Protein AF-K3WR50-F1 (afdb_monomer)

Foldseek 3Di:
DDPPPDLPLDAFDDDDPPPVVQVVVLQVQLPLWDFDWDWFDAPNDIDTDGTTGDQDPPGPLVVLLVVLVVVLVVFFQPLLPCLLVLLVCQLVVVPPDLDDDLVSQVSSQVVCVVVVSDHRFLPSDPPPVSVVVCCLFLVVLQKFFQAPPRPCVPLVPDFLVNQLVVVVPPDPDCCSGPNVCNVLRNDMDRDPVQVVCLVDPDHDDDADAQLLSVLRVVLSVCSNRHDCSHPLNVLLCLAASNSSNVVVCCRPAVLHYPHLQQLFAACRSPSVSVVNVNNVVVDDLVCALVVVCVVRVCVSVCSRCCNPLVVLVLVLLLLLLDDPDPVSSSNSSRSQSSFQPVLLSHFASSLLNQDGPFNHTNFFPQDDDDPDPPDDDDSSNRGDNSSSVSSSNSVSSSSHTDDDQCQFQLNPLVDPPSVVDPVNPVSSVVSNVSLVVSLVVLCVVQVPDPSRDSCRRSSNTGSGNSD

InterPro domains:
  IPR000907 Lipoxygenase [PTHR11771] (205-323)
  IPR036226 Lipoxigenase, C-terminal domain superfamily [SSF48484] (96-463)

pLDDT: mean 87.66, std 12.61, range [26.62, 98.56]

Solvent-accessible surface area (backbone atoms only — not comparable to full-atom values): 26221 Å² total; per-residue (Å²): 132,88,81,78,80,58,68,48,88,57,68,68,45,80,85,55,99,80,41,58,67,60,52,50,49,27,58,63,40,34,72,65,62,53,70,37,90,37,72,48,70,33,86,93,42,79,40,83,48,77,65,32,70,71,84,42,91,90,37,65,65,32,52,53,28,53,58,26,42,51,56,45,56,73,31,53,50,79,62,54,76,56,37,39,59,53,42,47,51,55,61,61,67,49,72,90,62,89,67,89,45,72,64,62,40,48,49,49,41,53,52,34,30,75,68,72,50,47,75,64,48,73,45,78,55,81,49,71,65,46,56,53,51,34,42,29,38,55,58,27,88,56,51,24,53,46,54,90,78,55,62,41,95,61,57,70,77,54,51,45,67,59,52,14,60,78,68,70,42,83,61,96,48,64,71,40,27,63,69,33,26,41,77,68,53,69,40,70,45,70,82,62,78,73,62,70,30,67,82,50,99,59,76,81,90,55,80,55,60,66,64,54,71,64,49,46,62,54,51,53,48,43,57,32,72,42,52,72,44,24,58,68,46,46,54,49,49,58,23,48,57,29,40,64,29,47,54,50,42,40,57,70,48,48,41,19,65,82,17,43,45,24,71,43,31,69,53,26,27,64,35,48,51,54,54,39,56,69,9,49,86,56,65,54,93,74,69,27,70,72,48,46,36,58,74,29,40,38,80,68,38,68,79,24,41,60,59,51,51,44,50,54,54,49,49,49,45,42,65,64,49,62,70,95,47,69,66,58,31,52,52,52,30,37,56,46,39,41,29,31,42,53,40,56,57,70,29,32,54,29,37,31,30,48,51,26,73,66,80,34,58,60,39,74,63,70,56,81,79,81,92,59,86,92,65,89,78,63,75,67,54,30,28,69,54,74,90,50,44,27,36,44,51,44,51,28,48,69,31,44,50,62,64,60,60,74,46,7,45,57,38,55,69,78,42,63,46,48,67,70,36,79,84,40,55,61,54,52,50,54,44,32,55,50,29,53,52,46,31,52,51,45,54,64,52,31,74,72,41,96,79,60,76,67,74,78,28,27,73,64,29,38,41,29,52,75,108

Structure (mmCIF, N/CA/C/O backbone):
data_AF-K3WR50-F1
#
_entry.id   AF-K3WR50-F1
#
loop_
_atom_site.group_PDB
_atom_site.id
_atom_site.type_symbol
_atom_site.label_atom_id
_atom_site.label_alt_id
_atom_site.label_comp_id
_atom_site.label_asym_id
_atom_site.label_entity_id
_atom_site.label_seq_id
_atom_site.pdbx_PDB_ins_code
_atom_site.Cartn_x
_atom_site.Cartn_y
_atom_site.Cartn_z
_atom_site.occupancy
_atom_site.B_iso_or_equiv
_atom_site.auth_seq_id
_atom_site.auth_comp_id
_atom_site.auth_asym_id
_atom_site.auth_atom_id
_atom_site.pdbx_PDB_model_num
ATOM 1 N N . MET A 1 1 ? 28.782 -17.111 -16.740 1.00 28.09 1 MET A N 1
ATOM 2 C CA . MET A 1 1 ? 28.504 -16.118 -17.800 1.00 28.09 1 MET A CA 1
ATOM 3 C C . MET A 1 1 ? 28.009 -14.850 -17.130 1.00 28.09 1 MET A C 1
ATOM 5 O O . MET A 1 1 ? 27.004 -14.902 -16.434 1.00 28.09 1 MET A O 1
ATOM 9 N N . ALA A 1 2 ? 28.770 -13.763 -17.232 1.00 26.62 2 ALA A N 1
ATOM 10 C CA . ALA A 1 2 ? 28.464 -12.496 -16.581 1.00 26.62 2 ALA A CA 1
ATOM 11 C C . ALA A 1 2 ? 27.356 -11.762 -17.353 1.00 26.62 2 ALA A C 1
ATOM 13 O O . ALA A 1 2 ? 27.633 -11.078 -18.332 1.00 26.62 2 ALA A O 1
ATOM 14 N N . LEU A 1 3 ? 26.101 -11.905 -16.922 1.00 31.80 3 LEU A N 1
ATOM 15 C CA . LEU A 1 3 ? 25.026 -10.994 -17.320 1.00 31.80 3 LEU A CA 1
ATOM 16 C C . LEU A 1 3 ? 25.039 -9.812 -16.350 1.00 31.80 3 LEU A C 1
ATOM 18 O O . LEU A 1 3 ? 24.298 -9.748 -15.373 1.00 31.80 3 LEU A O 1
ATOM 22 N N . VAL A 1 4 ? 25.963 -8.892 -16.612 1.00 32.00 4 VAL A N 1
ATOM 23 C CA . VAL A 1 4 ? 26.003 -7.580 -15.971 1.00 32.00 4 VAL A CA 1
ATOM 24 C C . VAL A 1 4 ? 24.820 -6.777 -16.505 1.00 32.00 4 VAL A C 1
ATOM 26 O O . VAL A 1 4 ? 24.921 -6.130 -17.541 1.00 32.00 4 VAL A O 1
ATOM 29 N N . ALA A 1 5 ? 23.693 -6.790 -15.798 1.00 33.97 5 ALA A N 1
ATOM 30 C CA . ALA A 1 5 ? 22.692 -5.737 -15.937 1.00 33.97 5 ALA A CA 1
ATOM 31 C C . ALA A 1 5 ? 22.989 -4.634 -14.906 1.00 33.97 5 ALA A C 1
ATOM 33 O O . ALA A 1 5 ? 22.285 -4.454 -13.902 1.00 33.97 5 ALA A O 1
ATOM 34 N N . SER A 1 6 ? 24.065 -3.885 -15.183 1.00 36.16 6 SER A N 1
ATOM 35 C CA . SER A 1 6 ? 24.092 -2.440 -14.911 1.00 36.16 6 SER A CA 1
ATOM 36 C C . SER A 1 6 ? 22.841 -1.803 -15.531 1.00 36.16 6 SER A C 1
ATOM 38 O O . SER A 1 6 ? 22.269 -2.408 -16.443 1.00 3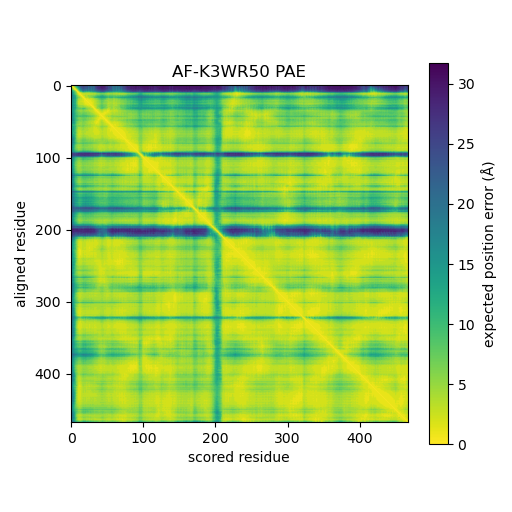6.16 6 SER A O 1
ATOM 40 N N . PRO A 1 7 ? 22.391 -0.606 -15.100 1.00 42.69 7 PRO A N 1
ATOM 41 C CA . PRO A 1 7 ? 21.456 0.156 -15.921 1.00 42.69 7 PRO A CA 1
ATOM 42 C C . PRO A 1 7 ? 22.075 0.214 -17.313 1.00 42.69 7 PRO A C 1
ATOM 44 O O . PRO A 1 7 ? 23.184 0.721 -17.478 1.00 42.69 7 PRO A O 1
ATOM 47 N N . SER A 1 8 ? 21.439 -0.471 -18.259 1.00 48.97 8 SER A N 1
ATOM 48 C CA . SER A 1 8 ? 21.986 -0.656 -19.590 1.00 48.97 8 SER A CA 1
ATOM 49 C C . SER A 1 8 ? 22.313 0.732 -20.128 1.00 48.97 8 SER A C 1
ATOM 51 O O . SER A 1 8 ? 21.419 1.560 -20.287 1.00 48.97 8 SER A O 1
ATOM 53 N N . SER A 1 9 ? 23.593 1.009 -20.384 1.00 54.59 9 SER A N 1
ATOM 54 C CA . SER A 1 9 ? 23.990 2.206 -21.127 1.00 54.59 9 SER A CA 1
ATOM 55 C C . SER A 1 9 ? 23.427 2.177 -22.551 1.00 54.59 9 SER A C 1
ATOM 57 O O . SER A 1 9 ? 23.439 3.200 -23.232 1.00 54.59 9 SER A O 1
ATOM 59 N N . ALA A 1 10 ? 22.916 1.022 -22.997 1.00 67.19 10 ALA A N 1
ATOM 60 C CA . ALA A 1 10 ? 22.267 0.881 -24.281 1.00 67.19 10 ALA A CA 1
ATOM 61 C C . ALA A 1 10 ? 20.959 1.671 -24.328 1.00 67.19 10 ALA A C 1
ATOM 63 O O . ALA A 1 10 ? 20.139 1.641 -23.407 1.00 67.19 10 ALA A O 1
ATOM 64 N N . LYS A 1 11 ? 20.793 2.342 -25.462 1.00 85.38 11 LYS A N 1
ATOM 65 C CA . LYS A 1 11 ? 19.585 3.039 -25.880 1.00 85.38 11 LYS A CA 1
ATOM 66 C C . LYS A 1 11 ? 18.385 2.086 -25.878 1.00 85.38 11 LYS A C 1
ATOM 68 O O . LYS A 1 11 ? 18.511 0.928 -26.287 1.00 85.38 11 LYS A O 1
ATOM 73 N N . LEU A 1 12 ? 17.231 2.581 -25.447 1.00 91.88 12 LEU A N 1
ATOM 74 C CA . LEU A 1 12 ? 15.969 1.863 -25.519 1.00 91.88 12 LEU A CA 1
ATOM 75 C C . LEU A 1 12 ? 15.558 1.676 -26.983 1.00 91.88 12 LEU A C 1
ATOM 77 O O . LEU A 1 12 ? 15.597 2.613 -27.786 1.00 91.88 12 LEU A O 1
ATOM 81 N N . SER A 1 13 ? 15.133 0.468 -27.340 1.00 90.38 13 SER A N 1
ATOM 82 C CA . SER A 1 13 ? 14.712 0.157 -28.707 1.00 90.38 13 SER A CA 1
ATOM 83 C C . SER A 1 13 ? 13.619 -0.904 -28.751 1.00 90.38 13 SER A C 1
ATOM 85 O O . SER A 1 13 ? 13.540 -1.795 -27.910 1.00 90.38 13 SER A O 1
ATOM 87 N N . ILE A 1 14 ? 12.748 -0.795 -29.754 1.00 89.75 14 ILE A N 1
ATOM 88 C CA . ILE A 1 14 ? 11.818 -1.867 -30.113 1.00 89.75 14 ILE A CA 1
ATOM 89 C C . ILE A 1 14 ? 12.571 -2.778 -31.094 1.00 89.75 14 ILE A C 1
ATOM 91 O O . ILE A 1 14 ? 13.077 -2.249 -32.087 1.00 89.75 14 ILE A O 1
ATOM 95 N N . PRO A 1 15 ? 12.679 -4.095 -30.833 1.00 86.12 15 PRO A N 1
ATOM 96 C CA . PRO A 1 15 ? 13.346 -5.023 -31.739 1.00 86.12 15 PRO A CA 1
ATOM 97 C C . PRO A 1 15 ? 12.735 -4.980 -33.141 1.00 86.12 15 PRO A C 1
ATOM 99 O O . PRO A 1 15 ? 11.510 -4.936 -33.290 1.00 86.12 15 PRO A O 1
ATOM 102 N N . LEU A 1 16 ? 13.591 -5.000 -34.162 1.00 85.94 16 LEU A N 1
ATOM 103 C CA . LEU A 1 16 ? 13.171 -5.180 -35.550 1.00 85.94 16 LEU A CA 1
ATOM 104 C C . LEU A 1 16 ? 12.959 -6.673 -35.834 1.00 85.94 16 LEU A C 1
ATOM 106 O O . LEU A 1 16 ? 13.528 -7.529 -35.158 1.00 85.94 16 LEU A O 1
ATOM 110 N N . SER A 1 17 ? 12.141 -6.999 -36.837 1.00 80.81 17 SER A N 1
ATOM 111 C CA . SER A 1 17 ? 11.833 -8.394 -37.197 1.00 80.81 17 SER A CA 1
ATOM 112 C C . SER A 1 17 ? 13.053 -9.204 -37.652 1.00 80.81 17 SER A C 1
ATOM 114 O O . SER A 1 17 ? 13.013 -10.428 -37.625 1.00 80.81 17 SER A O 1
ATOM 116 N N . ASP A 1 18 ? 14.118 -8.529 -38.075 1.00 87.62 18 ASP A N 1
ATOM 117 C CA . ASP A 1 18 ? 15.389 -9.083 -38.544 1.00 87.62 18 ASP A CA 1
ATOM 118 C C . ASP A 1 18 ? 16.536 -8.921 -37.527 1.00 87.62 18 ASP A C 1
ATOM 120 O O . ASP A 1 18 ? 17.689 -9.230 -37.832 1.00 87.62 18 ASP A O 1
ATOM 124 N N . ASP A 1 19 ? 16.244 -8.487 -36.295 1.00 88.31 19 ASP A N 1
ATOM 125 C CA . ASP A 1 19 ? 17.230 -8.404 -35.215 1.00 88.31 19 ASP A CA 1
ATOM 126 C C . ASP A 1 19 ? 17.483 -9.791 -34.592 1.00 88.31 19 ASP A C 1
ATOM 128 O O . ASP A 1 19 ? 17.085 -10.104 -33.464 1.00 88.31 19 ASP A O 1
ATOM 132 N N . TYR A 1 20 ? 18.148 -10.661 -35.359 1.00 88.81 20 TYR A N 1
ATOM 133 C CA . TYR A 1 20 ? 18.470 -12.033 -34.953 1.00 88.81 20 TYR A CA 1
ATOM 134 C C . TYR A 1 20 ? 19.374 -12.096 -33.718 1.00 88.81 20 TYR A C 1
ATOM 136 O O . TYR A 1 20 ? 19.328 -13.078 -32.977 1.00 88.81 20 TYR A O 1
ATOM 144 N N . ALA A 1 21 ? 20.187 -11.063 -33.474 1.00 86.25 21 ALA A N 1
ATOM 145 C CA . ALA A 1 21 ? 21.034 -10.987 -32.289 1.00 86.25 21 ALA A CA 1
ATOM 146 C C . ALA A 1 21 ? 20.185 -10.782 -31.026 1.00 86.25 21 ALA A C 1
ATOM 148 O O . ALA A 1 21 ? 20.345 -11.518 -30.050 1.00 86.25 21 ALA A O 1
ATOM 149 N N . CYS A 1 22 ? 19.239 -9.839 -31.065 1.00 87.44 22 CYS A N 1
ATOM 150 C CA . CYS A 1 22 ? 18.266 -9.634 -29.996 1.00 87.44 22 CYS A CA 1
ATOM 151 C C . CYS A 1 22 ? 17.393 -10.878 -29.787 1.00 87.44 22 CYS A C 1
ATOM 153 O O . CYS A 1 22 ? 17.262 -11.354 -28.658 1.00 87.44 22 CYS A O 1
ATOM 155 N N . ALA A 1 23 ? 16.871 -11.464 -30.871 1.00 87.06 23 ALA A N 1
ATOM 156 C CA . ALA A 1 23 ? 16.083 -12.693 -30.805 1.00 87.06 23 ALA A CA 1
ATOM 157 C C . ALA A 1 23 ? 16.882 -13.859 -30.195 1.00 87.06 23 ALA A C 1
ATOM 159 O O . ALA A 1 23 ? 16.375 -14.574 -29.332 1.00 87.06 23 ALA A O 1
ATOM 160 N N . GLY A 1 24 ? 18.150 -14.020 -30.586 1.00 87.88 24 GLY A N 1
ATOM 161 C CA . GLY A 1 24 ? 19.060 -15.018 -30.027 1.00 87.88 24 GLY A CA 1
ATOM 162 C C . GLY A 1 24 ? 19.330 -14.806 -28.536 1.00 87.88 24 GLY A C 1
ATOM 163 O O . GLY A 1 24 ? 19.310 -15.773 -27.772 1.00 87.88 24 GLY A O 1
ATOM 164 N N . LEU A 1 25 ? 19.517 -13.553 -28.102 1.00 84.81 25 LEU A N 1
ATOM 165 C CA . LEU A 1 25 ? 19.691 -13.213 -26.688 1.00 84.81 25 LEU A CA 1
ATOM 166 C C . LEU A 1 25 ? 18.439 -13.559 -25.875 1.00 84.81 25 LEU A C 1
ATOM 168 O O . LEU A 1 25 ? 18.562 -14.274 -24.882 1.00 84.81 25 LEU A O 1
ATOM 172 N N . VAL A 1 26 ? 17.253 -13.125 -26.318 1.00 88.56 26 VAL A N 1
ATOM 173 C CA . VAL A 1 26 ? 15.975 -13.442 -25.656 1.00 88.56 26 VAL A CA 1
ATOM 174 C C . VAL A 1 26 ? 15.759 -14.953 -25.591 1.00 88.56 26 VAL A C 1
ATOM 176 O O . VAL A 1 26 ? 15.434 -15.488 -24.532 1.00 88.56 26 VAL A O 1
ATOM 179 N N . ASN A 1 27 ? 16.019 -15.670 -26.688 1.00 88.25 27 ASN A N 1
ATOM 180 C CA . ASN A 1 27 ? 15.927 -17.127 -26.711 1.00 88.25 27 ASN A CA 1
ATOM 181 C C . ASN A 1 27 ? 16.877 -17.762 -25.681 1.00 88.25 27 ASN A C 1
ATOM 183 O O . ASN A 1 27 ? 16.461 -18.619 -24.903 1.00 88.25 27 ASN A O 1
ATOM 187 N N . SER A 1 28 ? 18.126 -17.289 -25.607 1.00 83.44 28 SER A N 1
ATOM 188 C CA . SER A 1 28 ? 19.110 -17.796 -24.643 1.00 83.44 28 SER A CA 1
ATOM 189 C C . SER A 1 28 ? 18.709 -17.550 -23.184 1.00 83.44 28 SER A C 1
ATOM 191 O O . SER A 1 28 ? 18.961 -18.408 -22.340 1.00 83.44 28 SER A O 1
ATOM 193 N N . THR A 1 29 ? 18.049 -16.427 -22.871 1.00 78.62 29 THR A N 1
ATOM 194 C CA . THR A 1 29 ? 17.612 -16.096 -21.503 1.00 78.62 29 THR A CA 1
ATOM 195 C C . THR A 1 29 ? 16.293 -16.760 -21.125 1.00 78.62 29 THR A C 1
ATOM 197 O O . THR A 1 29 ? 16.080 -17.039 -19.944 1.00 78.62 29 THR A O 1
ATOM 200 N N . SER A 1 30 ? 15.441 -17.088 -22.103 1.00 83.69 30 SER A N 1
ATOM 201 C CA . SER A 1 30 ? 14.132 -17.725 -21.888 1.00 83.69 30 SER A CA 1
ATOM 202 C C . SER A 1 30 ? 14.210 -19.049 -21.113 1.00 83.69 30 SER A C 1
ATOM 204 O O . SER A 1 30 ? 13.289 -19.401 -20.373 1.00 83.69 30 SER A O 1
ATOM 206 N N . HIS A 1 31 ? 15.338 -19.754 -21.223 1.00 81.69 31 HIS A N 1
ATOM 207 C CA . HIS A 1 31 ? 15.584 -21.034 -20.559 1.00 81.69 31 HIS A CA 1
ATOM 208 C C . HIS A 1 31 ? 16.301 -20.905 -19.205 1.00 81.69 31 HIS A C 1
ATOM 210 O O . HIS A 1 31 ? 16.394 -21.883 -18.468 1.00 81.69 31 HIS A O 1
ATOM 216 N N . VAL A 1 32 ? 16.805 -19.716 -18.854 1.00 79.69 32 VAL A N 1
ATOM 217 C CA . VAL A 1 32 ? 17.598 -19.488 -17.627 1.00 79.69 32 VAL A CA 1
ATOM 218 C C . VAL A 1 32 ? 16.707 -19.300 -16.393 1.00 79.69 32 VAL A C 1
ATOM 220 O O . VAL A 1 32 ? 17.158 -19.485 -15.262 1.00 79.69 32 VAL A O 1
ATOM 223 N N . ILE A 1 33 ? 15.434 -18.952 -16.594 1.00 80.25 33 ILE A N 1
ATOM 224 C CA . ILE A 1 33 ? 14.436 -18.789 -15.532 1.00 80.25 33 ILE A CA 1
ATOM 225 C C . ILE A 1 33 ? 13.273 -19.719 -15.842 1.00 80.25 33 ILE A C 1
ATOM 227 O O . ILE A 1 33 ? 12.460 -19.423 -16.714 1.00 80.25 33 ILE A O 1
ATOM 231 N N . ALA A 1 34 ? 13.206 -20.849 -15.142 1.00 84.25 34 ALA A N 1
ATOM 232 C CA . ALA A 1 34 ? 12.125 -21.818 -15.269 1.00 84.25 34 ALA A CA 1
ATOM 233 C C . ALA A 1 34 ? 11.098 -21.642 -14.146 1.00 84.25 34 ALA A C 1
ATOM 235 O O . ALA A 1 34 ? 11.463 -21.351 -13.005 1.00 84.25 34 ALA A O 1
ATOM 236 N N . ASN A 1 35 ? 9.823 -21.847 -14.480 1.00 88.62 35 ASN A N 1
ATOM 237 C CA . ASN A 1 35 ? 8.785 -22.026 -13.478 1.00 88.62 35 ASN A CA 1
ATOM 238 C C . ASN A 1 35 ? 8.865 -23.450 -12.944 1.00 88.62 35 ASN A C 1
ATOM 240 O O . ASN A 1 35 ? 8.938 -24.411 -13.708 1.00 88.62 35 ASN A O 1
ATOM 244 N N . GLU A 1 36 ? 8.847 -23.566 -11.628 1.00 90.81 36 GLU A N 1
ATOM 245 C CA . GLU A 1 36 ? 8.811 -24.838 -10.929 1.00 90.81 36 GLU A CA 1
ATOM 246 C C . GLU A 1 36 ? 7.698 -24.810 -9.887 1.00 90.81 36 GLU A C 1
ATOM 248 O O . GLU A 1 36 ? 7.356 -23.722 -9.410 1.00 90.81 36 GLU A O 1
ATOM 253 N N . PRO A 1 37 ? 7.165 -25.977 -9.488 1.00 89.44 37 PRO A N 1
ATOM 254 C CA . PRO A 1 37 ? 6.281 -26.067 -8.338 1.00 89.44 37 PRO A CA 1
ATOM 255 C C . PRO A 1 37 ? 6.963 -25.510 -7.089 1.00 89.44 37 PRO A C 1
ATOM 257 O O . PRO A 1 37 ? 8.073 -25.915 -6.727 1.00 89.44 37 PRO A O 1
ATOM 260 N N . ARG A 1 38 ? 6.300 -24.572 -6.411 1.00 85.69 38 ARG A N 1
ATOM 261 C CA . ARG A 1 38 ? 6.821 -23.930 -5.198 1.00 85.69 38 ARG A CA 1
ATOM 262 C C . ARG A 1 38 ? 5.903 -24.197 -4.021 1.00 85.69 38 ARG A C 1
ATOM 264 O O . ARG A 1 38 ? 4.683 -24.188 -4.144 1.00 85.69 38 ARG A O 1
ATOM 271 N N . THR A 1 39 ? 6.503 -24.367 -2.851 1.00 85.31 39 THR A N 1
ATOM 272 C CA . THR A 1 39 ? 5.772 -24.517 -1.594 1.00 85.31 39 THR A CA 1
ATOM 273 C C . THR A 1 39 ? 6.359 -23.632 -0.496 1.00 85.31 39 THR A C 1
ATOM 275 O O . THR A 1 39 ? 7.490 -23.127 -0.586 1.00 85.31 39 THR A O 1
ATOM 278 N N . LEU A 1 40 ? 5.557 -23.406 0.541 1.00 84.38 40 LEU A N 1
ATOM 279 C CA . LEU A 1 40 ? 5.984 -22.833 1.811 1.00 84.38 40 LEU A CA 1
ATOM 280 C C . LEU A 1 40 ? 5.480 -23.725 2.939 1.00 84.38 40 LEU A C 1
ATOM 282 O O . LEU A 1 40 ? 4.293 -24.033 3.000 1.00 84.38 40 LEU A O 1
ATOM 286 N N . GLU A 1 41 ? 6.373 -24.124 3.835 1.00 85.69 41 GLU A N 1
ATOM 287 C CA . GLU A 1 41 ? 5.994 -24.835 5.050 1.00 85.69 41 GLU A CA 1
ATOM 288 C C . GLU A 1 41 ? 5.810 -23.840 6.200 1.00 85.69 41 GLU A C 1
ATOM 290 O O . GLU A 1 41 ? 6.695 -23.033 6.486 1.00 85.69 41 GLU A O 1
ATOM 295 N N . VAL A 1 42 ? 4.661 -23.909 6.875 1.00 85.50 42 VAL A N 1
ATOM 296 C CA . VAL A 1 42 ? 4.377 -23.137 8.090 1.00 85.50 42 VAL A CA 1
ATOM 297 C C . VAL A 1 42 ? 3.782 -24.074 9.130 1.00 85.50 42 VAL A C 1
ATOM 299 O O . VAL A 1 42 ? 2.722 -24.660 8.902 1.00 85.50 42 VAL A O 1
ATOM 302 N N . ASN A 1 43 ? 4.451 -24.199 10.280 1.00 84.25 43 ASN A N 1
ATOM 303 C CA . ASN A 1 43 ? 4.030 -25.050 11.399 1.00 84.25 43 ASN A CA 1
ATOM 304 C C . ASN A 1 43 ? 3.729 -26.506 10.970 1.00 84.25 43 ASN A C 1
ATOM 306 O O . ASN A 1 43 ? 2.710 -27.069 11.359 1.00 84.25 43 ASN A O 1
ATOM 310 N N . GLY A 1 44 ? 4.587 -27.101 10.129 1.00 84.50 44 GLY A N 1
ATOM 311 C CA . GLY A 1 44 ? 4.435 -28.479 9.640 1.00 84.50 44 GLY A CA 1
ATOM 312 C C . GLY A 1 44 ? 3.375 -28.676 8.549 1.00 84.50 44 GLY A C 1
ATOM 313 O O . GLY A 1 44 ? 3.175 -29.798 8.091 1.00 84.50 44 GLY A O 1
ATOM 314 N N . LYS A 1 45 ? 2.687 -27.610 8.110 1.00 84.44 45 LYS A N 1
ATOM 315 C CA . LYS A 1 45 ? 1.737 -27.649 6.989 1.00 84.44 45 LYS A CA 1
ATOM 316 C C . LYS A 1 45 ? 2.349 -27.015 5.745 1.00 84.44 45 LYS A C 1
ATOM 318 O O . LYS A 1 45 ? 2.870 -25.903 5.803 1.00 84.44 45 LYS A O 1
ATOM 323 N N . ILE A 1 46 ? 2.233 -27.713 4.620 1.00 84.50 46 ILE A N 1
ATOM 324 C CA . ILE A 1 46 ? 2.724 -27.270 3.314 1.00 84.50 46 ILE A CA 1
ATOM 325 C C . ILE A 1 46 ? 1.616 -26.497 2.592 1.00 84.50 46 ILE A C 1
ATOM 327 O O . ILE A 1 46 ? 0.491 -26.981 2.470 1.00 84.50 46 ILE A O 1
ATOM 331 N N . TYR A 1 47 ? 1.945 -25.304 2.105 1.00 83.56 47 TYR A N 1
ATOM 332 C CA . TYR A 1 47 ? 1.077 -24.463 1.284 1.00 83.56 47 TYR A CA 1
ATOM 333 C C . TYR A 1 47 ? 1.630 -24.411 -0.141 1.00 83.56 47 TYR A C 1
ATOM 335 O O . TYR A 1 47 ? 2.814 -24.090 -0.302 1.00 83.56 47 TYR A O 1
ATOM 343 N N . PRO A 1 48 ? 0.817 -24.716 -1.168 1.00 80.50 48 PRO A N 1
ATOM 344 C CA . PRO A 1 48 ? 1.220 -24.496 -2.549 1.00 80.50 48 PRO A CA 1
ATOM 345 C C . PRO A 1 48 ? 1.346 -22.992 -2.808 1.00 80.50 48 PRO A C 1
ATOM 347 O O . PRO A 1 48 ? 0.528 -22.205 -2.334 1.00 80.50 48 PRO A O 1
ATOM 350 N N . LEU A 1 49 ? 2.379 -22.598 -3.547 1.00 78.75 49 LEU A N 1
ATOM 351 C CA . LEU A 1 49 ? 2.531 -21.249 -4.085 1.00 78.75 49 LEU A CA 1
ATOM 352 C C . LEU A 1 49 ? 2.386 -21.319 -5.606 1.00 78.75 49 LEU A C 1
ATOM 354 O O . LEU A 1 49 ? 2.578 -22.383 -6.189 1.00 78.75 49 LEU A O 1
ATOM 358 N N . ASN A 1 50 ? 2.123 -20.179 -6.250 1.00 78.56 50 ASN A N 1
ATOM 359 C CA . ASN A 1 50 ? 2.167 -20.094 -7.709 1.00 78.56 50 ASN A CA 1
ATOM 360 C C . ASN A 1 50 ? 3.505 -20.626 -8.224 1.00 78.56 50 ASN A C 1
ATOM 362 O O . ASN A 1 50 ? 4.554 -20.289 -7.656 1.00 78.56 50 ASN A O 1
ATOM 366 N N . ASP A 1 51 ? 3.470 -21.387 -9.312 1.00 84.88 51 ASP A N 1
ATOM 367 C CA . ASP A 1 51 ? 4.681 -21.824 -9.994 1.00 84.88 51 ASP A CA 1
ATOM 368 C C . ASP A 1 51 ? 5.546 -20.618 -10.356 1.00 84.88 51 ASP A C 1
ATOM 370 O O . ASP A 1 51 ? 5.061 -19.525 -10.666 1.00 84.88 51 ASP A O 1
ATOM 374 N N . GLY A 1 52 ? 6.852 -20.796 -10.242 1.00 87.19 52 GLY A N 1
ATOM 375 C CA . GLY A 1 52 ? 7.787 -19.699 -10.421 1.00 87.19 52 GLY A CA 1
ATOM 376 C C . GLY A 1 52 ? 9.227 -20.136 -10.226 1.00 87.19 52 GLY A C 1
ATOM 377 O O . GLY A 1 52 ? 9.484 -21.282 -9.848 1.00 87.19 52 GLY A O 1
ATOM 378 N N . PRO A 1 53 ? 10.184 -19.230 -10.442 1.00 89.56 53 PRO A N 1
ATOM 379 C CA . PRO A 1 53 ? 11.582 -19.535 -10.217 1.00 89.56 53 PRO A CA 1
ATOM 380 C C . PRO A 1 53 ? 11.881 -19.795 -8.738 1.00 89.56 53 PRO A C 1
ATOM 382 O O . PRO A 1 53 ? 11.317 -19.179 -7.825 1.00 89.56 53 PRO A O 1
ATOM 385 N N . VAL A 1 54 ? 12.807 -20.723 -8.507 1.00 88.69 54 VAL A N 1
ATOM 386 C CA . VAL A 1 54 ? 13.294 -21.098 -7.177 1.00 88.69 54 VAL A CA 1
ATOM 387 C C . VAL A 1 54 ? 14.652 -20.456 -6.939 1.00 88.69 54 VAL A C 1
ATOM 389 O O . VAL A 1 54 ? 15.535 -20.477 -7.798 1.00 88.69 54 VAL A O 1
ATOM 392 N N . PHE A 1 55 ? 14.841 -19.894 -5.745 1.00 88.56 55 PHE A N 1
ATOM 393 C CA . PHE A 1 55 ? 16.139 -19.368 -5.341 1.00 88.56 55 PHE A CA 1
ATOM 394 C C . PHE A 1 55 ? 17.167 -20.506 -5.294 1.00 88.56 55 PHE A C 1
ATOM 396 O O . PHE A 1 55 ? 17.116 -21.369 -4.419 1.00 88.56 55 PHE A O 1
ATOM 403 N N . ARG A 1 56 ? 18.122 -20.486 -6.226 1.00 89.81 56 ARG A N 1
ATOM 404 C CA . ARG A 1 56 ? 19.314 -21.340 -6.206 1.00 89.81 56 ARG A CA 1
ATOM 405 C C . ARG A 1 56 ? 20.542 -20.492 -6.455 1.00 89.81 56 ARG A C 1
ATOM 407 O O . ARG A 1 56 ? 20.561 -19.702 -7.402 1.00 89.81 56 ARG A O 1
ATOM 414 N N . ASN A 1 57 ? 21.557 -20.653 -5.611 1.00 89.44 57 ASN A N 1
ATOM 415 C CA . ASN A 1 57 ? 22.771 -19.856 -5.715 1.00 89.44 57 ASN A CA 1
ATOM 416 C C . ASN A 1 57 ? 23.385 -19.982 -7.123 1.00 89.44 57 ASN A C 1
ATOM 418 O O . ASN A 1 57 ? 23.396 -21.064 -7.704 1.00 89.44 57 ASN A O 1
ATOM 422 N N . GLY A 1 58 ? 23.844 -18.865 -7.687 1.00 86.44 58 GLY A N 1
ATOM 423 C CA . GLY A 1 58 ? 24.380 -18.802 -9.051 1.00 86.44 58 GLY A CA 1
ATOM 424 C C . GLY A 1 58 ? 23.350 -18.636 -10.180 1.00 86.44 58 GLY A C 1
ATOM 425 O O . GLY A 1 58 ? 23.751 -18.276 -11.285 1.00 86.44 58 GLY A O 1
ATOM 426 N N . THR A 1 59 ? 22.046 -18.814 -9.935 1.00 88.38 59 THR A N 1
ATOM 427 C CA . THR A 1 59 ? 21.002 -18.552 -10.952 1.00 88.38 59 THR A CA 1
ATOM 428 C C . THR A 1 59 ? 20.748 -17.058 -11.159 1.00 88.38 59 THR A C 1
ATOM 430 O O . THR A 1 59 ? 20.967 -16.250 -10.253 1.00 88.38 59 THR A O 1
ATOM 433 N N . LEU A 1 60 ? 20.215 -16.687 -12.330 1.00 86.62 60 LEU A N 1
ATOM 434 C CA . LEU A 1 60 ? 19.818 -15.305 -12.633 1.00 86.62 60 LEU A CA 1
ATOM 435 C C . LEU A 1 60 ? 18.782 -14.770 -11.629 1.00 86.62 60 LEU A C 1
ATOM 437 O O . LEU A 1 60 ? 18.889 -13.636 -11.167 1.00 86.62 60 LEU A O 1
ATOM 441 N N . TYR A 1 61 ? 17.822 -15.606 -11.227 1.00 89.38 61 TYR A N 1
ATOM 442 C CA . TYR A 1 61 ? 16.819 -15.239 -10.226 1.00 89.38 61 TYR A CA 1
ATOM 443 C C . TYR A 1 61 ? 17.444 -14.937 -8.854 1.00 89.38 61 TYR A C 1
ATOM 445 O O . TYR A 1 61 ? 17.118 -13.924 -8.234 1.00 89.38 61 TYR A O 1
ATOM 453 N N . ALA A 1 62 ? 18.399 -15.757 -8.396 1.00 91.62 62 ALA A N 1
ATOM 454 C CA . ALA A 1 62 ? 19.108 -15.498 -7.143 1.00 91.62 62 ALA A CA 1
ATOM 455 C C . ALA A 1 62 ? 19.947 -14.212 -7.202 1.00 91.62 62 ALA A C 1
ATOM 457 O O . ALA A 1 62 ? 19.938 -13.439 -6.246 1.00 91.62 62 ALA A O 1
ATOM 458 N N . GLN A 1 63 ? 20.624 -13.945 -8.323 1.00 91.69 63 GLN A N 1
ATOM 459 C CA . GLN A 1 63 ? 21.373 -12.697 -8.520 1.00 91.69 63 GLN A CA 1
ATOM 460 C C . GLN A 1 63 ? 20.455 -11.472 -8.420 1.00 91.69 63 GLN A C 1
ATOM 462 O O . GLN A 1 63 ? 20.784 -10.508 -7.725 1.00 91.69 63 GLN A O 1
ATOM 467 N N . GLN A 1 64 ? 19.279 -11.539 -9.049 1.00 92.25 64 GLN A N 1
ATOM 468 C CA . GLN A 1 64 ? 18.299 -10.461 -9.003 1.00 92.25 64 GLN A CA 1
ATOM 469 C C . GLN A 1 64 ? 17.750 -10.256 -7.580 1.00 92.25 64 GLN A C 1
ATOM 471 O O . GLN A 1 64 ? 17.720 -9.122 -7.106 1.00 92.25 64 GLN A O 1
ATOM 476 N N . ILE A 1 65 ? 17.421 -11.326 -6.845 1.00 94.38 65 ILE A N 1
ATOM 477 C CA . ILE A 1 65 ? 17.035 -11.228 -5.424 1.00 94.38 65 ILE A CA 1
ATOM 478 C C . ILE A 1 65 ? 18.132 -10.550 -4.596 1.00 94.38 65 ILE A C 1
ATOM 480 O O . ILE A 1 65 ? 17.832 -9.652 -3.814 1.00 94.38 65 ILE A O 1
ATOM 484 N N . MET A 1 66 ? 19.400 -10.935 -4.763 1.00 95.44 66 MET A N 1
ATOM 485 C CA . MET A 1 66 ? 20.501 -10.364 -3.978 1.00 95.44 66 MET A CA 1
ATOM 486 C C . MET A 1 66 ? 20.685 -8.863 -4.240 1.00 95.44 66 MET A C 1
ATOM 488 O O . MET A 1 66 ? 20.800 -8.094 -3.284 1.00 95.44 66 MET A O 1
ATOM 492 N N . LYS A 1 67 ? 20.620 -8.434 -5.508 1.00 94.44 67 LYS A N 1
ATOM 493 C CA . LYS A 1 67 ? 20.654 -7.014 -5.906 1.00 94.44 67 LYS A CA 1
ATOM 494 C C . LYS A 1 67 ? 19.508 -6.218 -5.274 1.00 94.44 67 LYS A C 1
ATOM 496 O O . LYS A 1 67 ? 19.701 -5.117 -4.765 1.00 94.44 67 LYS A O 1
ATOM 501 N N . GLN A 1 68 ? 18.304 -6.780 -5.285 1.00 95.75 68 GLN A N 1
ATOM 502 C CA . GLN A 1 68 ? 17.125 -6.149 -4.695 1.00 95.75 68 GLN A CA 1
ATOM 503 C C . GLN A 1 68 ? 17.212 -6.071 -3.164 1.00 95.75 68 GLN A C 1
ATOM 505 O O . GLN A 1 68 ? 16.880 -5.040 -2.575 1.00 95.75 68 GLN A O 1
ATOM 510 N N . LEU A 1 69 ? 17.692 -7.135 -2.511 1.00 95.62 69 LEU A N 1
ATOM 511 C CA . LEU A 1 69 ? 17.884 -7.182 -1.061 1.00 95.62 69 LEU A CA 1
ATOM 512 C C . LEU A 1 69 ? 18.875 -6.124 -0.578 1.00 95.62 69 LEU A C 1
ATOM 514 O O . LEU A 1 69 ? 18.669 -5.569 0.499 1.00 95.62 69 LEU A O 1
ATOM 518 N N . GLU A 1 70 ? 19.922 -5.824 -1.348 1.00 95.44 70 GLU A N 1
ATOM 519 C CA . GLU A 1 70 ? 20.864 -4.747 -1.031 1.00 95.44 70 GLU A CA 1
ATOM 520 C C . GLU A 1 70 ? 20.147 -3.393 -0.919 1.00 95.44 70 GLU A C 1
ATOM 522 O O . GLU A 1 70 ? 20.262 -2.707 0.101 1.00 95.44 70 GLU A O 1
ATOM 527 N N . VAL A 1 71 ? 19.318 -3.049 -1.910 1.00 94.00 71 VAL A N 1
ATOM 528 C CA . VAL A 1 71 ? 18.536 -1.804 -1.897 1.00 94.00 71 VAL A CA 1
ATOM 529 C C . VAL A 1 71 ? 17.528 -1.795 -0.748 1.00 94.00 71 VAL A C 1
ATOM 531 O O . VAL A 1 71 ? 17.486 -0.825 0.010 1.00 94.00 71 VAL A O 1
ATOM 534 N N . ILE A 1 72 ? 16.774 -2.881 -0.555 1.00 93.44 72 ILE A N 1
ATOM 535 C CA . ILE A 1 72 ? 15.790 -2.998 0.535 1.00 93.44 72 ILE A CA 1
ATOM 536 C C . ILE A 1 72 ? 16.467 -2.821 1.900 1.00 93.44 72 ILE A C 1
ATOM 538 O O . ILE A 1 72 ? 15.955 -2.094 2.754 1.00 93.44 72 ILE A O 1
ATOM 542 N N . ARG A 1 73 ? 17.626 -3.454 2.119 1.00 92.62 73 ARG A N 1
ATOM 543 C CA . ARG A 1 73 ? 18.400 -3.335 3.365 1.00 92.62 73 ARG A CA 1
ATOM 544 C C . ARG A 1 73 ? 18.959 -1.931 3.560 1.00 92.62 73 ARG A C 1
ATOM 546 O O . ARG A 1 73 ? 18.943 -1.453 4.688 1.00 92.62 73 ARG A O 1
ATOM 553 N N . SER A 1 74 ? 19.369 -1.247 2.490 1.00 91.81 74 SER A N 1
ATOM 554 C CA . SER A 1 74 ? 19.824 0.150 2.571 1.00 91.81 74 SER A CA 1
ATOM 555 C C . SER A 1 74 ? 18.728 1.116 3.043 1.00 91.81 74 SER A C 1
ATOM 557 O O . SER A 1 74 ? 19.032 2.175 3.583 1.00 91.81 74 SER A O 1
ATOM 559 N N . MET A 1 75 ? 17.456 0.738 2.873 1.00 91.88 75 MET A N 1
ATOM 560 C CA . MET A 1 75 ? 16.297 1.498 3.344 1.00 91.88 75 MET A CA 1
ATOM 561 C C . MET A 1 75 ? 15.846 1.087 4.755 1.00 91.88 75 MET A C 1
ATOM 563 O O . MET A 1 75 ? 14.875 1.636 5.261 1.00 91.88 75 MET A O 1
ATOM 567 N N . ALA A 1 76 ? 16.480 0.113 5.416 1.00 91.88 76 ALA A N 1
ATOM 568 C CA . ALA A 1 76 ? 16.087 -0.266 6.774 1.00 91.88 76 ALA A CA 1
ATOM 569 C C . ALA A 1 76 ? 16.323 0.892 7.762 1.00 91.88 76 ALA A C 1
ATOM 571 O O . ALA A 1 76 ? 17.327 1.596 7.677 1.00 91.88 76 ALA A O 1
ATOM 572 N N . ASN A 1 77 ? 15.421 1.080 8.732 1.00 92.94 77 ASN A N 1
ATOM 573 C CA . ASN A 1 77 ? 15.656 2.027 9.822 1.00 92.94 77 ASN A CA 1
ATOM 574 C C . ASN A 1 77 ? 16.616 1.384 10.846 1.00 92.94 77 ASN A C 1
ATOM 576 O O . ASN A 1 77 ? 16.203 0.481 11.575 1.00 92.94 77 ASN A O 1
ATOM 580 N N . PRO A 1 78 ? 17.880 1.829 10.972 1.00 93.25 78 PRO A N 1
ATOM 581 C CA . PRO A 1 78 ? 18.836 1.182 11.875 1.00 93.25 78 PRO A CA 1
ATOM 582 C C . PRO A 1 78 ? 18.414 1.279 13.347 1.00 93.25 78 PRO A C 1
ATOM 584 O O . PRO A 1 78 ? 18.826 0.466 14.171 1.00 93.25 78 PRO A O 1
ATOM 587 N N . LYS A 1 79 ? 17.552 2.241 13.695 1.00 94.50 79 LYS A N 1
ATOM 588 C CA . LYS A 1 79 ? 17.091 2.446 15.070 1.00 94.50 79 LYS A CA 1
ATOM 589 C C . LYS A 1 79 ? 16.086 1.391 15.533 1.00 94.50 79 LYS A C 1
ATOM 591 O O . LYS A 1 79 ? 15.898 1.247 16.741 1.00 94.50 79 LYS A O 1
ATOM 596 N N . VAL A 1 80 ? 15.454 0.655 14.611 1.00 94.19 80 VAL A N 1
ATOM 597 C CA . VAL A 1 80 ? 14.436 -0.352 14.963 1.00 94.19 80 VAL A CA 1
ATOM 598 C C . VAL A 1 80 ? 15.005 -1.758 15.162 1.00 94.19 80 VAL A C 1
ATOM 600 O O . VAL A 1 80 ? 14.265 -2.643 15.576 1.00 94.19 80 VAL A O 1
ATOM 603 N N . VAL A 1 81 ? 16.310 -1.971 14.950 1.00 92.94 81 VAL A N 1
ATOM 604 C CA . VAL A 1 81 ? 16.956 -3.291 15.104 1.00 92.94 81 VAL A CA 1
ATOM 605 C C . VAL A 1 81 ? 16.719 -3.879 16.503 1.00 92.94 81 VAL A C 1
ATOM 607 O O . VAL A 1 81 ? 16.307 -5.029 16.631 1.00 92.94 81 VAL A O 1
ATOM 610 N N . ASP A 1 82 ? 16.867 -3.061 17.548 1.00 95.25 82 ASP A N 1
ATOM 611 C CA . ASP A 1 82 ? 16.660 -3.473 18.944 1.00 95.25 82 ASP A CA 1
ATOM 612 C C . ASP A 1 82 ? 15.270 -3.103 19.491 1.00 95.25 82 ASP A C 1
ATOM 614 O O . ASP A 1 82 ? 15.063 -3.070 20.709 1.00 95.25 82 ASP A O 1
ATOM 618 N N . ILE A 1 83 ? 14.292 -2.794 18.627 1.00 97.50 83 ILE A N 1
ATOM 619 C CA . ILE A 1 83 ? 13.009 -2.229 19.075 1.00 97.50 83 ILE A CA 1
ATOM 620 C C . ILE A 1 83 ? 12.269 -3.158 20.041 1.00 97.50 83 ILE A C 1
ATOM 622 O O . ILE A 1 83 ? 11.734 -2.683 21.039 1.00 97.50 83 ILE A O 1
ATOM 626 N N . LYS A 1 84 ? 12.328 -4.484 19.842 1.00 97.69 84 LYS A N 1
ATOM 627 C CA . LYS A 1 84 ? 11.730 -5.454 20.779 1.00 97.69 84 LYS A CA 1
ATOM 628 C C . LYS A 1 84 ? 12.315 -5.342 22.179 1.00 97.69 84 LYS A C 1
ATOM 630 O O . LYS A 1 84 ? 11.572 -5.354 23.157 1.00 97.69 84 LYS A O 1
ATOM 635 N N . LYS A 1 85 ? 13.642 -5.230 22.280 1.00 97.19 85 LYS A N 1
ATOM 636 C CA . LYS A 1 85 ? 14.337 -5.084 23.563 1.00 97.19 85 LYS A CA 1
ATOM 637 C C . LYS A 1 85 ? 13.907 -3.788 24.252 1.00 97.19 85 LYS A C 1
ATOM 639 O O . LYS A 1 85 ? 13.486 -3.836 25.402 1.00 97.19 85 LYS A O 1
ATOM 644 N N . ARG A 1 86 ? 13.908 -2.672 23.517 1.00 96.81 86 ARG A N 1
ATOM 645 C CA . ARG A 1 86 ? 13.489 -1.356 24.028 1.00 96.81 86 ARG A CA 1
ATOM 646 C C . ARG A 1 86 ? 12.047 -1.365 24.532 1.00 96.81 86 ARG A C 1
ATOM 648 O O . ARG A 1 86 ? 11.780 -0.877 25.622 1.00 96.81 86 ARG A O 1
ATOM 655 N N . VAL A 1 87 ? 11.123 -1.954 23.770 1.00 96.81 87 VAL A N 1
ATOM 656 C CA . VAL A 1 87 ? 9.713 -2.074 24.176 1.00 96.81 87 VAL A CA 1
ATOM 657 C C . VAL A 1 87 ? 9.585 -2.889 25.465 1.00 96.81 87 VAL A C 1
ATOM 659 O O . VAL A 1 87 ? 8.875 -2.466 26.374 1.00 96.81 87 VAL A O 1
ATOM 662 N N . ARG A 1 88 ? 10.309 -4.010 25.593 1.00 95.38 88 ARG A N 1
ATOM 663 C CA . ARG A 1 88 ? 10.321 -4.805 26.835 1.00 95.38 88 ARG A CA 1
ATOM 664 C C . ARG A 1 88 ? 10.847 -4.002 28.021 1.00 95.38 88 ARG A C 1
ATOM 666 O O . ARG A 1 88 ? 10.241 -4.041 29.084 1.00 95.38 88 ARG A O 1
ATOM 673 N N . GLU A 1 89 ? 11.930 -3.250 27.844 1.00 94.12 89 GLU A N 1
ATOM 674 C CA . GLU A 1 89 ? 12.487 -2.382 28.889 1.00 94.12 89 GLU A CA 1
ATOM 675 C C . GLU A 1 89 ? 11.493 -1.292 29.317 1.00 94.12 89 GLU A C 1
ATOM 677 O O . GLU A 1 89 ? 11.303 -1.086 30.515 1.00 94.12 89 GLU A O 1
ATOM 682 N N . ILE A 1 90 ? 10.801 -0.652 28.366 1.00 92.88 90 ILE A N 1
ATOM 683 C CA . ILE A 1 90 ? 9.756 0.344 28.656 1.00 92.88 90 ILE A CA 1
ATOM 684 C C . ILE A 1 90 ? 8.636 -0.283 29.496 1.00 92.88 90 ILE A C 1
ATOM 686 O O . ILE A 1 90 ? 8.271 0.263 30.541 1.00 92.88 90 ILE A O 1
ATOM 690 N N . ILE A 1 91 ? 8.135 -1.452 29.091 1.00 91.06 91 ILE A N 1
ATOM 691 C CA . ILE A 1 91 ? 7.078 -2.168 29.818 1.00 91.06 91 ILE A CA 1
ATOM 692 C C . ILE A 1 91 ? 7.548 -2.540 31.235 1.00 91.06 91 ILE A C 1
ATOM 694 O O . ILE A 1 91 ? 6.856 -2.239 32.205 1.00 91.06 91 ILE A O 1
ATOM 698 N N . LEU A 1 92 ? 8.748 -3.112 31.383 1.00 88.25 92 LEU A N 1
ATOM 699 C CA . LEU A 1 92 ? 9.308 -3.525 32.680 1.00 88.25 92 LEU A CA 1
ATOM 700 C C . LEU A 1 92 ? 9.638 -2.349 33.61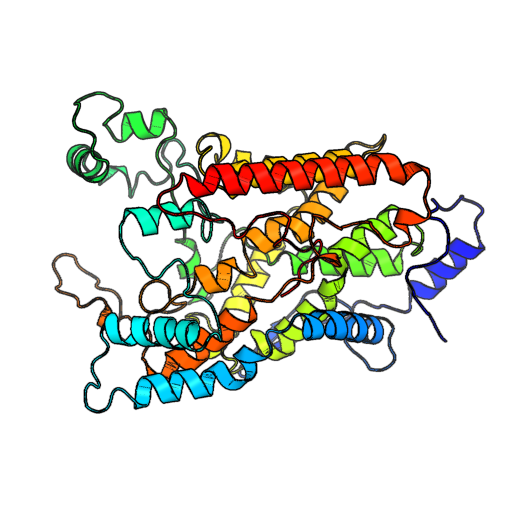1 1.00 88.25 92 LEU A C 1
ATOM 702 O O . LEU A 1 92 ? 9.579 -2.493 34.833 1.00 88.25 92 LEU A O 1
ATOM 706 N N . SER A 1 93 ? 9.988 -1.187 33.054 1.00 82.88 93 SER A N 1
ATOM 707 C CA . SER A 1 93 ? 10.286 0.022 33.832 1.00 82.88 93 SER A CA 1
ATOM 708 C C . SER A 1 93 ? 9.062 0.586 34.559 1.00 82.88 93 SER A C 1
ATOM 710 O O . SER A 1 93 ? 9.215 1.314 35.539 1.00 82.88 93 SER A O 1
ATOM 712 N N . SER A 1 94 ? 7.853 0.176 34.161 1.00 70.88 94 SER A N 1
ATOM 713 C CA . SER A 1 94 ? 6.584 0.530 34.811 1.00 70.88 94 SER A CA 1
ATOM 714 C C . SER A 1 94 ? 6.338 -0.277 36.101 1.00 70.88 94 SER A C 1
ATOM 716 O O . SER A 1 94 ? 5.232 -0.760 36.341 1.00 70.88 94 SER A O 1
ATOM 718 N N . LYS A 1 95 ? 7.385 -0.463 36.925 1.00 55.28 95 LYS A N 1
ATOM 719 C CA . LYS A 1 95 ? 7.391 -1.316 38.126 1.00 55.28 95 LYS A CA 1
ATOM 720 C C . LYS A 1 95 ? 6.152 -1.072 39.002 1.00 55.28 95 LYS A C 1
ATOM 722 O O . LYS A 1 95 ? 5.957 0.030 39.502 1.00 55.28 95 LYS A O 1
ATOM 727 N N . GLY A 1 96 ? 5.371 -2.130 39.233 1.00 58.06 96 GLY A N 1
ATOM 728 C CA . GLY A 1 96 ? 4.273 -2.155 40.208 1.00 58.06 96 GLY A CA 1
ATOM 729 C C . GLY A 1 96 ? 2.858 -2.029 39.634 1.00 58.06 96 GLY A C 1
ATOM 730 O O . GLY A 1 96 ? 1.916 -2.348 40.353 1.00 58.06 96 GLY A O 1
ATOM 731 N N . ASP A 1 97 ? 2.689 -1.649 38.361 1.00 55.78 97 ASP A N 1
ATOM 732 C CA . ASP A 1 97 ? 1.380 -1.675 37.693 1.00 55.78 97 ASP A CA 1
ATOM 733 C C . ASP A 1 97 ? 1.364 -2.737 36.587 1.00 55.78 97 ASP A C 1
ATOM 735 O O . ASP A 1 97 ? 1.743 -2.497 35.443 1.00 55.78 97 ASP A O 1
ATOM 739 N N . THR A 1 98 ? 0.950 -3.952 36.947 1.00 53.91 98 THR A N 1
ATOM 740 C CA . THR A 1 98 ? 0.757 -5.066 36.005 1.00 53.91 98 THR A CA 1
ATOM 741 C C . THR A 1 98 ? -0.561 -4.961 35.236 1.00 53.91 98 THR A C 1
ATOM 743 O O . THR A 1 98 ? -0.881 -5.847 34.441 1.00 53.91 98 THR A O 1
ATOM 746 N N . ARG A 1 99 ? -1.358 -3.905 35.459 1.00 65.69 99 ARG A N 1
ATOM 747 C CA . ARG A 1 99 ? -2.647 -3.750 34.788 1.00 65.69 99 ARG A CA 1
ATOM 748 C C . ARG A 1 99 ? -2.433 -3.276 33.358 1.00 65.69 99 ARG A C 1
ATOM 750 O O . ARG A 1 99 ? -1.755 -2.287 33.075 1.00 65.69 99 ARG A O 1
ATOM 757 N N . VAL A 1 100 ? -3.094 -3.971 32.442 1.00 77.44 100 VAL A N 1
ATOM 758 C CA . VAL A 1 100 ? -3.260 -3.518 31.067 1.00 77.44 100 VAL A CA 1
ATOM 759 C C . VAL A 1 100 ? -4.180 -2.299 31.092 1.00 77.44 100 VAL A C 1
ATOM 761 O O . VAL A 1 100 ? -5.368 -2.418 31.386 1.00 77.44 100 VAL A O 1
ATOM 764 N N . THR A 1 101 ? -3.626 -1.121 30.813 1.00 88.81 101 THR A N 1
ATOM 765 C CA . THR A 1 101 ? -4.372 0.132 30.640 1.00 88.81 101 THR A CA 1
ATOM 766 C C . THR A 1 101 ? -4.056 0.722 29.271 1.00 88.81 101 THR A C 1
ATOM 768 O O . THR A 1 101 ? -3.017 0.414 28.690 1.00 88.81 101 THR A O 1
ATOM 771 N N . VAL A 1 102 ? -4.923 1.600 28.762 1.00 90.88 102 VAL A N 1
ATOM 772 C CA . VAL A 1 102 ? -4.636 2.384 27.546 1.00 90.88 102 VAL A CA 1
ATOM 773 C C . VAL A 1 102 ? -3.298 3.123 27.675 1.00 90.88 102 VAL A C 1
ATOM 775 O O . VAL A 1 102 ? -2.461 3.071 26.775 1.00 90.88 102 VAL A O 1
ATOM 778 N N . GLU A 1 103 ? -3.061 3.724 28.841 1.00 90.25 103 GLU A N 1
ATOM 779 C CA . GLU A 1 103 ? -1.844 4.474 29.144 1.00 90.25 103 GLU A CA 1
ATOM 780 C C . GLU A 1 103 ? -0.583 3.598 29.089 1.00 90.25 103 GLU A C 1
ATOM 782 O O . GLU A 1 103 ? 0.469 4.042 28.629 1.00 90.25 103 GLU A O 1
ATOM 787 N N . SER A 1 104 ? -0.684 2.324 29.483 1.00 89.25 104 SER A N 1
ATOM 788 C CA . SER A 1 104 ? 0.424 1.367 29.383 1.00 89.25 104 SER A CA 1
ATOM 789 C C . SER A 1 104 ? 0.892 1.185 27.930 1.00 89.25 104 SER A C 1
ATOM 791 O O . SER A 1 104 ? 2.094 1.083 27.690 1.00 89.25 104 SER A O 1
ATOM 793 N N . TYR A 1 105 ? -0.021 1.201 26.951 1.00 92.88 105 TYR A N 1
ATOM 794 C CA . TYR A 1 105 ? 0.339 1.141 25.527 1.00 92.88 105 TYR A CA 1
ATOM 795 C C . TYR A 1 105 ? 0.855 2.481 25.000 1.00 92.88 105 TYR A C 1
ATOM 797 O O . TYR A 1 105 ? 1.856 2.512 24.284 1.00 92.88 105 TYR A O 1
ATOM 805 N N . HIS A 1 106 ? 0.212 3.594 25.364 1.00 93.88 106 HIS A N 1
ATOM 806 C CA . HIS A 1 106 ? 0.624 4.929 24.914 1.00 93.88 106 HIS A CA 1
ATOM 807 C C . HIS A 1 106 ? 2.054 5.263 25.349 1.00 93.88 106 HIS A C 1
ATOM 809 O O . HIS A 1 106 ? 2.836 5.780 24.549 1.00 93.88 106 HIS A O 1
ATOM 815 N N . LYS A 1 107 ? 2.443 4.871 26.568 1.00 92.69 107 LYS A N 1
ATOM 816 C CA . LYS A 1 107 ? 3.817 5.010 27.071 1.00 92.69 107 LYS A CA 1
ATOM 817 C C . LYS A 1 107 ? 4.858 4.360 26.165 1.00 92.69 107 LYS A C 1
ATOM 819 O O . LYS A 1 107 ? 5.941 4.919 26.016 1.00 92.69 107 LYS A O 1
ATOM 824 N N . VAL A 1 108 ? 4.547 3.222 25.538 1.00 95.25 108 VAL A N 1
ATOM 825 C CA . VAL A 1 108 ? 5.463 2.564 24.593 1.00 95.25 108 VAL A CA 1
ATOM 826 C C . VAL A 1 108 ? 5.723 3.467 23.393 1.00 95.25 108 VAL A C 1
ATOM 828 O O . VAL A 1 108 ? 6.878 3.759 23.088 1.00 95.25 108 VAL A O 1
ATOM 831 N N . TYR A 1 109 ? 4.668 3.954 22.738 1.00 96.94 109 TYR A N 1
ATOM 832 C CA . TYR A 1 109 ? 4.810 4.803 21.554 1.00 96.94 109 TYR A CA 1
ATOM 833 C C . TYR A 1 109 ? 5.457 6.153 21.883 1.00 96.94 109 TYR A C 1
ATOM 835 O O . TYR A 1 109 ? 6.382 6.570 21.185 1.00 96.94 109 TYR A O 1
ATOM 843 N N . ALA A 1 110 ? 5.052 6.790 22.984 1.00 96.62 110 ALA A N 1
ATOM 844 C CA . ALA A 1 110 ? 5.631 8.051 23.437 1.00 96.62 110 ALA A CA 1
ATOM 845 C C . ALA A 1 110 ? 7.121 7.913 23.798 1.00 96.62 110 ALA A C 1
ATOM 847 O O . ALA A 1 110 ? 7.929 8.774 23.450 1.00 96.62 110 ALA A O 1
ATOM 848 N N . ALA A 1 111 ? 7.520 6.822 24.461 1.00 96.44 111 ALA A N 1
ATOM 849 C CA . ALA A 1 111 ? 8.919 6.579 24.804 1.00 96.44 111 ALA A CA 1
ATOM 850 C C . ALA A 1 111 ? 9.785 6.301 23.565 1.00 96.44 111 ALA A C 1
ATOM 852 O O . ALA A 1 111 ? 10.916 6.785 23.494 1.00 96.44 111 ALA A O 1
ATOM 853 N N . LEU A 1 112 ? 9.263 5.562 22.579 1.00 97.62 112 LEU A N 1
ATOM 854 C CA . LEU A 1 112 ? 9.961 5.311 21.314 1.00 97.62 112 LEU A CA 1
ATOM 855 C C . LEU A 1 112 ? 10.172 6.598 20.506 1.00 97.62 112 LEU A C 1
ATOM 857 O O . LEU A 1 112 ? 11.270 6.815 19.987 1.00 97.62 112 LEU A O 1
ATOM 861 N N . GLU A 1 113 ? 9.163 7.466 20.443 1.00 97.56 113 GLU A N 1
ATOM 862 C CA . GLU A 1 113 ? 9.275 8.767 19.780 1.00 97.56 113 GLU A CA 1
ATOM 863 C C . GLU A 1 113 ? 10.233 9.699 20.524 1.00 97.56 113 GLU A C 1
ATOM 865 O O . GLU A 1 113 ? 11.133 10.270 19.908 1.00 97.56 113 GLU A O 1
ATOM 870 N N . LYS A 1 114 ? 10.126 9.786 21.857 1.00 97.56 114 LYS A N 1
ATOM 871 C CA . LYS A 1 114 ? 11.041 10.575 22.698 1.00 97.56 114 LYS A CA 1
ATOM 872 C C . LYS A 1 114 ? 12.496 10.125 22.546 1.00 97.56 114 LYS A C 1
ATOM 874 O O . LYS A 1 114 ? 13.403 10.953 22.564 1.00 97.56 114 LYS A O 1
ATOM 879 N N . ALA A 1 115 ? 12.727 8.824 22.376 1.00 96.94 115 ALA A N 1
ATOM 880 C CA . ALA A 1 115 ? 14.044 8.257 22.097 1.00 96.94 115 ALA A CA 1
ATOM 881 C C . ALA A 1 115 ? 14.479 8.411 20.624 1.00 96.94 115 ALA A C 1
ATOM 883 O O . ALA A 1 115 ? 15.528 7.893 20.238 1.00 96.94 115 ALA A O 1
ATOM 884 N N . ASN A 1 116 ? 13.687 9.102 19.796 1.00 96.25 116 ASN A N 1
ATOM 885 C CA . ASN A 1 116 ? 13.908 9.306 18.368 1.00 96.25 116 ASN A CA 1
ATOM 886 C C . ASN A 1 116 ? 14.091 7.981 17.601 1.00 96.25 116 ASN A C 1
ATOM 888 O O . ASN A 1 116 ? 14.880 7.918 16.657 1.00 96.25 116 ASN A O 1
ATOM 892 N N . VAL A 1 117 ? 13.414 6.907 18.024 1.00 97.06 117 VAL A N 1
ATOM 893 C CA . VAL A 1 117 ? 13.472 5.583 17.379 1.00 97.06 117 VAL A CA 1
ATOM 894 C C . VAL A 1 117 ? 12.506 5.528 16.201 1.00 97.06 117 VAL A C 1
ATOM 896 O O . VAL A 1 117 ? 12.901 5.183 15.084 1.00 97.06 117 VAL A O 1
ATOM 899 N N . ILE A 1 118 ? 11.246 5.872 16.463 1.00 96.75 118 ILE A N 1
ATOM 900 C CA . ILE A 1 118 ? 10.146 5.874 15.500 1.00 96.75 118 ILE A CA 1
ATOM 901 C C . ILE A 1 118 ? 9.053 6.833 15.989 1.00 96.75 118 ILE A C 1
ATOM 903 O O . ILE A 1 118 ? 8.844 6.955 17.193 1.00 96.75 118 ILE A O 1
ATOM 907 N N . VAL A 1 119 ? 8.390 7.532 15.066 1.00 95.75 119 VAL A N 1
ATOM 908 C CA . VAL A 1 119 ? 7.314 8.492 15.377 1.00 95.75 119 VAL A CA 1
ATOM 909 C C . VAL A 1 119 ? 6.096 7.803 15.982 1.00 95.75 119 VAL A C 1
ATOM 911 O O . VAL A 1 119 ? 5.852 6.623 15.705 1.00 95.75 119 VAL A O 1
ATOM 914 N N . GLN A 1 120 ? 5.281 8.537 16.739 1.00 95.62 120 GLN A N 1
ATOM 915 C CA . GLN A 1 120 ? 4.008 7.994 17.199 1.00 95.62 120 GLN A CA 1
ATOM 916 C C . GLN A 1 120 ? 3.093 7.645 16.010 1.00 95.62 120 GLN A C 1
ATOM 918 O O . GLN A 1 120 ? 3.016 8.381 15.017 1.00 95.62 120 GLN A O 1
ATOM 923 N N . PRO A 1 121 ? 2.409 6.492 16.061 1.00 94.56 121 PRO A N 1
ATOM 924 C CA . PRO A 1 121 ? 1.490 6.118 15.005 1.00 94.56 121 PRO A CA 1
ATOM 925 C C . PRO A 1 121 ? 0.236 7.003 15.045 1.00 94.56 121 PRO A C 1
ATOM 927 O O . PRO A 1 121 ? -0.130 7.540 16.084 1.00 94.56 121 PRO A O 1
ATOM 930 N N . LYS A 1 122 ? -0.445 7.173 13.903 1.00 92.00 122 LYS A N 1
ATOM 931 C CA . LYS A 1 122 ? -1.589 8.101 13.815 1.00 92.00 122 LYS A CA 1
ATOM 932 C C . LYS A 1 122 ? -2.857 7.503 14.443 1.00 92.00 122 LYS A C 1
ATOM 934 O O . LYS A 1 122 ? -3.723 8.251 14.872 1.00 92.00 122 LYS A O 1
ATOM 939 N N . SER A 1 123 ? -2.977 6.173 14.535 1.00 89.50 123 SER A N 1
ATOM 940 C CA . SER A 1 123 ? -4.135 5.485 15.136 1.00 89.50 123 SER A CA 1
ATOM 941 C C . SER A 1 123 ? -4.038 5.288 16.652 1.00 89.50 123 SER A C 1
ATOM 943 O O . SER A 1 123 ? -4.442 4.245 17.164 1.00 89.50 123 SER A O 1
ATOM 945 N N . ILE A 1 124 ? -3.481 6.262 17.373 1.00 88.38 124 ILE A N 1
ATOM 946 C CA . ILE A 1 124 ? -3.472 6.289 18.849 1.00 88.38 124 ILE A CA 1
ATOM 947 C C . ILE A 1 124 ? -4.689 7.012 19.445 1.00 88.38 124 ILE A C 1
ATOM 949 O O . ILE A 1 124 ? -4.913 6.931 20.646 1.00 88.38 124 ILE A O 1
ATOM 953 N N . ASP A 1 125 ? -5.479 7.695 18.615 1.00 86.19 125 ASP A N 1
ATOM 954 C CA . ASP A 1 125 ? -6.788 8.230 18.989 1.00 86.19 125 ASP A CA 1
ATOM 955 C C . ASP A 1 125 ? -7.892 7.281 18.500 1.00 86.19 125 ASP A C 1
ATOM 957 O O . ASP A 1 125 ? -7.905 6.880 17.330 1.00 86.19 125 ASP A O 1
ATOM 961 N N . ASN A 1 126 ? -8.813 6.927 19.393 1.00 81.00 126 ASN A N 1
ATOM 962 C CA . ASN A 1 126 ? -9.961 6.065 19.128 1.00 81.00 126 ASN A CA 1
ATOM 963 C C . ASN A 1 126 ? -11.308 6.798 19.152 1.00 81.00 126 ASN A C 1
ATOM 965 O O . ASN A 1 126 ? -12.339 6.129 19.230 1.00 81.00 126 ASN A O 1
ATOM 969 N N . SER A 1 127 ? -11.313 8.130 19.078 1.00 90.12 127 SER A N 1
ATOM 970 C CA . SER A 1 127 ? -12.521 8.917 18.824 1.00 90.12 127 SER A CA 1
ATOM 971 C C . SER A 1 127 ? -13.259 8.425 17.571 1.00 90.12 127 SER A C 1
ATOM 973 O O . SER A 1 127 ? -12.644 7.907 16.632 1.00 90.12 127 SER A O 1
ATOM 975 N N . ASP A 1 128 ? -14.579 8.618 17.512 1.00 88.81 128 ASP A N 1
ATOM 976 C CA . ASP A 1 128 ? -15.369 8.268 16.322 1.00 88.81 128 ASP A CA 1
ATOM 977 C C . ASP A 1 128 ? -14.875 9.019 15.074 1.00 88.81 128 ASP A C 1
ATOM 979 O O . ASP A 1 128 ? -14.831 8.453 13.977 1.00 88.81 128 ASP A O 1
ATOM 983 N N . ALA A 1 129 ? -14.417 10.265 15.250 1.00 88.75 129 ALA A N 1
ATOM 984 C CA . ALA A 1 129 ? -13.798 11.065 14.198 1.00 88.75 129 ALA A CA 1
ATOM 985 C C . ALA A 1 129 ? -12.511 10.408 13.668 1.00 88.75 129 ALA A C 1
ATOM 987 O O . ALA A 1 129 ? -12.388 10.196 12.460 1.00 88.75 129 ALA A O 1
ATOM 988 N N . SER A 1 130 ? -11.590 9.999 14.549 1.00 89.88 130 SER A N 1
ATOM 989 C CA . SER A 1 130 ? -10.370 9.269 14.169 1.00 89.88 130 SER A CA 1
ATOM 990 C C . SER A 1 130 ? -10.679 7.918 13.535 1.00 89.88 130 SER A C 1
ATOM 992 O O . SER A 1 130 ? -10.131 7.566 12.480 1.00 89.88 130 SER A O 1
ATOM 994 N N . PHE A 1 131 ? -11.630 7.181 14.109 1.00 90.69 131 PHE A N 1
ATOM 995 C CA . PHE A 1 131 ? -12.090 5.916 13.563 1.00 90.69 131 PHE A CA 1
ATOM 996 C C . PHE A 1 131 ? -12.596 6.098 12.125 1.00 90.69 131 PHE A C 1
ATOM 998 O O . PHE A 1 131 ? -12.146 5.374 11.231 1.00 90.69 131 PHE A O 1
ATOM 1005 N N . GLY A 1 132 ? -13.466 7.075 11.868 1.00 90.81 132 GLY A N 1
ATOM 1006 C CA . GLY A 1 132 ? -13.954 7.399 10.527 1.00 90.81 132 GLY A CA 1
ATOM 1007 C C . GLY A 1 132 ? -12.836 7.857 9.584 1.00 90.81 132 GLY A C 1
ATOM 1008 O O . GLY A 1 132 ? -12.667 7.291 8.500 1.00 90.81 132 GLY A O 1
ATOM 1009 N N . ALA A 1 133 ? -12.012 8.816 10.013 1.00 91.44 133 ALA A N 1
ATOM 1010 C CA . ALA A 1 133 ? -10.936 9.403 9.213 1.00 91.44 133 ALA A CA 1
ATOM 1011 C C . ALA A 1 133 ? -9.900 8.370 8.748 1.00 91.44 133 ALA A C 1
ATOM 1013 O O . ALA A 1 133 ? -9.419 8.439 7.611 1.00 91.44 133 ALA A O 1
ATOM 1014 N N . MET A 1 134 ? -9.609 7.358 9.570 1.00 91.50 134 MET A N 1
ATOM 1015 C CA . MET A 1 134 ? -8.746 6.238 9.188 1.00 91.50 134 MET A CA 1
ATOM 1016 C C . MET A 1 134 ? -9.269 5.508 7.947 1.00 91.50 134 MET A C 1
ATOM 1018 O O . MET A 1 134 ? -8.479 5.161 7.069 1.00 91.50 134 MET A O 1
ATOM 1022 N N . ARG A 1 135 ? -10.589 5.333 7.806 1.00 92.75 135 ARG A N 1
ATOM 1023 C CA . ARG A 1 135 ? -11.212 4.684 6.635 1.00 92.75 135 ARG A CA 1
ATOM 1024 C C . ARG A 1 135 ? -11.296 5.607 5.421 1.00 92.75 135 ARG A C 1
ATOM 1026 O O . ARG A 1 135 ? -11.586 5.142 4.328 1.00 92.75 135 ARG A O 1
ATOM 1033 N N . LEU A 1 136 ? -10.984 6.891 5.573 1.00 93.38 136 LEU A N 1
ATOM 1034 C CA . LEU A 1 136 ? -10.805 7.814 4.452 1.00 93.38 136 LEU A CA 1
ATOM 1035 C C . LEU A 1 136 ? -9.358 7.838 3.936 1.00 93.38 136 LEU A C 1
ATOM 1037 O O . LEU A 1 136 ? -9.076 8.508 2.945 1.00 93.38 136 LEU A O 1
ATOM 1041 N N . GLY A 1 137 ? -8.424 7.151 4.601 1.00 91.12 137 GLY A N 1
ATOM 1042 C CA . GLY A 1 137 ? -6.997 7.180 4.280 1.00 91.12 137 GLY A CA 1
ATOM 1043 C C . GLY A 1 137 ? -6.294 5.866 4.600 1.00 91.12 137 GLY A C 1
ATOM 1044 O O . GLY A 1 137 ? -6.395 4.917 3.830 1.00 91.12 137 GLY A O 1
ATOM 1045 N N . ILE A 1 138 ? -5.588 5.828 5.735 1.00 91.00 138 ILE A N 1
ATOM 1046 C CA . ILE A 1 138 ? -4.689 4.744 6.188 1.00 91.00 138 ILE A CA 1
ATOM 1047 C C . ILE A 1 138 ? -5.328 3.341 6.110 1.00 91.00 138 ILE A C 1
ATOM 1049 O O . ILE A 1 138 ? -4.639 2.360 5.859 1.00 91.00 138 ILE A O 1
ATOM 1053 N N . LYS A 1 139 ? -6.648 3.236 6.298 1.00 87.62 139 LYS A N 1
ATOM 1054 C CA . LYS A 1 139 ? -7.436 1.990 6.273 1.00 87.62 139 LYS A CA 1
ATOM 1055 C C . LYS A 1 139 ? -8.599 2.025 5.279 1.00 87.62 139 LYS A C 1
ATOM 1057 O O . LYS A 1 139 ? -9.572 1.294 5.440 1.00 87.62 139 LYS A O 1
ATOM 1062 N N . GLY A 1 140 ? -8.541 2.891 4.269 1.00 84.12 140 GLY A N 1
ATOM 1063 C CA . GLY A 1 140 ? -9.652 3.100 3.331 1.00 84.12 140 GLY A CA 1
ATOM 1064 C C . GLY A 1 140 ? -9.780 2.072 2.205 1.00 84.12 140 GLY A C 1
ATOM 1065 O O . GLY A 1 140 ? -10.663 2.174 1.352 1.00 84.12 140 GLY A O 1
ATOM 1066 N N . TYR A 1 141 ? -8.916 1.057 2.166 1.00 81.62 141 TYR A N 1
ATOM 1067 C CA . TYR A 1 141 ? -8.862 0.114 1.046 1.00 81.62 141 TYR A CA 1
ATOM 1068 C C . TYR A 1 141 ? -10.129 -0.751 0.888 1.00 81.62 141 TYR A C 1
ATOM 1070 O O . TYR A 1 141 ? -10.408 -1.182 -0.224 1.00 81.62 141 TYR A O 1
ATOM 1078 N N . ASN A 1 142 ? -10.915 -0.963 1.953 1.00 84.50 142 ASN A N 1
ATOM 1079 C CA . ASN A 1 142 ? -12.151 -1.767 1.927 1.00 84.50 142 ASN A CA 1
ATOM 1080 C C . ASN A 1 142 ? -13.440 -0.923 2.049 1.00 84.50 142 ASN A C 1
ATOM 1082 O O . ASN A 1 142 ? -14.533 -1.457 2.220 1.00 84.50 142 ASN A O 1
ATOM 1086 N N . LEU A 1 143 ? -13.346 0.410 1.997 1.00 92.69 143 LEU A N 1
ATOM 1087 C CA . LEU A 1 143 ? -14.539 1.254 2.057 1.00 92.69 143 LEU A CA 1
ATOM 1088 C C . LEU A 1 143 ? -15.265 1.233 0.704 1.00 92.69 143 LEU A C 1
ATOM 1090 O O . LEU A 1 143 ? -14.631 1.443 -0.338 1.00 92.69 143 LEU A O 1
ATOM 1094 N N . LYS A 1 144 ? -16.583 1.004 0.720 1.00 93.56 144 LYS A N 1
ATOM 1095 C CA . LYS A 1 144 ? -17.446 1.069 -0.467 1.00 93.56 144 LYS A CA 1
ATOM 1096 C C . LYS A 1 144 ? -18.811 1.681 -0.171 1.00 93.56 144 LYS A C 1
ATOM 1098 O O . LYS A 1 144 ? -19.305 1.603 0.952 1.00 93.56 144 LYS A O 1
ATOM 1103 N N . LEU A 1 145 ? -19.409 2.284 -1.190 1.00 96.00 145 LEU A N 1
ATOM 1104 C CA . LEU A 1 145 ? -20.769 2.802 -1.164 1.00 96.00 145 LEU A CA 1
ATOM 1105 C C . LEU A 1 145 ? -21.769 1.660 -0.942 1.00 96.00 145 LEU A C 1
ATOM 1107 O O . LEU A 1 145 ? -21.654 0.612 -1.576 1.00 96.00 145 LEU A O 1
ATOM 1111 N N . VAL A 1 146 ? -22.759 1.889 -0.084 1.00 94.56 146 VAL A N 1
ATOM 1112 C CA . VAL A 1 146 ? -23.930 1.016 0.044 1.00 94.56 146 VAL A CA 1
ATOM 1113 C C . VAL A 1 146 ? -24.915 1.357 -1.070 1.00 94.56 146 VAL A C 1
ATOM 1115 O O . VAL A 1 146 ? -25.439 2.472 -1.104 1.00 94.56 146 VAL A O 1
ATOM 1118 N N . ARG A 1 147 ? -25.167 0.408 -1.976 1.00 90.25 147 ARG A N 1
ATOM 1119 C CA . ARG A 1 147 ? -26.167 0.559 -3.047 1.00 90.25 147 ARG A CA 1
ATOM 1120 C C . ARG A 1 147 ? -27.566 0.167 -2.560 1.00 90.25 147 ARG A C 1
ATOM 1122 O O . ARG A 1 147 ? -27.731 -0.348 -1.452 1.00 90.25 147 ARG A O 1
ATOM 1129 N N . ASP A 1 148 ? -28.579 0.412 -3.387 1.00 85.31 148 ASP A N 1
ATOM 1130 C CA . ASP A 1 148 ? -29.973 0.106 -3.051 1.00 85.31 148 ASP A CA 1
ATOM 1131 C C . ASP A 1 148 ? -30.140 -1.359 -2.629 1.00 85.31 148 ASP A C 1
ATOM 1133 O O . ASP A 1 148 ? -29.636 -2.269 -3.285 1.00 85.31 148 ASP A O 1
ATOM 1137 N N . SER A 1 149 ? -30.849 -1.581 -1.515 1.00 82.56 149 SER A N 1
ATOM 1138 C CA . SER A 1 149 ? -31.076 -2.876 -0.839 1.00 82.56 149 SER A CA 1
ATOM 1139 C C . SER A 1 149 ? -29.840 -3.600 -0.275 1.00 82.56 149 SER A C 1
ATOM 1141 O O . SER A 1 149 ? -29.986 -4.543 0.511 1.00 82.56 149 SER A O 1
ATOM 1143 N N . GLU A 1 150 ? -28.616 -3.152 -0.579 1.00 89.94 150 GLU A N 1
ATOM 1144 C CA . GLU A 1 150 ? -27.421 -3.729 0.032 1.00 89.94 150 GLU A CA 1
ATOM 1145 C C . GLU A 1 150 ? -27.418 -3.468 1.545 1.00 89.94 150 GLU A C 1
ATOM 1147 O O . GLU A 1 150 ? -27.745 -2.380 2.036 1.00 89.94 150 GLU A O 1
ATOM 1152 N N . TYR A 1 151 ? -27.042 -4.497 2.308 1.00 90.06 151 TYR A N 1
ATOM 1153 C CA . TYR A 1 151 ? -26.956 -4.448 3.771 1.00 90.06 151 TYR A CA 1
ATOM 1154 C C . TYR A 1 151 ? -28.266 -4.065 4.484 1.00 90.06 151 TYR A C 1
ATOM 1156 O O . TYR A 1 151 ? -28.226 -3.727 5.666 1.00 90.06 151 TYR A O 1
ATOM 1164 N N . SER A 1 152 ? -29.428 -4.170 3.827 1.00 89.94 152 SER A N 1
ATOM 1165 C CA . SER A 1 152 ? -30.744 -3.892 4.427 1.00 89.94 152 SER A CA 1
ATOM 1166 C C . SER A 1 152 ? -30.979 -4.639 5.739 1.00 89.94 152 SER A C 1
ATOM 1168 O O . SER A 1 152 ? -31.378 -4.031 6.725 1.00 89.94 152 SER A O 1
ATOM 1170 N N . LYS A 1 153 ? -30.557 -5.907 5.824 1.00 88.44 153 LYS A N 1
ATOM 1171 C CA . LYS A 1 153 ? -30.605 -6.704 7.065 1.00 88.44 153 LYS A CA 1
ATOM 1172 C C . LYS A 1 153 ? -29.814 -6.129 8.251 1.00 88.44 153 LYS A C 1
ATOM 1174 O O . LYS A 1 153 ? -29.883 -6.684 9.337 1.00 88.44 153 LYS A O 1
ATOM 1179 N N . TYR A 1 154 ? -28.982 -5.112 8.044 1.00 88.50 154 TYR A N 1
ATOM 1180 C CA . TYR A 1 154 ? -28.233 -4.428 9.099 1.00 88.50 154 TYR A CA 1
ATOM 1181 C C . TYR A 1 154 ? -28.695 -2.980 9.248 1.00 88.50 154 TYR A C 1
ATOM 1183 O O . TYR A 1 154 ? -28.927 -2.520 10.362 1.00 88.50 154 TYR A O 1
ATOM 1191 N N . ILE A 1 155 ? -28.831 -2.273 8.126 1.00 88.50 155 ILE A N 1
ATOM 1192 C CA . ILE A 1 155 ? -29.144 -0.843 8.092 1.00 88.50 155 ILE A CA 1
ATOM 1193 C C . ILE A 1 155 ? -30.607 -0.586 8.454 1.00 88.50 155 ILE A C 1
ATOM 1195 O O . ILE A 1 155 ? -30.880 0.353 9.191 1.00 88.50 155 ILE A O 1
ATOM 1199 N N . ASP A 1 156 ? -31.538 -1.435 8.015 1.00 86.12 156 ASP A N 1
ATOM 1200 C CA . ASP A 1 156 ? -32.978 -1.213 8.220 1.00 86.12 156 ASP A CA 1
ATOM 1201 C C . ASP A 1 156 ? -33.405 -1.490 9.676 1.00 86.12 156 ASP A C 1
ATOM 1203 O O . ASP A 1 156 ? -34.520 -1.170 10.077 1.00 86.12 156 ASP A O 1
ATOM 1207 N N . HIS A 1 157 ? -32.509 -2.059 10.494 1.00 87.25 157 HIS A N 1
ATOM 1208 C CA . HIS A 1 157 ? -32.694 -2.190 11.942 1.00 87.25 157 HIS A CA 1
ATOM 1209 C C . HIS A 1 157 ? -32.245 -0.954 12.734 1.00 87.25 157 HIS A C 1
ATOM 1211 O O . HIS A 1 157 ? -32.461 -0.904 13.947 1.00 87.25 157 HIS A O 1
ATOM 1217 N N . LEU A 1 158 ? -31.594 0.019 12.091 1.00 88.62 158 LEU A N 1
ATOM 1218 C CA . LEU A 1 158 ? -31.249 1.294 12.711 1.00 88.62 158 LEU A CA 1
ATOM 1219 C C . LEU A 1 158 ? -32.454 2.233 12.620 1.00 88.62 158 LEU A C 1
ATOM 1221 O O . LEU A 1 158 ? -33.111 2.306 11.585 1.00 88.62 158 LEU A O 1
ATOM 1225 N N . SER A 1 159 ? -32.744 2.974 13.689 1.00 90.25 159 SER A N 1
ATOM 1226 C CA . SER A 1 159 ? -33.757 4.030 13.610 1.00 90.25 159 SER A CA 1
ATOM 1227 C C . SER A 1 159 ? -33.169 5.308 13.010 1.00 90.25 159 SER A C 1
ATOM 1229 O O . SER A 1 159 ? -32.025 5.667 13.302 1.00 90.25 159 SER A O 1
ATOM 1231 N N . ASP A 1 160 ? -33.976 6.042 12.238 1.00 89.25 160 ASP A N 1
ATOM 1232 C CA . ASP A 1 160 ? -33.594 7.359 11.710 1.00 89.25 160 ASP A CA 1
ATOM 1233 C C . ASP A 1 160 ? -33.140 8.308 12.828 1.00 89.25 160 ASP A C 1
ATOM 1235 O O . ASP A 1 160 ? -32.197 9.067 12.645 1.00 89.25 160 ASP A O 1
ATOM 1239 N N . ALA A 1 161 ? -33.762 8.228 14.010 1.00 87.69 161 ALA A N 1
ATOM 1240 C CA . ALA A 1 161 ? -33.394 9.045 15.164 1.00 87.69 161 ALA A CA 1
ATOM 1241 C C . ALA A 1 161 ? -31.974 8.745 15.674 1.00 87.69 161 ALA A C 1
ATOM 1243 O O . ALA A 1 161 ? -31.222 9.675 15.944 1.00 87.69 161 ALA A O 1
ATOM 1244 N N . GLN A 1 162 ? -31.588 7.467 15.771 1.00 87.31 162 GLN A N 1
ATOM 1245 C CA . GLN A 1 162 ? -30.241 7.075 16.209 1.00 87.31 162 GLN A CA 1
ATOM 1246 C C . GLN A 1 162 ? -29.168 7.504 15.211 1.00 87.31 162 GLN A C 1
ATOM 1248 O O . GLN A 1 162 ? -28.107 7.976 15.609 1.00 87.31 162 GLN A O 1
ATOM 1253 N N . VAL A 1 163 ? -29.437 7.335 13.915 1.00 87.19 163 VAL A N 1
ATOM 1254 C CA . VAL A 1 163 ? -28.495 7.747 12.868 1.00 87.19 163 VAL A CA 1
ATOM 1255 C C . VAL A 1 163 ? -28.388 9.267 12.822 1.00 87.19 163 VAL A C 1
ATOM 1257 O O . VAL A 1 163 ? -27.284 9.793 12.726 1.00 87.19 163 VAL A O 1
ATOM 1260 N N . ALA A 1 164 ? -29.509 9.978 12.944 1.00 86.25 164 ALA A N 1
ATOM 1261 C CA . ALA A 1 164 ? -29.507 11.431 12.969 1.00 86.25 164 ALA A CA 1
ATOM 1262 C C . ALA A 1 164 ? -28.725 11.985 14.167 1.00 86.25 164 ALA A C 1
ATOM 1264 O O . ALA A 1 164 ? -27.933 12.905 13.986 1.00 86.25 164 ALA A O 1
ATOM 1265 N N . ASP A 1 165 ? -28.892 11.401 15.355 1.00 86.31 165 ASP A N 1
ATOM 1266 C CA . ASP A 1 165 ? -28.126 11.763 16.551 1.00 86.31 165 ASP A CA 1
ATOM 1267 C C . ASP A 1 165 ? -26.620 11.532 16.344 1.00 86.31 165 ASP A C 1
ATOM 1269 O O . ASP A 1 165 ? -25.828 12.467 16.452 1.00 86.31 165 ASP A O 1
ATOM 1273 N N . ALA A 1 166 ? -26.232 10.329 15.903 1.00 85.19 166 ALA A N 1
ATOM 1274 C CA . ALA A 1 166 ? -24.833 9.980 15.644 1.00 85.19 166 ALA A CA 1
ATOM 1275 C C . ALA A 1 166 ? -24.174 10.845 14.553 1.00 85.19 166 ALA A C 1
ATOM 1277 O O . ALA A 1 166 ? -22.968 11.080 14.585 1.00 85.19 166 ALA A O 1
ATOM 1278 N N . CYS A 1 167 ? -24.945 11.316 13.571 1.00 84.69 167 CYS A N 1
ATOM 1279 C CA . CYS A 1 167 ? -24.448 12.162 12.487 1.00 84.69 167 CYS A CA 1
ATOM 1280 C C . CYS A 1 167 ? -24.594 13.672 12.750 1.00 84.69 167 CYS A C 1
ATOM 1282 O O . CYS A 1 167 ? -24.239 14.463 11.872 1.00 84.69 167 CYS A O 1
ATOM 1284 N N . GLY A 1 168 ? -25.137 14.094 13.899 1.00 85.06 168 GLY A N 1
ATOM 1285 C CA . GLY A 1 168 ? -25.407 15.511 14.185 1.00 85.06 168 GLY A CA 1
ATOM 1286 C C . GLY A 1 168 ? -26.447 16.138 13.243 1.00 85.06 168 GLY A C 1
ATOM 1287 O O . GLY A 1 168 ? -26.394 17.322 12.909 1.00 85.06 168 GLY A O 1
ATOM 1288 N N . TRP A 1 169 ? -27.385 15.342 12.735 1.00 85.75 169 TRP A N 1
ATOM 1289 C CA . TRP A 1 169 ? -28.418 15.780 11.804 1.00 85.75 169 TRP A CA 1
ATOM 1290 C C . TRP A 1 169 ? -29.636 16.325 12.554 1.00 85.75 169 TRP A C 1
ATOM 1292 O O . TRP A 1 169 ? -30.604 15.620 12.821 1.00 85.75 169 TRP A O 1
ATOM 1302 N N . HIS A 1 170 ? -29.609 17.619 12.866 1.00 75.88 170 HIS A N 1
ATOM 1303 C CA . HIS A 1 170 ? -30.638 18.246 13.707 1.00 75.88 170 HIS A CA 1
ATOM 1304 C C . HIS A 1 170 ? -31.934 18.642 12.973 1.00 75.88 170 HIS A C 1
ATOM 1306 O O . HIS A 1 170 ? -32.958 18.877 13.612 1.00 75.88 170 HIS A O 1
ATOM 1312 N N . SER A 1 171 ? -31.929 18.717 11.635 1.00 75.06 171 SER A N 1
ATOM 1313 C CA . SER A 1 171 ? -33.145 19.016 10.859 1.00 75.06 171 SER A CA 1
ATOM 1314 C C . SER A 1 171 ? -33.921 17.737 10.542 1.00 75.06 171 SER A C 1
ATOM 1316 O O . SER A 1 171 ? -33.319 16.735 10.172 1.00 75.06 171 SER A O 1
ATOM 1318 N N . LYS A 1 172 ? -35.257 17.753 10.636 1.00 68.06 172 LYS A N 1
ATOM 1319 C CA . LYS A 1 172 ? -36.109 16.647 10.162 1.00 68.06 172 LYS A CA 1
ATOM 1320 C C . LYS A 1 172 ? -36.408 16.851 8.679 1.00 68.06 172 LYS A C 1
ATOM 1322 O O . LYS A 1 172 ? -37.359 17.537 8.320 1.00 68.06 172 LYS A O 1
ATOM 1327 N N . SER A 1 173 ? -35.570 16.292 7.816 1.00 74.56 173 SER A N 1
ATOM 1328 C CA . SER A 1 173 ? -35.761 16.303 6.367 1.00 74.56 173 SER A CA 1
ATOM 1329 C C . SER A 1 173 ? -35.528 14.903 5.815 1.00 74.56 173 SER A C 1
ATOM 1331 O O . SER A 1 173 ? -34.905 14.067 6.461 1.00 74.56 173 SER A O 1
ATOM 1333 N N . GLN A 1 174 ? -35.965 14.636 4.587 1.00 72.69 174 GLN A N 1
ATOM 1334 C CA . GLN A 1 174 ? -35.676 13.348 3.952 1.00 72.69 174 GLN A CA 1
ATOM 1335 C C . GLN A 1 174 ? -34.160 13.076 3.881 1.00 72.69 174 GLN A C 1
ATOM 1337 O O . GLN A 1 174 ? -33.729 11.938 4.015 1.00 72.69 174 GLN A O 1
ATOM 1342 N N . LYS A 1 175 ? -33.327 14.124 3.770 1.00 74.25 175 LYS A N 1
ATOM 1343 C CA . LYS A 1 175 ? -31.857 14.024 3.768 1.00 74.25 175 LYS A CA 1
ATOM 1344 C C . LYS A 1 175 ? -31.259 13.598 5.111 1.00 74.25 175 LYS A C 1
ATOM 1346 O O . LYS A 1 175 ? -30.077 13.269 5.155 1.00 74.25 175 LYS A O 1
ATOM 1351 N N . THR A 1 176 ? -32.021 13.640 6.192 1.00 78.50 176 THR A N 1
ATOM 1352 C CA . THR A 1 176 ? -31.565 13.232 7.524 1.00 78.50 176 THR A CA 1
ATOM 1353 C C . THR A 1 176 ? -32.180 11.905 7.967 1.00 78.50 176 THR A C 1
ATOM 1355 O O . THR A 1 176 ? -32.017 11.497 9.110 1.00 78.50 176 THR A O 1
ATOM 1358 N N . GLN A 1 177 ? -32.840 11.207 7.039 1.00 87.12 177 GLN A N 1
ATOM 1359 C CA . GLN A 1 177 ? -33.283 9.823 7.183 1.00 87.12 177 GLN A CA 1
ATOM 1360 C C . GLN A 1 177 ? -32.305 8.880 6.481 1.00 87.12 177 GLN A C 1
ATOM 1362 O O . GLN A 1 177 ? -31.656 9.254 5.498 1.00 87.12 177 GLN A O 1
ATOM 1367 N N . ILE A 1 178 ? -32.248 7.628 6.931 1.00 88.50 178 ILE A N 1
ATOM 1368 C CA . ILE A 1 178 ? -31.418 6.569 6.341 1.00 88.50 178 ILE A CA 1
ATOM 1369 C C . ILE A 1 178 ? -31.739 6.401 4.851 1.00 88.50 178 ILE A C 1
ATOM 1371 O O . ILE A 1 178 ? -30.836 6.288 4.022 1.00 88.50 178 ILE A O 1
ATOM 1375 N N . SER A 1 179 ? -33.025 6.435 4.495 1.00 88.25 179 SER A N 1
ATOM 1376 C CA . SER A 1 179 ? -33.493 6.302 3.112 1.00 88.25 179 SER A CA 1
ATOM 1377 C C . SER A 1 179 ? -32.977 7.427 2.206 1.00 88.25 179 SER A C 1
ATOM 1379 O O . SER A 1 179 ? -32.482 7.159 1.111 1.00 88.25 179 SER A O 1
ATOM 1381 N N . GLY A 1 180 ? -33.021 8.682 2.662 1.00 89.50 180 GLY A N 1
ATOM 1382 C CA . GLY A 1 180 ? -32.470 9.803 1.901 1.00 89.50 180 GLY A CA 1
ATOM 1383 C C . GLY A 1 180 ? -30.945 9.819 1.890 1.00 89.50 180 GLY A C 1
ATOM 1384 O O . GLY A 1 180 ? -30.356 10.125 0.859 1.00 89.50 180 GLY A O 1
ATOM 1385 N N . ALA A 1 181 ? -30.287 9.416 2.978 1.00 89.56 181 ALA A N 1
ATOM 1386 C CA . ALA A 1 181 ? -28.834 9.262 3.005 1.00 89.56 181 ALA A CA 1
ATOM 1387 C C . ALA A 1 181 ? -28.346 8.195 2.009 1.00 89.56 181 ALA A C 1
ATOM 1389 O O . ALA A 1 181 ? -27.333 8.411 1.344 1.00 89.56 181 ALA A O 1
ATOM 1390 N N . ARG A 1 182 ? -29.078 7.081 1.850 1.00 89.50 182 ARG A N 1
ATOM 1391 C CA . ARG A 1 182 ? -28.820 6.083 0.796 1.00 89.50 182 ARG A CA 1
ATOM 1392 C C . ARG A 1 182 ? -28.989 6.677 -0.598 1.00 89.50 182 ARG A C 1
ATOM 1394 O O . ARG A 1 182 ? -28.059 6.599 -1.396 1.00 89.50 182 ARG A O 1
ATOM 1401 N N . LYS A 1 183 ? -30.131 7.324 -0.856 1.00 90.06 183 LYS A N 1
ATOM 1402 C CA . LYS A 1 183 ? -30.438 7.959 -2.149 1.00 90.06 183 LYS A CA 1
ATOM 1403 C C . LYS A 1 183 ? -29.393 9.008 -2.553 1.00 90.06 183 LYS A C 1
ATOM 1405 O O . LYS A 1 183 ? -29.079 9.145 -3.730 1.00 90.06 183 LYS A O 1
ATOM 1410 N N . ASP A 1 184 ? -28.837 9.715 -1.573 1.00 91.25 184 ASP A N 1
ATOM 1411 C CA . ASP A 1 184 ? -27.801 10.733 -1.770 1.00 91.25 184 ASP A CA 1
ATOM 1412 C C . ASP A 1 184 ? -26.367 10.161 -1.767 1.00 91.25 184 ASP A C 1
ATOM 1414 O O . ASP A 1 184 ? -25.405 10.929 -1.765 1.00 91.25 184 ASP A O 1
ATOM 1418 N N . HIS A 1 185 ? -26.196 8.835 -1.734 1.00 94.19 185 HIS A N 1
ATOM 1419 C CA . HIS A 1 185 ? -24.900 8.148 -1.694 1.00 94.19 185 HIS A CA 1
ATOM 1420 C C . HIS A 1 185 ? -23.999 8.530 -0.504 1.00 94.19 185 HIS A C 1
ATOM 1422 O O . HIS A 1 185 ? -22.783 8.661 -0.641 1.00 94.19 185 HIS A O 1
ATOM 1428 N N . ARG A 1 186 ? -24.590 8.709 0.682 1.00 90.75 186 ARG A N 1
ATOM 1429 C CA . ARG A 1 186 ? -23.888 9.108 1.917 1.00 90.75 186 ARG A CA 1
ATOM 1430 C C . ARG A 1 186 ? -23.645 7.968 2.906 1.00 90.75 186 ARG A C 1
ATOM 1432 O O . ARG A 1 186 ? -23.091 8.212 3.972 1.00 90.75 186 ARG A O 1
ATOM 1439 N N . ILE A 1 187 ? -24.024 6.735 2.568 1.00 92.00 187 ILE A N 1
ATOM 1440 C CA . ILE A 1 187 ? -23.780 5.561 3.416 1.00 92.00 187 ILE A CA 1
ATOM 1441 C C . ILE A 1 187 ? -22.691 4.692 2.795 1.00 92.00 187 ILE A C 1
ATOM 1443 O O . ILE A 1 187 ? -22.836 4.194 1.680 1.00 92.00 187 ILE A O 1
ATOM 1447 N N . PHE A 1 188 ? -21.613 4.485 3.546 1.00 94.19 188 PHE A N 1
ATOM 1448 C CA . PHE A 1 188 ? -20.486 3.644 3.158 1.00 94.19 188 PHE A CA 1
ATOM 1449 C C . PHE A 1 188 ? -20.272 2.545 4.194 1.00 94.19 188 PHE A C 1
ATOM 1451 O O . PHE A 1 188 ? -20.566 2.717 5.376 1.00 94.19 188 PHE A O 1
ATOM 1458 N N . VAL A 1 189 ? -19.732 1.414 3.751 1.00 92.94 189 VAL A N 1
ATOM 1459 C CA . VAL A 1 189 ? -19.461 0.245 4.586 1.00 92.94 189 VAL A CA 1
ATOM 1460 C C . VAL A 1 189 ? -18.043 -0.260 4.341 1.00 92.94 189 VAL A C 1
ATOM 1462 O O . VAL A 1 189 ? -17.539 -0.216 3.220 1.00 92.94 189 VAL A O 1
ATOM 1465 N N . SER A 1 190 ? -17.392 -0.734 5.401 1.00 90.06 190 SER A N 1
ATOM 1466 C CA . SER A 1 190 ? -16.228 -1.619 5.301 1.00 90.06 190 SER A CA 1
ATOM 1467 C C . SER A 1 190 ? -16.690 -3.029 5.645 1.00 90.06 190 SER A C 1
ATOM 1469 O O . SER A 1 190 ? -17.067 -3.291 6.787 1.00 90.06 190 SER A O 1
ATOM 1471 N N . ASP A 1 191 ? -16.723 -3.915 4.654 1.00 85.19 191 ASP A N 1
ATOM 1472 C CA . ASP A 1 191 ? -17.299 -5.251 4.805 1.00 85.19 191 ASP A CA 1
ATOM 1473 C C . ASP A 1 191 ? -16.209 -6.299 5.047 1.00 85.19 191 ASP A C 1
ATOM 1475 O O . ASP A 1 191 ? -15.420 -6.618 4.158 1.00 85.19 191 ASP A O 1
ATOM 1479 N N . PHE A 1 192 ? -16.188 -6.843 6.264 1.00 81.69 192 PHE A N 1
ATOM 1480 C CA . PHE A 1 192 ? -15.300 -7.932 6.676 1.00 81.69 192 PHE A CA 1
ATOM 1481 C C . PHE A 1 192 ? -16.062 -9.248 6.899 1.00 81.69 192 PHE A C 1
ATOM 1483 O O . PHE A 1 192 ? -15.501 -10.187 7.453 1.00 81.69 192 PHE A O 1
ATOM 1490 N N . SER A 1 193 ? -17.335 -9.352 6.493 1.00 76.44 193 SER A N 1
ATOM 1491 C CA . SER A 1 193 ? -18.191 -10.526 6.765 1.00 76.44 193 SER A CA 1
ATOM 1492 C C . SER A 1 193 ? -17.589 -11.842 6.275 1.00 76.44 193 SER A C 1
ATOM 1494 O O . SER A 1 193 ? -17.715 -12.873 6.934 1.00 76.44 193 SER A O 1
ATOM 1496 N N . LYS A 1 194 ? -16.847 -11.775 5.173 1.00 67.19 194 LYS A N 1
ATOM 1497 C CA . LYS A 1 194 ? -16.162 -12.909 4.562 1.00 67.19 194 LYS A CA 1
ATOM 1498 C C . LYS A 1 194 ? -14.874 -13.317 5.290 1.00 67.19 194 LYS A C 1
ATOM 1500 O O . LYS A 1 194 ? -14.304 -14.338 4.960 1.00 67.19 194 LYS A O 1
ATOM 1505 N N . HIS A 1 195 ? -14.412 -12.576 6.307 1.00 65.31 195 HIS A N 1
ATOM 1506 C CA . HIS A 1 195 ? -13.251 -12.972 7.125 1.00 65.31 195 HIS A CA 1
ATOM 1507 C C . HIS A 1 195 ? -13.553 -14.154 8.063 1.00 65.31 195 HIS A C 1
ATOM 1509 O O . HIS A 1 195 ? -12.637 -14.850 8.497 1.00 65.31 195 HIS A O 1
ATOM 1515 N N . ARG A 1 196 ? -14.836 -14.402 8.364 1.00 55.56 196 ARG A N 1
ATOM 1516 C CA . ARG A 1 196 ? -15.300 -15.531 9.190 1.00 55.56 196 ARG A CA 1
ATOM 1517 C C . ARG A 1 196 ? -15.044 -16.898 8.534 1.00 55.56 196 ARG A C 1
ATOM 1519 O O . ARG A 1 196 ? -15.054 -17.910 9.216 1.00 55.56 196 ARG A O 1
ATOM 1526 N N . GLU A 1 197 ? -14.802 -16.908 7.228 1.00 53.91 197 GLU A N 1
ATOM 1527 C CA . GLU A 1 197 ? -14.616 -18.091 6.380 1.00 53.91 197 GLU A CA 1
ATOM 1528 C C . GLU A 1 197 ? -13.177 -18.640 6.383 1.00 53.91 197 GLU A C 1
ATOM 1530 O O . GLU A 1 197 ? -12.895 -19.643 5.745 1.00 53.91 197 GLU A O 1
ATOM 1535 N N . TYR A 1 198 ? -12.241 -18.003 7.097 1.00 54.56 198 TYR A N 1
ATOM 1536 C CA . TYR A 1 198 ? -10.832 -18.439 7.126 1.00 54.56 198 TYR A CA 1
ATOM 1537 C C . TYR A 1 198 ? -10.435 -19.164 8.421 1.00 54.56 198 TYR A C 1
ATOM 1539 O O . TYR A 1 198 ? -9.280 -19.593 8.561 1.00 54.56 198 TYR A O 1
ATOM 1547 N N . THR A 1 199 ? -11.388 -19.323 9.349 1.00 51.00 199 THR A N 1
ATOM 1548 C CA . THR A 1 199 ? -11.254 -20.158 10.552 1.00 51.00 199 THR A CA 1
ATOM 1549 C C . THR A 1 199 ? -11.678 -21.613 10.318 1.00 51.00 199 THR A C 1
ATOM 1551 O O . THR A 1 199 ? -11.132 -22.474 10.995 1.00 51.00 199 THR A O 1
ATOM 1554 N N . ASP A 1 200 ? -12.544 -21.889 9.330 1.00 40.59 200 ASP A N 1
ATOM 1555 C CA . ASP A 1 200 ? -13.041 -23.222 8.932 1.00 40.59 200 ASP A CA 1
ATOM 1556 C C . ASP A 1 200 ? -13.083 -23.343 7.391 1.00 40.59 200 ASP A C 1
ATOM 1558 O O . ASP A 1 200 ? -13.229 -22.337 6.712 1.00 40.59 200 ASP A O 1
ATOM 1562 N N . GLU A 1 201 ? -12.949 -24.551 6.825 1.00 42.34 201 GLU A N 1
ATOM 1563 C CA . GLU A 1 201 ? -12.682 -24.872 5.395 1.00 42.34 201 GLU A CA 1
ATOM 1564 C C . GLU A 1 201 ? -13.664 -24.359 4.312 1.00 42.34 201 GLU A C 1
ATOM 1566 O O . GLU A 1 201 ? -13.536 -24.724 3.143 1.00 42.34 201 GLU A O 1
ATOM 1571 N N . ALA A 1 202 ? -14.620 -23.493 4.624 1.00 41.28 202 ALA A N 1
ATOM 1572 C CA . ALA A 1 202 ? -15.547 -22.956 3.635 1.00 41.28 202 ALA A CA 1
ATOM 1573 C C . ALA A 1 202 ? -15.195 -21.506 3.309 1.00 41.28 202 ALA A C 1
ATOM 1575 O O . ALA A 1 202 ? -15.504 -20.631 4.105 1.00 41.28 202 ALA A O 1
ATOM 1576 N N . ALA A 1 203 ? -14.624 -21.247 2.127 1.00 41.66 203 ALA A N 1
ATOM 1577 C CA . ALA A 1 203 ? -14.468 -19.885 1.624 1.00 41.66 203 ALA A CA 1
ATOM 1578 C C . ALA A 1 203 ? -15.010 -19.725 0.201 1.00 41.66 203 ALA A C 1
ATOM 1580 O O . ALA A 1 203 ? -14.629 -20.459 -0.715 1.00 41.66 203 ALA A O 1
ATOM 1581 N N . GLN A 1 204 ? -15.849 -18.707 -0.001 1.00 39.28 204 GLN A N 1
ATOM 1582 C CA . GLN A 1 204 ? -16.218 -18.195 -1.318 1.00 39.28 204 GLN A CA 1
ATOM 1583 C C . GLN A 1 204 ? 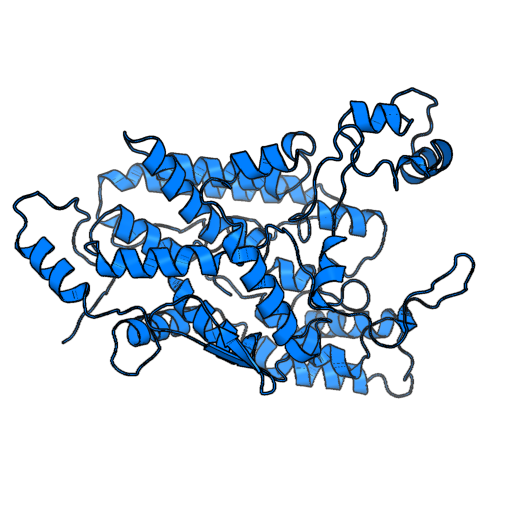-15.941 -16.682 -1.445 1.00 39.28 204 GLN A C 1
ATOM 1585 O O . GLN A 1 204 ? -16.361 -15.850 -0.650 1.00 39.28 204 GLN A O 1
ATOM 1590 N N . HIS A 1 205 ? -15.290 -16.335 -2.562 1.00 39.53 205 HIS A N 1
ATOM 1591 C CA . HIS A 1 205 ? -15.232 -15.027 -3.241 1.00 39.53 205 HIS A CA 1
ATOM 1592 C C . HIS A 1 205 ? -14.828 -13.763 -2.444 1.00 39.53 205 HIS A C 1
ATOM 1594 O O . HIS A 1 205 ? -15.685 -13.058 -1.924 1.00 39.53 205 HIS A O 1
ATOM 1600 N N . GLN A 1 206 ? -13.555 -13.344 -2.515 1.00 43.16 206 GLN A N 1
ATOM 1601 C CA . GLN A 1 206 ? -13.069 -12.002 -2.148 1.00 43.16 206 GLN A CA 1
ATOM 1602 C C . GLN A 1 206 ? -12.055 -11.481 -3.184 1.00 43.16 206 GLN A C 1
ATOM 1604 O O . GLN A 1 206 ? -11.581 -12.230 -4.025 1.00 43.16 206 GLN A O 1
ATOM 1609 N N . LYS A 1 207 ? -11.778 -10.174 -3.182 1.00 42.31 207 LYS A N 1
ATOM 1610 C CA . LYS A 1 207 ? -10.762 -9.547 -4.040 1.00 42.31 207 LYS A CA 1
ATOM 1611 C C . LYS A 1 207 ? -9.755 -8.807 -3.165 1.00 42.31 207 LYS A C 1
ATOM 1613 O O . LYS A 1 207 ? -9.777 -7.578 -3.098 1.00 42.31 207 LYS A O 1
ATOM 1618 N N . TYR A 1 208 ? -8.875 -9.536 -2.491 1.00 39.38 208 TYR A N 1
ATOM 1619 C CA . TYR A 1 208 ? -7.660 -8.961 -1.936 1.00 39.38 208 TYR A CA 1
ATOM 1620 C C . TYR A 1 208 ? -6.455 -9.802 -2.323 1.00 39.38 208 TYR A C 1
ATOM 1622 O O . TYR A 1 208 ? -6.244 -10.894 -1.812 1.00 39.38 208 TYR A O 1
ATOM 1630 N N . VAL A 1 209 ? -5.606 -9.247 -3.182 1.00 50.91 209 VAL A N 1
ATOM 1631 C CA . VAL A 1 209 ? -4.335 -9.881 -3.515 1.00 50.91 209 VAL A CA 1
ATOM 1632 C C . VAL A 1 209 ? -3.194 -8.931 -3.238 1.00 50.91 209 VAL A C 1
ATOM 1634 O O . VAL A 1 209 ? -3.250 -7.772 -3.665 1.00 50.91 209 VAL A O 1
ATOM 1637 N N . PRO A 1 210 ? -2.148 -9.401 -2.533 1.00 61.72 210 PRO A N 1
ATOM 1638 C CA . PRO A 1 210 ? -0.910 -8.662 -2.416 1.00 61.72 210 PRO A CA 1
ATOM 1639 C C . PRO A 1 210 ? -0.412 -8.303 -3.812 1.00 61.72 210 PRO A C 1
ATOM 1641 O O . PRO A 1 210 ? -0.168 -9.173 -4.642 1.00 61.72 210 PRO A O 1
ATOM 1644 N N . ILE A 1 211 ? -0.252 -7.008 -4.058 1.00 69.69 211 ILE A N 1
ATOM 1645 C CA . ILE A 1 211 ? 0.185 -6.421 -5.331 1.00 69.69 211 ILE A CA 1
ATOM 1646 C C . ILE A 1 211 ? 1.390 -7.152 -5.937 1.00 69.69 211 ILE A C 1
ATOM 1648 O O . ILE A 1 211 ? 1.428 -7.388 -7.143 1.00 69.69 211 ILE A O 1
ATOM 1652 N N . HIS A 1 212 ? 2.323 -7.585 -5.087 1.00 79.31 212 HIS A N 1
ATOM 1653 C CA . HIS A 1 212 ? 3.500 -8.358 -5.479 1.00 79.31 212 HIS A CA 1
ATOM 1654 C C . HIS A 1 212 ? 3.147 -9.617 -6.280 1.00 79.31 212 HIS A C 1
ATOM 1656 O O . HIS A 1 212 ? 3.796 -9.902 -7.282 1.00 79.31 212 HIS A O 1
ATOM 1662 N N . MET A 1 213 ? 2.093 -10.346 -5.899 1.00 76.00 213 MET A N 1
ATOM 1663 C CA . MET A 1 213 ? 1.727 -11.613 -6.540 1.00 76.00 213 MET A CA 1
ATOM 1664 C C . MET A 1 213 ? 1.223 -11.451 -7.974 1.00 76.00 213 MET A C 1
ATOM 1666 O O . MET A 1 213 ? 1.348 -12.389 -8.753 1.00 76.00 213 MET A O 1
ATOM 1670 N N . MET A 1 214 ? 0.687 -10.282 -8.340 1.00 83.31 214 MET A N 1
ATOM 1671 C CA . MET A 1 214 ? 0.359 -9.982 -9.739 1.00 83.31 214 MET A CA 1
ATOM 1672 C C . MET A 1 214 ? 1.605 -9.652 -10.559 1.00 83.31 214 MET A C 1
ATOM 1674 O O . MET A 1 214 ? 1.721 -10.069 -11.707 1.00 83.31 214 MET A O 1
ATOM 1678 N N . SER A 1 215 ? 2.532 -8.887 -9.981 1.00 89.38 215 SER A N 1
ATOM 1679 C CA . SER A 1 215 ? 3.693 -8.362 -10.703 1.00 89.38 215 SER A CA 1
ATOM 1680 C C . SER A 1 215 ? 4.793 -9.403 -10.909 1.00 89.38 215 SER A C 1
ATOM 1682 O O . SER A 1 215 ? 5.485 -9.352 -11.919 1.00 89.38 215 SER A O 1
ATOM 1684 N N . ILE A 1 216 ? 4.964 -10.348 -9.978 1.00 89.25 216 ILE A N 1
ATOM 1685 C CA . ILE A 1 216 ? 6.038 -11.355 -10.026 1.00 89.25 216 ILE A CA 1
ATOM 1686 C C . ILE A 1 216 ? 5.936 -12.248 -11.274 1.00 89.25 216 ILE A C 1
ATOM 1688 O O . ILE A 1 216 ? 6.930 -12.319 -11.997 1.00 89.25 216 ILE A O 1
ATOM 1692 N N . PRO A 1 217 ? 4.784 -12.876 -11.600 1.00 89.44 217 PRO A N 1
ATOM 1693 C CA . PRO A 1 217 ? 4.659 -13.663 -12.828 1.00 89.44 217 PRO A CA 1
ATOM 1694 C C . PRO A 1 217 ? 4.899 -12.828 -14.088 1.00 89.44 217 PRO A C 1
ATOM 1696 O O . PRO A 1 217 ? 5.571 -13.282 -15.009 1.00 89.44 217 PRO A O 1
ATOM 1699 N N . VAL A 1 218 ? 4.418 -11.578 -14.110 1.00 92.50 218 VAL A N 1
ATOM 1700 C CA . VAL A 1 218 ? 4.653 -10.660 -15.235 1.00 92.50 218 VAL A CA 1
ATOM 1701 C C . VAL A 1 218 ? 6.147 -10.367 -15.388 1.00 92.50 218 VAL A C 1
ATOM 1703 O O . VAL A 1 218 ? 6.662 -10.430 -16.499 1.00 92.50 218 VAL A O 1
ATOM 1706 N N . GLN A 1 219 ? 6.865 -10.106 -14.291 1.00 91.94 219 GLN A N 1
ATOM 1707 C CA . GLN A 1 219 ? 8.310 -9.867 -14.319 1.00 91.94 219 GLN A CA 1
ATOM 1708 C C . GLN A 1 219 ? 9.082 -11.103 -14.798 1.00 91.94 219 GLN A C 1
ATOM 1710 O O . GLN A 1 219 ? 10.008 -10.970 -15.594 1.00 91.94 219 GLN A O 1
ATOM 1715 N N . VAL A 1 220 ? 8.689 -12.304 -14.362 1.00 91.62 220 VAL A N 1
ATOM 1716 C CA . VAL A 1 220 ? 9.280 -13.567 -14.839 1.00 91.62 220 VAL A CA 1
ATOM 1717 C C . VAL A 1 220 ? 9.090 -13.719 -16.348 1.00 91.62 220 VAL A C 1
ATOM 1719 O O . VAL A 1 220 ? 10.061 -13.980 -17.058 1.00 91.62 220 VAL A O 1
ATOM 1722 N N . GLU A 1 221 ? 7.880 -13.494 -16.862 1.00 92.19 221 GLU A N 1
ATOM 1723 C CA . GLU A 1 221 ? 7.621 -13.591 -18.302 1.00 92.19 221 GLU A CA 1
ATOM 1724 C C . GLU A 1 221 ? 8.323 -12.491 -19.103 1.00 92.19 221 GLU A C 1
ATOM 1726 O O . GLU A 1 221 ? 8.842 -12.762 -20.186 1.00 92.19 221 GLU A O 1
ATOM 1731 N N . MET A 1 222 ? 8.444 -11.275 -18.565 1.00 92.69 222 MET A N 1
ATOM 1732 C CA . MET A 1 222 ? 9.258 -10.218 -19.173 1.00 92.69 222 MET A CA 1
ATOM 1733 C C . MET A 1 222 ? 10.715 -10.665 -19.337 1.00 92.69 222 MET A C 1
ATOM 1735 O O . MET A 1 222 ? 11.282 -10.500 -20.413 1.00 92.69 222 MET A O 1
ATOM 1739 N N . MET A 1 223 ? 11.313 -11.273 -18.306 1.00 89.25 223 MET A N 1
ATOM 1740 C CA . MET A 1 223 ? 12.691 -11.787 -18.368 1.00 89.25 223 MET A CA 1
ATOM 1741 C C . MET A 1 223 ? 12.857 -12.933 -19.376 1.00 89.25 223 MET A C 1
ATOM 1743 O O . MET A 1 223 ? 13.959 -13.146 -19.886 1.00 89.25 223 MET A O 1
ATOM 1747 N N . ARG A 1 224 ? 11.782 -13.676 -19.666 1.00 90.12 224 ARG A N 1
ATOM 1748 C CA . ARG A 1 224 ? 11.791 -14.797 -20.616 1.00 90.12 224 ARG A CA 1
ATOM 1749 C C . ARG A 1 224 ? 11.556 -14.373 -22.063 1.00 90.12 224 ARG A C 1
ATOM 1751 O O . ARG A 1 224 ? 12.044 -15.046 -22.963 1.00 90.12 224 ARG A O 1
ATOM 1758 N N . SER A 1 225 ? 10.796 -13.303 -22.286 1.00 91.38 225 SER A N 1
ATOM 1759 C CA . SER A 1 225 ? 10.218 -12.993 -23.604 1.00 91.38 225 SER A CA 1
ATOM 1760 C C . SER A 1 225 ? 10.617 -11.637 -24.183 1.00 91.38 225 SER A C 1
ATOM 1762 O O . SER A 1 225 ? 10.268 -11.340 -25.324 1.00 91.38 225 SER A O 1
ATOM 1764 N N . MET A 1 226 ? 11.345 -10.804 -23.436 1.00 92.25 226 MET A N 1
ATOM 1765 C CA . MET A 1 226 ? 11.676 -9.446 -23.862 1.00 92.25 226 MET A CA 1
ATOM 1766 C C . MET A 1 226 ? 13.156 -9.132 -23.657 1.00 92.25 226 MET A C 1
ATOM 1768 O O . MET A 1 226 ? 13.774 -9.533 -22.673 1.00 92.25 226 MET A O 1
ATOM 1772 N N . ALA A 1 227 ? 13.718 -8.344 -24.572 1.00 90.75 227 ALA A N 1
ATOM 1773 C CA . ALA A 1 227 ? 15.040 -7.766 -24.386 1.00 90.75 227 ALA A CA 1
ATOM 1774 C C . ALA A 1 227 ? 15.006 -6.675 -23.307 1.00 90.75 227 ALA A C 1
ATOM 1776 O O . ALA A 1 227 ? 14.049 -5.902 -23.217 1.00 90.75 227 ALA A O 1
ATOM 1777 N N . THR A 1 228 ? 16.069 -6.572 -22.508 1.00 90.50 228 THR A N 1
ATOM 1778 C CA . THR A 1 228 ? 16.119 -5.649 -21.361 1.00 90.50 228 THR A CA 1
ATOM 1779 C C . THR A 1 228 ? 16.123 -4.171 -21.761 1.00 90.50 228 THR A C 1
ATOM 1781 O O . THR A 1 228 ? 15.718 -3.315 -20.977 1.00 90.50 228 THR A O 1
ATOM 1784 N N . ASN A 1 229 ? 16.540 -3.862 -22.991 1.00 90.94 229 ASN A N 1
ATOM 1785 C CA . ASN A 1 229 ? 16.481 -2.528 -23.588 1.00 90.94 229 ASN A CA 1
ATOM 1786 C C . ASN A 1 229 ? 15.136 -2.226 -24.277 1.00 90.94 229 ASN A C 1
ATOM 1788 O O . ASN A 1 229 ? 14.959 -1.131 -24.812 1.00 90.94 229 ASN A O 1
ATOM 1792 N N . HIS A 1 230 ? 14.165 -3.144 -24.257 1.00 93.56 230 HIS A N 1
ATOM 1793 C CA . HIS A 1 230 ? 12.816 -2.838 -24.719 1.00 93.56 230 HIS A CA 1
ATOM 1794 C C . HIS A 1 230 ? 12.187 -1.769 -23.800 1.00 93.56 230 HIS A C 1
ATOM 1796 O O . HIS A 1 230 ? 12.168 -1.971 -22.584 1.00 93.56 230 HIS A O 1
ATOM 1802 N N . PRO A 1 231 ? 11.597 -0.668 -24.317 1.00 93.00 231 PRO A N 1
ATOM 1803 C CA . PRO A 1 231 ? 11.076 0.423 -23.484 1.00 93.00 231 PRO A CA 1
ATOM 1804 C C . PRO A 1 231 ? 10.092 -0.028 -22.395 1.00 93.00 231 PRO A C 1
ATOM 1806 O O . PRO A 1 231 ? 10.185 0.402 -21.250 1.00 93.00 231 PRO A O 1
ATOM 1809 N N . ILE A 1 232 ? 9.178 -0.946 -22.736 1.00 94.62 232 ILE A N 1
ATOM 1810 C CA . ILE A 1 232 ? 8.234 -1.530 -21.767 1.00 94.62 232 ILE A CA 1
ATOM 1811 C C . ILE A 1 232 ? 8.939 -2.418 -20.733 1.00 94.62 232 ILE A C 1
ATOM 1813 O O . ILE A 1 232 ? 8.541 -2.392 -19.572 1.00 94.62 232 ILE A O 1
ATOM 1817 N N . TYR A 1 233 ? 9.991 -3.155 -21.119 1.00 95.25 233 TYR A N 1
ATOM 1818 C CA . TYR A 1 233 ? 10.760 -3.944 -20.157 1.00 95.25 233 TYR A CA 1
ATOM 1819 C C . TYR A 1 233 ? 11.423 -3.017 -19.143 1.00 95.25 233 TYR A C 1
ATOM 1821 O O . TYR A 1 233 ? 11.214 -3.169 -17.945 1.00 95.25 233 TYR A O 1
ATOM 1829 N N . ALA A 1 234 ? 12.168 -2.022 -19.631 1.00 95.31 234 ALA A N 1
ATOM 1830 C CA . ALA A 1 234 ? 12.890 -1.076 -18.789 1.00 95.31 234 ALA A CA 1
ATOM 1831 C C . ALA A 1 234 ? 11.953 -0.318 -17.838 1.00 95.31 234 ALA A C 1
ATOM 1833 O O . ALA A 1 234 ? 12.269 -0.160 -16.662 1.00 95.31 234 ALA A O 1
ATOM 1834 N N . LEU A 1 235 ? 10.783 0.109 -18.326 1.00 96.56 235 LEU A N 1
ATOM 1835 C CA . LEU A 1 235 ? 9.784 0.794 -17.510 1.00 96.56 235 LEU A CA 1
ATOM 1836 C C . LEU A 1 235 ? 9.192 -0.111 -16.422 1.00 96.56 235 LEU A C 1
ATOM 1838 O O . LEU A 1 235 ? 9.149 0.278 -15.256 1.00 96.56 235 LEU A O 1
ATOM 1842 N N . LEU A 1 236 ? 8.715 -1.303 -16.783 1.00 96.88 236 LEU A N 1
ATOM 1843 C CA . LEU A 1 236 ? 8.076 -2.193 -15.816 1.00 96.88 236 LEU A CA 1
ATOM 1844 C C . LEU A 1 236 ? 9.089 -2.773 -14.825 1.00 96.88 236 LEU A C 1
ATOM 1846 O O . LEU A 1 236 ? 8.793 -2.794 -13.637 1.00 96.88 236 LEU A O 1
ATOM 1850 N N . ASP A 1 237 ? 10.291 -3.160 -15.262 1.00 95.25 237 ASP A N 1
ATOM 1851 C CA . ASP A 1 237 ? 11.339 -3.669 -14.365 1.00 95.25 237 ASP A CA 1
ATOM 1852 C C . ASP A 1 237 ? 11.767 -2.606 -13.344 1.00 95.25 237 ASP A C 1
ATOM 1854 O O . ASP A 1 237 ? 11.958 -2.913 -12.169 1.00 95.25 237 ASP A O 1
ATOM 1858 N N . TYR A 1 238 ? 11.807 -1.334 -13.754 1.00 96.06 238 TYR A N 1
ATOM 1859 C CA . TYR A 1 238 ? 12.072 -0.206 -12.864 1.00 96.06 238 TYR A CA 1
ATOM 1860 C C . TYR A 1 238 ? 11.012 -0.054 -11.758 1.00 96.06 238 TYR A C 1
ATOM 1862 O O . TYR A 1 238 ? 11.358 0.149 -10.594 1.00 96.06 238 TYR A O 1
ATOM 1870 N N . HIS A 1 239 ? 9.725 -0.221 -12.076 1.00 96.94 239 HIS A N 1
ATOM 1871 C CA . HIS A 1 239 ? 8.646 -0.164 -11.078 1.00 96.94 239 HIS A CA 1
ATOM 1872 C C . HIS A 1 239 ? 8.425 -1.480 -10.323 1.00 96.94 239 HIS A C 1
ATOM 1874 O O . HIS A 1 239 ? 7.860 -1.476 -9.230 1.00 96.94 239 HIS A O 1
ATOM 1880 N N . PHE A 1 240 ? 8.863 -2.612 -10.873 1.00 95.50 240 PHE A N 1
ATOM 1881 C CA . PHE A 1 240 ? 8.781 -3.934 -10.243 1.00 95.50 240 PHE A CA 1
ATOM 1882 C C . PHE A 1 240 ? 10.038 -4.269 -9.443 1.00 95.50 240 PHE A C 1
ATOM 1884 O O . PHE A 1 240 ? 10.139 -5.381 -8.921 1.00 95.50 240 PHE A O 1
ATOM 1891 N N . PHE A 1 241 ? 10.984 -3.327 -9.365 1.00 93.38 241 PHE A N 1
ATOM 1892 C CA . PHE A 1 241 ? 12.395 -3.584 -9.110 1.00 93.38 241 PHE A CA 1
ATOM 1893 C C . PHE A 1 241 ? 12.663 -4.564 -7.978 1.00 93.38 241 PHE A C 1
ATOM 1895 O O . PHE A 1 241 ? 13.552 -5.368 -8.146 1.00 93.38 241 PHE A O 1
ATOM 1902 N N . THR A 1 242 ? 11.918 -4.536 -6.879 1.00 94.00 242 THR A N 1
ATOM 1903 C CA . THR A 1 242 ? 12.112 -5.262 -5.603 1.00 94.00 242 THR A CA 1
ATOM 1904 C C . THR A 1 242 ? 11.197 -6.474 -5.384 1.00 94.00 242 THR A C 1
ATOM 1906 O O . THR A 1 242 ? 11.291 -7.129 -4.342 1.00 94.00 242 THR A O 1
ATOM 1909 N N . ASN A 1 243 ? 10.289 -6.782 -6.312 1.00 93.00 243 ASN A N 1
ATOM 1910 C CA . ASN A 1 243 ? 9.217 -7.751 -6.070 1.00 93.00 243 ASN A CA 1
ATOM 1911 C C . ASN A 1 243 ? 9.719 -9.166 -5.731 1.00 93.00 243 ASN A C 1
ATOM 1913 O O . ASN A 1 243 ? 9.142 -9.818 -4.861 1.00 93.00 243 ASN A O 1
ATOM 1917 N N . PHE A 1 244 ? 10.813 -9.634 -6.342 1.00 92.50 244 PHE A N 1
ATOM 1918 C CA . PHE A 1 244 ? 11.365 -10.961 -6.040 1.00 92.50 244 PHE A CA 1
ATOM 1919 C C . PHE A 1 244 ? 11.963 -11.048 -4.633 1.00 92.50 244 PHE A C 1
ATOM 1921 O O . PHE A 1 244 ? 11.761 -12.037 -3.930 1.00 92.50 244 PHE A O 1
ATOM 1928 N N . ALA A 1 245 ? 12.677 -10.014 -4.189 1.00 93.88 245 ALA A N 1
ATOM 1929 C CA . ALA A 1 245 ? 13.208 -9.960 -2.836 1.00 93.88 245 ALA A CA 1
ATOM 1930 C C . ALA A 1 245 ? 12.094 -9.839 -1.794 1.00 93.88 245 ALA A C 1
ATOM 1932 O O . ALA A 1 245 ? 12.207 -10.446 -0.731 1.00 93.88 245 ALA A O 1
ATOM 1933 N N . LEU A 1 246 ? 11.009 -9.118 -2.092 1.00 92.38 246 LEU A N 1
ATOM 1934 C CA . LEU A 1 246 ? 9.848 -9.060 -1.204 1.00 92.38 246 LEU A CA 1
ATOM 1935 C C . LEU A 1 246 ? 9.117 -10.400 -1.122 1.00 92.38 246 LEU A C 1
ATOM 1937 O O . LEU A 1 246 ? 8.786 -10.821 -0.020 1.00 92.38 246 LEU A O 1
ATOM 1941 N N . GLU A 1 247 ? 8.950 -11.129 -2.228 1.00 89.94 247 GLU A N 1
ATOM 1942 C CA . GLU A 1 247 ? 8.433 -12.507 -2.188 1.00 89.94 247 GLU A CA 1
ATOM 1943 C C . GLU A 1 247 ? 9.328 -13.415 -1.334 1.00 89.94 247 GLU A C 1
ATOM 1945 O O . GLU A 1 247 ? 8.847 -14.175 -0.489 1.00 89.94 247 GLU A O 1
ATOM 1950 N N . HIS A 1 248 ? 10.647 -13.307 -1.515 1.00 90.44 248 HIS A N 1
ATOM 1951 C CA . HIS A 1 248 ? 11.619 -14.067 -0.740 1.00 90.44 248 HIS A CA 1
ATOM 1952 C C . HIS A 1 248 ? 11.543 -13.744 0.763 1.00 90.44 248 HIS A C 1
ATOM 1954 O O . HIS A 1 248 ? 11.492 -14.662 1.582 1.00 90.44 248 HIS A O 1
ATOM 1960 N N . LEU A 1 249 ? 11.499 -12.463 1.142 1.00 91.50 249 LEU A N 1
ATOM 1961 C CA . LEU A 1 249 ? 11.380 -12.021 2.539 1.00 91.50 249 LEU A CA 1
ATOM 1962 C C . LEU A 1 249 ? 10.011 -12.355 3.138 1.00 91.50 249 LEU A C 1
ATOM 1964 O O . LEU A 1 249 ? 9.928 -12.728 4.309 1.00 91.50 249 LEU A O 1
ATOM 1968 N N . ALA A 1 250 ? 8.941 -12.279 2.347 1.00 89.31 250 ALA A N 1
ATOM 1969 C CA . ALA A 1 250 ? 7.613 -12.677 2.787 1.00 89.31 250 ALA A CA 1
ATOM 1970 C C . ALA A 1 250 ? 7.609 -14.151 3.209 1.00 89.31 250 ALA A C 1
ATOM 1972 O O . ALA A 1 250 ? 7.077 -14.485 4.262 1.00 89.31 250 ALA A O 1
ATOM 1973 N N . ARG A 1 251 ? 8.267 -15.024 2.440 1.00 87.06 251 ARG A N 1
ATOM 1974 C CA . ARG A 1 251 ? 8.353 -16.463 2.732 1.00 87.06 251 ARG A CA 1
ATOM 1975 C C . ARG A 1 251 ? 9.305 -16.793 3.879 1.00 87.06 251 ARG A C 1
ATOM 1977 O O . ARG A 1 251 ? 9.004 -17.664 4.685 1.00 87.06 251 ARG A O 1
ATOM 1984 N N . THR A 1 252 ? 10.458 -16.132 3.938 1.00 89.12 252 THR A N 1
ATOM 1985 C CA . THR A 1 252 ? 11.532 -16.500 4.879 1.00 89.12 252 THR A CA 1
ATOM 1986 C C . THR A 1 252 ? 11.476 -15.754 6.209 1.00 89.12 252 THR A C 1
ATOM 1988 O O . THR A 1 252 ? 12.070 -16.220 7.177 1.00 89.12 252 THR A O 1
ATOM 1991 N N . ALA A 1 253 ? 10.761 -14.627 6.280 1.00 91.31 253 ALA A N 1
ATOM 1992 C CA . ALA A 1 253 ? 10.695 -13.791 7.477 1.00 91.31 253 ALA A CA 1
ATOM 1993 C C . ALA A 1 253 ? 9.260 -13.451 7.905 1.00 91.31 253 ALA A C 1
ATOM 1995 O O . ALA A 1 253 ? 8.917 -13.667 9.065 1.00 91.31 253 ALA A O 1
ATOM 1996 N N . LEU A 1 254 ? 8.410 -12.930 7.009 1.00 92.06 254 LEU A N 1
ATOM 1997 C CA . LEU A 1 254 ? 7.076 -12.446 7.401 1.00 92.06 254 LEU A CA 1
ATOM 1998 C C . LEU A 1 254 ? 6.116 -13.598 7.726 1.00 92.06 254 LEU A C 1
ATOM 2000 O O . LEU A 1 254 ? 5.572 -13.659 8.822 1.00 92.06 254 LEU A O 1
ATOM 2004 N N . PHE A 1 255 ? 5.945 -14.537 6.800 1.00 90.62 255 PHE A N 1
ATOM 2005 C CA . PHE A 1 255 ? 5.057 -15.695 6.925 1.00 90.62 255 PHE A CA 1
ATOM 2006 C C . PHE A 1 255 ? 5.786 -16.957 7.407 1.00 90.62 255 PHE A C 1
ATOM 2008 O O . PHE A 1 255 ? 5.303 -18.070 7.214 1.00 90.62 255 PHE A O 1
ATOM 2015 N N . ALA A 1 256 ? 6.948 -16.794 8.041 1.00 90.75 256 ALA A N 1
ATOM 2016 C CA . ALA A 1 256 ? 7.640 -17.892 8.698 1.00 90.75 256 ALA A CA 1
ATOM 2017 C C . ALA A 1 256 ? 6.940 -18.275 10.013 1.00 90.75 256 ALA A C 1
ATOM 2019 O O . ALA A 1 256 ? 6.381 -17.426 10.712 1.00 90.75 256 ALA A O 1
ATOM 2020 N N . ALA A 1 257 ? 7.016 -19.555 10.376 1.00 91.56 257 ALA A N 1
ATOM 2021 C CA . ALA A 1 257 ? 6.547 -20.043 11.669 1.00 91.56 257 ALA A CA 1
ATOM 2022 C C . ALA A 1 257 ? 7.183 -19.249 12.822 1.00 91.56 257 ALA A C 1
ATOM 2024 O O . ALA A 1 257 ? 8.400 -19.048 12.843 1.00 91.56 257 ALA A O 1
ATOM 2025 N N . LYS A 1 258 ? 6.370 -18.832 13.800 1.00 92.56 258 LYS A N 1
ATOM 2026 C CA . LYS A 1 258 ? 6.799 -18.042 14.969 1.00 92.56 258 LYS A CA 1
ATOM 2027 C C . LYS A 1 258 ? 7.393 -16.669 14.627 1.00 92.56 258 LYS A C 1
ATOM 2029 O O . LYS A 1 258 ? 8.012 -16.054 15.498 1.00 92.56 258 LYS A O 1
ATOM 2034 N N . SER A 1 259 ? 7.212 -16.158 13.408 1.00 95.19 259 SER A N 1
ATOM 2035 C CA . SER A 1 259 ? 7.563 -14.770 13.100 1.00 95.19 259 SER A CA 1
ATOM 2036 C C . SER A 1 259 ? 6.777 -13.796 13.987 1.00 95.19 259 SER A C 1
ATOM 2038 O O . SER A 1 259 ? 5.746 -14.143 14.566 1.00 95.19 259 SER A O 1
ATOM 2040 N N . ASP A 1 260 ? 7.236 -12.548 14.080 1.00 95.94 260 ASP A N 1
ATOM 2041 C CA . ASP A 1 260 ? 6.505 -11.513 14.821 1.00 95.94 260 ASP A CA 1
ATOM 2042 C C . ASP A 1 260 ? 5.079 -11.310 14.250 1.00 95.94 260 ASP A C 1
ATOM 2044 O O . ASP A 1 260 ? 4.147 -11.026 14.998 1.00 95.94 260 ASP A O 1
ATOM 2048 N N . TYR A 1 261 ? 4.883 -11.530 12.942 1.00 94.00 261 TYR A N 1
ATOM 2049 C CA . TYR A 1 261 ? 3.564 -11.527 12.298 1.00 94.00 261 TYR A CA 1
ATOM 2050 C C . TYR A 1 261 ? 2.709 -12.729 12.721 1.00 94.00 261 TYR A C 1
ATOM 2052 O O . TYR A 1 261 ? 1.569 -12.551 13.149 1.00 94.00 261 TYR A O 1
ATOM 2060 N N . ASP A 1 262 ? 3.259 -13.948 12.645 1.00 93.00 262 ASP A N 1
ATOM 2061 C CA . ASP A 1 262 ? 2.569 -15.189 13.035 1.00 93.00 262 ASP A CA 1
ATOM 2062 C C . ASP A 1 262 ? 2.097 -15.127 14.491 1.00 93.00 262 ASP A C 1
ATOM 2064 O O . ASP A 1 262 ? 1.014 -15.587 14.835 1.00 93.00 262 ASP A O 1
ATOM 2068 N N . GLN A 1 263 ? 2.890 -14.472 15.337 1.00 94.06 263 GLN A N 1
ATOM 2069 C CA . GLN A 1 263 ? 2.599 -14.306 16.751 1.00 94.06 263 GLN A CA 1
ATOM 2070 C C . GLN A 1 263 ? 1.588 -13.204 17.075 1.00 94.06 263 GLN A C 1
ATOM 2072 O O . GLN A 1 263 ? 1.207 -13.121 18.235 1.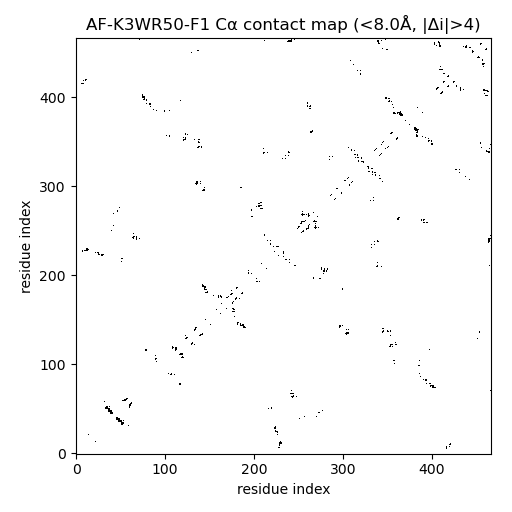00 94.06 263 GLN A O 1
ATOM 2077 N N . THR A 1 264 ? 1.196 -12.330 16.142 1.00 94.06 264 THR 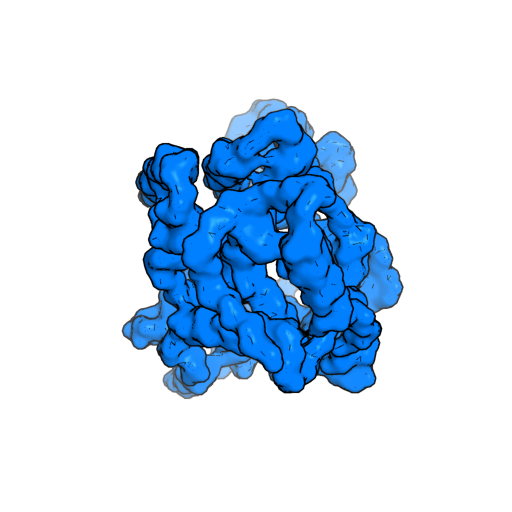A N 1
ATOM 2078 C CA . THR A 1 264 ? 0.399 -11.124 16.470 1.00 94.06 264 THR A CA 1
ATOM 2079 C C . THR A 1 264 ? -0.896 -10.971 15.678 1.00 94.06 264 THR A C 1
ATOM 2081 O O . THR A 1 264 ? -1.702 -10.084 15.977 1.00 94.06 264 THR A O 1
ATOM 2084 N N . MET A 1 265 ? -1.125 -11.847 14.703 1.00 89.88 265 MET A N 1
ATOM 2085 C CA . MET A 1 265 ? -2.298 -11.847 13.831 1.00 89.88 265 MET A CA 1
ATOM 2086 C C . MET A 1 265 ? -3.216 -13.020 14.171 1.00 89.88 265 MET A C 1
ATOM 2088 O O . MET A 1 265 ? -2.738 -14.124 14.409 1.00 89.88 265 MET A O 1
ATOM 2092 N N . ALA A 1 266 ? -4.537 -12.816 14.133 1.00 86.81 266 ALA A N 1
ATOM 2093 C CA . ALA A 1 266 ? -5.513 -13.847 14.508 1.00 86.81 266 ALA A CA 1
ATOM 2094 C C . ALA A 1 266 ? -5.396 -15.111 13.646 1.00 86.81 266 ALA A C 1
ATOM 2096 O O . ALA A 1 266 ? -5.589 -16.222 14.126 1.00 86.81 266 ALA A O 1
ATOM 2097 N N . PHE A 1 267 ? -5.069 -14.931 12.366 1.00 80.94 267 PHE A N 1
ATOM 2098 C CA . PHE A 1 267 ? -4.903 -16.021 11.408 1.00 80.94 267 PHE A CA 1
ATOM 2099 C C . PHE A 1 267 ? -3.482 -16.602 11.396 1.00 80.94 267 PHE A C 1
ATOM 2101 O O . PHE A 1 267 ? -3.250 -17.637 10.764 1.00 80.94 267 PHE A O 1
ATOM 2108 N N . GLY A 1 268 ? -2.531 -15.938 12.062 1.00 87.00 268 GLY A N 1
ATOM 2109 C CA . GLY A 1 268 ? -1.103 -16.209 11.932 1.00 87.00 268 GLY A CA 1
ATOM 2110 C C . GLY A 1 268 ? -0.624 -16.170 10.476 1.00 87.00 268 GLY A C 1
ATOM 2111 O O . GLY A 1 268 ? -1.325 -15.737 9.560 1.00 87.00 268 GLY A O 1
ATOM 2112 N N . ALA A 1 269 ? 0.581 -16.669 10.232 1.00 87.94 269 ALA A N 1
ATOM 2113 C CA . ALA A 1 269 ? 1.124 -16.804 8.885 1.00 87.94 269 ALA A CA 1
ATOM 2114 C C . ALA A 1 269 ? 0.313 -17.806 8.045 1.00 87.94 269 ALA A C 1
ATOM 2116 O O . ALA A 1 269 ? -0.023 -17.552 6.890 1.00 87.94 269 ALA A O 1
ATOM 2117 N N . SER A 1 270 ? -0.054 -18.930 8.660 1.00 84.62 270 SER A N 1
ATOM 2118 C CA . SER A 1 270 ? -0.776 -20.038 8.033 1.00 84.62 270 SER A CA 1
ATOM 2119 C C . SER A 1 270 ? -2.141 -19.634 7.458 1.00 84.62 270 SER A C 1
ATOM 2121 O O . SER A 1 270 ? -2.455 -19.973 6.315 1.00 84.62 270 SER A O 1
ATOM 2123 N N . GLY A 1 271 ? -2.978 -18.944 8.236 1.00 81.06 271 GLY A N 1
ATOM 2124 C CA . GLY A 1 271 ? -4.300 -18.519 7.780 1.00 81.06 271 GLY A CA 1
ATOM 2125 C C . GLY A 1 271 ? -4.228 -17.374 6.777 1.00 81.06 271 GLY A C 1
ATOM 2126 O O . GLY A 1 271 ? -4.984 -17.382 5.807 1.00 81.06 271 GLY A O 1
ATOM 2127 N N . SER A 1 272 ? -3.258 -16.469 6.925 1.00 83.12 272 SER A N 1
ATOM 2128 C CA . SER A 1 272 ? -3.018 -15.410 5.941 1.00 83.12 272 SER A CA 1
ATOM 2129 C C . SER A 1 272 ? -2.603 -15.955 4.575 1.00 83.12 272 SER A C 1
ATOM 2131 O O . SER A 1 272 ? -3.073 -15.446 3.562 1.00 83.12 272 SER A O 1
ATOM 2133 N N . LEU A 1 273 ? -1.796 -17.020 4.511 1.00 81.00 273 LEU A N 1
ATOM 2134 C CA . LEU A 1 273 ? -1.476 -17.672 3.235 1.00 81.00 273 LEU A CA 1
ATOM 2135 C C . LEU A 1 273 ? -2.729 -18.265 2.578 1.00 81.00 273 LEU A C 1
ATOM 2137 O O . LEU A 1 273 ? -2.947 -18.036 1.393 1.00 81.00 273 LEU A O 1
ATOM 2141 N N . ARG A 1 274 ? -3.595 -18.961 3.334 1.00 78.56 274 ARG A N 1
ATOM 2142 C CA . ARG A 1 274 ? -4.866 -19.486 2.790 1.00 78.56 274 ARG A CA 1
ATOM 2143 C C . ARG A 1 274 ? -5.738 -18.375 2.212 1.00 78.56 274 ARG A C 1
ATOM 2145 O O . ARG A 1 274 ? -6.226 -18.513 1.095 1.00 78.56 274 ARG A O 1
ATOM 2152 N N . TYR A 1 275 ? -5.883 -17.287 2.966 1.00 75.69 275 TYR A N 1
ATOM 2153 C CA . TYR A 1 275 ? -6.617 -16.094 2.555 1.00 75.69 275 TYR A CA 1
ATOM 2154 C C . TYR A 1 275 ? -6.088 -15.531 1.230 1.00 75.69 275 TYR A C 1
ATOM 2156 O O . TYR A 1 275 ? -6.840 -15.375 0.273 1.00 75.69 275 TYR A O 1
ATOM 2164 N N . ILE A 1 276 ? -4.776 -15.293 1.162 1.00 76.12 276 ILE A N 1
ATOM 2165 C CA . ILE A 1 276 ? -4.109 -14.719 -0.009 1.00 76.12 276 ILE A CA 1
ATOM 2166 C C . ILE A 1 276 ? -4.286 -15.607 -1.251 1.00 76.12 276 ILE A C 1
ATOM 2168 O O . ILE A 1 276 ? -4.600 -15.093 -2.323 1.00 76.12 276 ILE A O 1
ATOM 2172 N N . TYR A 1 277 ? -4.105 -16.926 -1.123 1.00 72.38 277 TYR A N 1
ATOM 2173 C CA . TYR A 1 277 ? -4.202 -17.840 -2.267 1.00 72.38 277 TYR A CA 1
ATOM 2174 C C . TYR A 1 277 ? -5.626 -17.996 -2.786 1.00 72.38 277 TYR A C 1
ATOM 2176 O O . TYR A 1 277 ? -5.832 -17.969 -3.994 1.00 72.38 277 TYR A O 1
ATOM 2184 N N . GLN A 1 278 ? -6.616 -18.087 -1.898 1.00 73.38 278 GLN A N 1
ATOM 2185 C CA . GLN A 1 278 ? -8.018 -18.154 -2.316 1.00 73.38 278 GLN A CA 1
ATOM 2186 C C . GLN A 1 278 ? -8.477 -16.893 -3.055 1.00 73.38 278 GLN A C 1
ATOM 2188 O O . GLN A 1 278 ? -9.450 -16.944 -3.809 1.00 73.38 278 GLN A O 1
ATOM 2193 N N . ASP A 1 279 ? -7.825 -15.757 -2.831 1.00 72.06 279 ASP A N 1
ATOM 2194 C CA . ASP A 1 279 ? -8.153 -14.509 -3.512 1.00 72.06 279 ASP A CA 1
ATOM 2195 C C . ASP A 1 279 ? -7.392 -14.303 -4.819 1.00 72.06 279 ASP A C 1
ATOM 2197 O O . ASP A 1 279 ? -7.853 -13.531 -5.665 1.00 72.06 279 ASP A O 1
ATOM 2201 N N . PHE A 1 280 ? -6.294 -15.034 -5.032 1.00 74.50 280 PHE A N 1
ATOM 2202 C CA . PHE A 1 280 ? -5.518 -14.980 -6.270 1.00 74.50 280 PHE A CA 1
ATOM 2203 C C . PHE A 1 280 ? -6.355 -15.288 -7.512 1.00 74.50 280 PHE A C 1
ATOM 2205 O O . PHE A 1 280 ? -6.330 -14.509 -8.465 1.00 74.50 280 PHE A O 1
ATOM 2212 N N . ASP A 1 281 ? -7.201 -16.315 -7.453 1.00 70.94 281 ASP A N 1
ATOM 2213 C CA . ASP A 1 281 ? -8.061 -16.735 -8.571 1.00 70.94 281 ASP A CA 1
ATOM 2214 C C . ASP A 1 281 ? -9.120 -15.695 -8.980 1.00 70.94 281 ASP A C 1
ATOM 2216 O O . ASP A 1 281 ? -9.795 -15.841 -9.999 1.00 70.94 281 ASP A O 1
ATOM 2220 N N . LYS A 1 282 ? -9.306 -14.637 -8.184 1.00 73.12 282 LYS A N 1
ATOM 2221 C CA . LYS A 1 282 ? -10.364 -13.630 -8.376 1.00 73.12 282 LYS A CA 1
ATOM 2222 C C . LYS A 1 282 ? -9.813 -12.283 -8.834 1.00 73.12 282 LYS A C 1
ATOM 2224 O O . LYS A 1 282 ? -10.576 -11.327 -9.007 1.00 73.12 282 LYS A O 1
ATOM 2229 N N . VAL A 1 283 ? -8.500 -12.196 -9.016 1.00 75.19 283 VAL A N 1
ATOM 2230 C CA . VAL A 1 283 ? -7.824 -11.005 -9.515 1.00 75.19 283 VAL A CA 1
ATOM 2231 C C . VAL A 1 283 ? -8.024 -10.854 -11.006 1.00 75.19 283 VAL A C 1
ATOM 2233 O O . VAL A 1 283 ? -7.910 -11.806 -11.772 1.00 75.19 283 VAL A O 1
ATOM 2236 N N . SER A 1 284 ? -8.246 -9.615 -11.431 1.00 84.00 284 SER A N 1
ATOM 2237 C CA . SER A 1 284 ? -8.262 -9.260 -12.839 1.00 84.00 284 SER A CA 1
ATOM 2238 C C . SER A 1 284 ? -7.383 -8.046 -13.105 1.00 84.00 284 SER A C 1
ATOM 2240 O O . SER A 1 284 ? -7.482 -7.042 -12.406 1.00 84.00 284 SER A O 1
ATOM 2242 N N . PHE A 1 285 ? -6.618 -8.076 -14.200 1.00 85.69 285 PHE A N 1
ATOM 2243 C CA . PHE A 1 285 ? -5.966 -6.875 -14.744 1.00 85.69 285 PHE A CA 1
ATOM 2244 C C . PHE A 1 285 ? -6.969 -5.808 -15.219 1.00 85.69 285 PHE A C 1
ATOM 2246 O O . PHE A 1 285 ? -6.574 -4.693 -15.553 1.00 85.69 285 PHE A O 1
ATOM 2253 N N . GLN A 1 286 ? -8.267 -6.133 -15.260 1.00 85.06 286 GLN A N 1
ATOM 2254 C CA . GLN A 1 286 ? -9.328 -5.157 -15.499 1.00 85.06 286 GLN A CA 1
ATOM 2255 C C . GLN A 1 286 ? -9.685 -4.346 -14.247 1.00 85.06 286 GLN A C 1
ATOM 2257 O O . GLN A 1 286 ? -10.299 -3.292 -14.391 1.00 85.06 286 GLN A O 1
ATOM 2262 N N . ASP A 1 287 ? -9.277 -4.778 -13.048 1.00 85.62 287 ASP A N 1
ATOM 2263 C CA . ASP A 1 287 ? -9.507 -4.067 -11.783 1.00 85.62 287 ASP A CA 1
ATOM 2264 C C . ASP A 1 287 ? -8.506 -2.899 -11.609 1.00 85.62 287 ASP A C 1
ATOM 2266 O O . ASP A 1 287 ? -7.795 -2.775 -10.602 1.00 85.62 287 ASP A O 1
ATOM 2270 N N . ASP A 1 288 ? -8.426 -2.036 -12.626 1.00 91.94 288 ASP A N 1
ATOM 2271 C CA . ASP A 1 288 ? -7.602 -0.832 -12.619 1.00 91.94 288 ASP A CA 1
ATOM 2272 C C . ASP A 1 288 ? -8.160 0.256 -11.689 1.00 91.94 288 ASP A C 1
ATOM 2274 O O . ASP A 1 288 ? -9.244 0.134 -11.122 1.00 91.94 288 ASP A O 1
ATOM 2278 N N . PHE A 1 289 ? -7.394 1.333 -11.482 1.00 94.31 289 PHE A N 1
ATOM 2279 C CA . PHE A 1 289 ? -7.796 2.396 -10.558 1.00 94.31 289 PHE A CA 1
ATOM 2280 C C . PHE A 1 289 ? -9.173 2.999 -10.906 1.00 94.31 289 PHE A C 1
ATOM 2282 O O . PHE A 1 289 ? -10.018 3.051 -10.015 1.00 94.31 289 PHE A O 1
ATOM 2289 N N . PRO A 1 290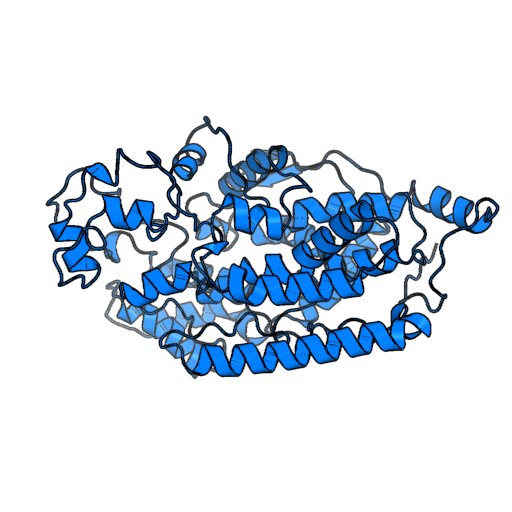 ? -9.462 3.422 -12.156 1.00 96.00 290 PRO A N 1
ATOM 2290 C CA . PRO A 1 290 ? -10.797 3.899 -12.517 1.00 96.00 290 PRO A CA 1
ATOM 2291 C C . PRO A 1 290 ? -11.908 2.882 -12.233 1.00 96.00 290 PRO A C 1
ATOM 2293 O O . PRO A 1 290 ? -12.944 3.260 -11.684 1.00 96.00 290 PRO A O 1
ATOM 2296 N N . THR A 1 291 ? -11.682 1.609 -12.565 1.00 94.31 291 THR A N 1
ATOM 2297 C CA . THR A 1 291 ? -12.657 0.535 -12.342 1.00 94.31 291 THR A CA 1
ATOM 2298 C C . THR A 1 291 ? -12.903 0.314 -10.851 1.00 94.31 291 THR A C 1
ATOM 2300 O O . THR A 1 291 ? -14.055 0.210 -10.440 1.00 94.31 291 THR A O 1
ATOM 2303 N N . ASP A 1 292 ? -11.859 0.331 -10.019 1.00 92.00 292 ASP A N 1
ATOM 2304 C CA . ASP A 1 292 ? -11.966 0.219 -8.560 1.00 92.00 292 ASP A CA 1
ATOM 2305 C C . ASP A 1 292 ? -12.736 1.400 -7.937 1.00 92.00 292 ASP A C 1
ATOM 2307 O O . ASP A 1 292 ? -13.623 1.200 -7.102 1.00 92.00 292 ASP A O 1
ATOM 2311 N N . ILE A 1 293 ? -12.457 2.633 -8.380 1.00 95.12 293 ILE A N 1
ATOM 2312 C CA . ILE A 1 293 ? -13.176 3.832 -7.918 1.00 95.12 293 ILE A CA 1
ATOM 2313 C C . ILE A 1 293 ? -14.672 3.747 -8.240 1.00 95.12 293 ILE A C 1
ATOM 2315 O O . ILE A 1 293 ? -15.493 4.102 -7.387 1.00 95.12 293 ILE A O 1
ATOM 2319 N N . GLU A 1 294 ? -15.038 3.273 -9.433 1.00 95.12 294 GLU A N 1
ATOM 2320 C CA . GLU A 1 294 ? -16.443 3.098 -9.815 1.00 95.12 294 GLU A CA 1
ATOM 2321 C C . GLU A 1 294 ? -17.093 1.928 -9.070 1.00 95.12 294 GLU A C 1
ATOM 2323 O O . GLU A 1 294 ? -18.167 2.085 -8.484 1.00 95.12 294 GLU A O 1
ATOM 2328 N N . ALA A 1 295 ? -16.433 0.768 -9.029 1.00 92.06 295 ALA A N 1
ATOM 2329 C CA . ALA A 1 295 ? -16.954 -0.440 -8.396 1.00 92.06 295 ALA A CA 1
ATOM 2330 C C . ALA A 1 295 ? -17.287 -0.197 -6.918 1.00 92.06 295 ALA A C 1
ATOM 2332 O O . ALA A 1 295 ? -18.387 -0.531 -6.468 1.00 92.06 295 ALA A O 1
ATOM 2333 N N . ARG A 1 296 ? -16.386 0.470 -6.185 1.00 92.38 296 ARG A N 1
ATOM 2334 C CA . ARG A 1 296 ? -16.590 0.827 -4.774 1.00 92.38 296 ARG A CA 1
ATOM 2335 C C . ARG A 1 296 ? -17.426 2.090 -4.568 1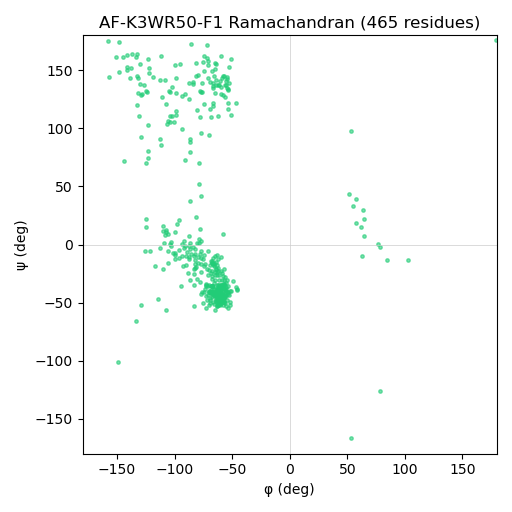.00 92.38 296 ARG A C 1
ATOM 2337 O O . ARG A 1 296 ? -17.709 2.436 -3.426 1.00 92.38 296 ARG A O 1
ATOM 2344 N N . GLY A 1 297 ? -17.830 2.793 -5.627 1.00 95.62 297 GLY A N 1
ATOM 2345 C CA . GLY A 1 297 ? -18.605 4.033 -5.525 1.00 95.62 297 GLY A CA 1
ATOM 2346 C C . GLY A 1 297 ? -17.845 5.181 -4.851 1.00 95.62 297 GLY A C 1
ATOM 2347 O O . GLY A 1 297 ? -18.457 6.128 -4.359 1.00 95.62 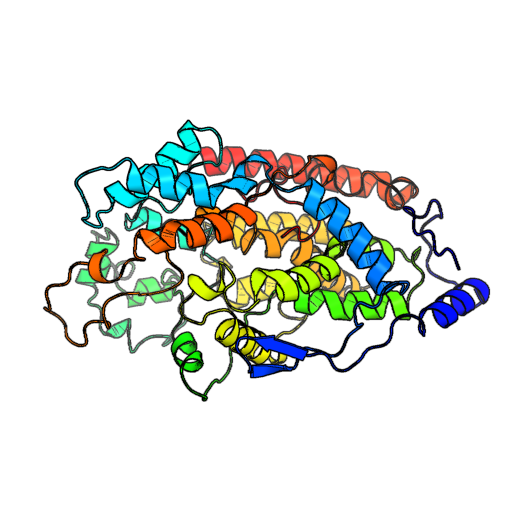297 GLY A O 1
ATOM 2348 N N . LEU A 1 298 ? -16.509 5.135 -4.835 1.00 95.44 298 LEU A N 1
ATOM 2349 C CA . LEU A 1 298 ? -15.681 6.158 -4.188 1.00 95.44 298 LEU A CA 1
ATOM 2350 C C . LEU A 1 298 ? -15.739 7.517 -4.892 1.00 95.44 298 LEU A C 1
ATOM 2352 O O . LEU A 1 298 ? -15.351 8.525 -4.303 1.00 95.44 298 LEU A O 1
ATOM 2356 N N . ARG A 1 299 ? -16.265 7.582 -6.121 1.00 95.31 299 ARG A N 1
ATOM 2357 C CA . ARG A 1 299 ? -16.552 8.860 -6.791 1.00 95.31 299 ARG A CA 1
ATOM 2358 C C . ARG A 1 299 ? -17.524 9.750 -6.011 1.00 95.31 299 ARG A C 1
ATOM 2360 O O . ARG A 1 299 ? -17.476 10.964 -6.172 1.00 95.31 299 ARG A O 1
ATOM 2367 N N . TYR A 1 300 ? -18.364 9.157 -5.160 1.00 96.12 300 TYR A N 1
ATOM 2368 C CA . TYR A 1 300 ? -19.292 9.872 -4.281 1.00 96.12 300 TYR A CA 1
ATOM 2369 C C . TYR A 1 300 ? -18.669 10.262 -2.931 1.00 96.12 300 TYR A C 1
ATOM 2371 O O . TYR A 1 300 ? -19.319 10.922 -2.128 1.00 96.12 300 TYR A O 1
ATOM 2379 N N . LEU A 1 301 ? -17.400 9.907 -2.690 1.00 95.62 301 LEU A N 1
ATOM 2380 C CA . LEU A 1 301 ? -16.664 10.224 -1.466 1.00 95.62 301 LEU A CA 1
ATOM 2381 C C . LEU A 1 301 ? -15.356 10.970 -1.788 1.00 95.62 301 LEU A C 1
ATOM 2383 O O . LEU A 1 301 ? -14.266 10.422 -1.619 1.00 95.62 301 LEU A O 1
ATOM 2387 N N . PRO A 1 302 ? -15.423 12.234 -2.249 1.00 89.75 302 PRO A N 1
ATOM 2388 C CA . PRO A 1 302 ? -14.251 12.982 -2.720 1.00 89.75 302 PRO A CA 1
ATOM 2389 C C . PRO A 1 302 ? -13.218 13.284 -1.622 1.00 89.75 302 PRO A C 1
ATOM 2391 O O . PRO A 1 302 ? -12.071 13.603 -1.933 1.00 89.75 302 PRO A O 1
ATOM 2394 N N . ILE A 1 303 ? -13.602 13.158 -0.348 1.00 92.88 303 ILE A N 1
ATOM 2395 C CA . ILE A 1 303 ? -12.702 13.267 0.809 1.00 92.88 303 ILE A CA 1
ATOM 2396 C C . ILE A 1 303 ? -11.851 12.002 1.029 1.00 92.88 303 ILE A C 1
ATOM 2398 O O . ILE A 1 303 ? -10.886 12.028 1.788 1.00 92.88 303 ILE A O 1
ATOM 2402 N N . HIS A 1 304 ? -12.165 10.890 0.353 1.00 96.00 304 HIS A N 1
ATOM 2403 C CA . HIS A 1 304 ? -11.373 9.666 0.422 1.00 96.00 304 HIS A CA 1
ATOM 2404 C C . HIS A 1 304 ? -10.021 9.862 -0.279 1.00 96.00 304 HIS A C 1
ATOM 2406 O O . HIS A 1 304 ? -9.948 10.051 -1.493 1.00 96.00 304 HIS A O 1
ATOM 2412 N N . ARG A 1 305 ? -8.919 9.770 0.464 1.00 95.31 305 ARG A N 1
ATOM 2413 C CA . ARG A 1 305 ? -7.574 10.186 0.029 1.00 95.31 305 ARG A CA 1
ATOM 2414 C C . ARG A 1 305 ? -7.017 9.353 -1.119 1.00 95.31 305 ARG A C 1
ATOM 2416 O O . ARG A 1 305 ? -6.367 9.902 -2.004 1.00 95.31 305 ARG A O 1
ATOM 2423 N N . TYR A 1 306 ? -7.340 8.061 -1.176 1.00 94.75 306 TYR A N 1
ATOM 2424 C CA . TYR A 1 306 ? -7.011 7.236 -2.345 1.00 94.75 306 TYR A CA 1
ATOM 2425 C C . TYR A 1 306 ? -7.767 7.687 -3.600 1.00 94.75 306 TYR A C 1
ATOM 2427 O O . TYR A 1 306 ? -7.186 7.737 -4.677 1.00 94.75 306 TYR A O 1
ATOM 2435 N N . ALA A 1 307 ? -9.035 8.092 -3.473 1.00 95.19 307 ALA A N 1
ATOM 2436 C CA . ALA A 1 307 ? -9.800 8.585 -4.617 1.00 95.19 307 ALA A CA 1
ATOM 2437 C C . ALA A 1 307 ? -9.307 9.978 -5.042 1.00 95.19 307 ALA A C 1
ATOM 2439 O O . ALA A 1 307 ? -9.076 10.230 -6.225 1.00 95.19 307 ALA A O 1
ATOM 2440 N N . LYS A 1 308 ? -9.084 10.861 -4.062 1.00 95.94 308 LYS A N 1
ATOM 2441 C CA . LYS A 1 308 ? -8.644 12.251 -4.234 1.00 95.94 308 LYS A CA 1
ATOM 2442 C C . LYS A 1 308 ? -7.243 12.351 -4.838 1.00 95.94 308 LYS A C 1
ATOM 2444 O O . LYS A 1 308 ? -7.064 12.988 -5.877 1.00 95.94 308 LYS A O 1
ATOM 2449 N N . TYR A 1 309 ? -6.249 11.730 -4.204 1.00 97.12 309 TYR A N 1
ATOM 2450 C CA . TYR A 1 309 ? -4.842 11.858 -4.593 1.00 97.12 309 TYR A CA 1
ATOM 2451 C C . TYR A 1 309 ? -4.389 10.744 -5.535 1.00 97.12 309 TYR A C 1
ATOM 2453 O O . TYR A 1 309 ? -3.657 11.022 -6.484 1.00 97.12 309 TYR A O 1
ATOM 2461 N N . GLY A 1 310 ? -4.892 9.515 -5.367 1.00 96.25 310 GLY A N 1
ATOM 2462 C CA . GLY A 1 310 ? -4.612 8.414 -6.295 1.00 96.25 310 GLY A CA 1
ATOM 2463 C C . GLY A 1 310 ? -5.022 8.747 -7.731 1.00 96.25 310 GLY A C 1
ATOM 2464 O O . GLY A 1 310 ? -4.286 8.432 -8.659 1.00 96.25 310 GLY A O 1
ATOM 2465 N N . LYS A 1 311 ? -6.104 9.514 -7.941 1.00 97.06 311 LYS A N 1
ATOM 2466 C CA . LYS A 1 311 ? -6.490 9.996 -9.281 1.00 97.06 311 LYS A CA 1
ATOM 2467 C C . LYS A 1 311 ? -5.429 10.894 -9.923 1.00 97.06 311 LYS A C 1
ATOM 2469 O O . LYS A 1 311 ? -5.242 10.830 -11.137 1.00 97.06 311 LYS A O 1
ATOM 2474 N N . LYS A 1 312 ? -4.742 11.729 -9.134 1.00 97.69 312 LYS A N 1
ATOM 2475 C CA . LYS A 1 312 ? -3.682 12.625 -9.628 1.00 97.69 312 LYS A CA 1
ATOM 2476 C C . LYS A 1 312 ? -2.439 11.827 -10.022 1.00 97.69 312 LYS A C 1
ATOM 2478 O O . LYS A 1 312 ? -1.925 12.032 -11.116 1.00 97.69 312 LYS A O 1
ATOM 2483 N N . TYR A 1 313 ? -2.044 10.854 -9.200 1.00 97.94 313 TYR A N 1
ATOM 2484 C CA . TYR A 1 313 ? -0.992 9.897 -9.551 1.00 97.94 313 TYR A CA 1
ATOM 2485 C C . TYR A 1 313 ? -1.331 9.083 -10.801 1.00 97.94 313 TYR A C 1
ATOM 2487 O O . TYR A 1 313 ? -0.525 9.007 -11.721 1.00 97.94 313 TYR A O 1
ATOM 2495 N N . TYR A 1 314 ? -2.536 8.511 -10.862 1.00 97.50 314 TYR A N 1
ATOM 2496 C CA . TYR A 1 314 ? -2.983 7.713 -12.001 1.00 97.50 314 TYR A CA 1
ATOM 2497 C C . TYR A 1 314 ? -2.937 8.516 -13.301 1.00 97.50 314 TYR A C 1
ATOM 2499 O O . TYR A 1 314 ? -2.459 8.021 -14.317 1.00 97.50 314 TYR A O 1
ATOM 2507 N N . LYS A 1 315 ? -3.396 9.774 -13.259 1.00 97.19 315 LYS A N 1
ATOM 2508 C CA . LYS A 1 315 ? -3.317 10.690 -14.397 1.00 97.19 315 LYS A CA 1
ATOM 2509 C C . LYS A 1 315 ? -1.864 10.909 -14.836 1.00 97.19 315 LYS A C 1
ATOM 2511 O O . LYS A 1 315 ? -1.581 10.709 -16.010 1.00 97.19 315 LYS A O 1
ATOM 2516 N N . ALA A 1 316 ? -0.966 11.240 -13.907 1.00 97.25 316 ALA A N 1
ATOM 2517 C CA . ALA A 1 316 ? 0.444 11.486 -14.215 1.00 97.25 316 ALA A CA 1
ATOM 2518 C C . ALA A 1 316 ? 1.134 10.258 -14.834 1.00 97.25 316 ALA A C 1
ATOM 2520 O O . ALA A 1 316 ? 1.831 10.374 -15.838 1.00 97.25 316 ALA A O 1
ATOM 2521 N N . VAL A 1 317 ? 0.889 9.064 -14.280 1.00 97.31 317 VAL A N 1
ATOM 2522 C CA . VAL A 1 317 ? 1.400 7.802 -14.840 1.00 97.31 317 VAL A CA 1
ATOM 2523 C C . VAL A 1 317 ? 0.832 7.565 -16.240 1.00 97.31 317 VAL A C 1
ATOM 2525 O O . VAL A 1 317 ? 1.585 7.262 -17.159 1.00 97.31 317 VAL A O 1
ATOM 2528 N N . LYS A 1 318 ? -0.480 7.740 -16.432 1.00 96.06 318 LYS A N 1
ATOM 2529 C CA . LYS A 1 318 ? -1.133 7.532 -17.732 1.00 96.06 318 LYS A CA 1
ATOM 2530 C C . LYS A 1 318 ? -0.600 8.476 -18.812 1.00 96.06 318 LYS A C 1
ATOM 2532 O O . LYS A 1 318 ? -0.437 8.058 -19.954 1.00 96.06 318 LYS A O 1
ATOM 2537 N N . GLU A 1 319 ? -0.357 9.736 -18.458 1.00 94.50 319 GLU A N 1
ATOM 2538 C CA . GLU A 1 319 ? 0.208 10.745 -19.362 1.00 94.50 319 GLU A CA 1
ATOM 2539 C C . GLU A 1 319 ? 1.664 10.418 -19.727 1.00 94.50 319 GLU A C 1
ATOM 2541 O O . GLU A 1 319 ? 2.045 10.577 -20.885 1.00 94.50 319 GLU A O 1
ATOM 2546 N N . PHE A 1 320 ? 2.443 9.867 -18.789 1.00 94.88 320 PHE A N 1
ATOM 2547 C CA . PHE A 1 320 ? 3.813 9.414 -19.044 1.00 94.88 320 PHE A CA 1
ATOM 2548 C C . PHE A 1 320 ? 3.882 8.158 -19.936 1.00 94.88 320 PHE A C 1
ATOM 2550 O O . PHE A 1 320 ? 4.708 8.082 -20.841 1.00 94.88 320 PHE A O 1
ATOM 2557 N N . VAL A 1 321 ? 2.988 7.184 -19.732 1.00 91.12 321 VAL A N 1
ATOM 2558 C CA . VAL A 1 321 ? 2.950 5.870 -20.419 1.00 91.12 321 VAL A CA 1
ATOM 2559 C C . VAL A 1 321 ? 2.360 5.937 -21.850 1.00 91.12 321 VAL A C 1
ATOM 2561 O O . VAL A 1 321 ? 2.032 4.922 -22.464 1.00 91.12 321 VAL A O 1
ATOM 2564 N N . THR A 1 322 ? 2.211 7.133 -22.420 1.00 79.94 322 THR A N 1
ATOM 2565 C CA . THR A 1 322 ? 1.488 7.375 -23.681 1.00 79.94 322 THR A CA 1
ATOM 2566 C C . THR A 1 322 ? 1.970 6.538 -24.885 1.00 79.94 322 THR A C 1
ATOM 2568 O O . THR A 1 322 ? 3.154 6.245 -25.051 1.00 79.94 322 THR A O 1
ATOM 2571 N N . SER A 1 323 ? 1.031 6.138 -25.751 1.00 79.56 323 SER A N 1
ATOM 2572 C CA . SER A 1 323 ? 1.245 5.290 -26.938 1.00 79.56 323 SER A CA 1
ATOM 2573 C C . SER A 1 323 ? 0.112 5.480 -27.967 1.00 79.56 323 SER A C 1
ATOM 2575 O O . SER A 1 323 ? -0.873 6.162 -27.696 1.00 79.56 323 SER A O 1
ATOM 2577 N N . SER A 1 324 ? 0.202 4.850 -29.143 1.00 77.44 324 SER A N 1
ATOM 2578 C CA . SER A 1 324 ? -0.919 4.745 -30.097 1.00 77.44 324 SER A CA 1
ATOM 2579 C C . SER A 1 324 ? -1.896 3.606 -29.767 1.00 77.44 324 SER A C 1
ATOM 2581 O O . SER A 1 324 ? -2.989 3.552 -30.325 1.00 77.44 324 SER A O 1
ATOM 2583 N N . ARG A 1 325 ? -1.524 2.685 -28.864 1.00 89.25 325 ARG A N 1
ATOM 2584 C CA . ARG A 1 325 ? -2.325 1.504 -28.495 1.00 89.25 325 ARG A CA 1
ATOM 2585 C C . ARG A 1 325 ? -2.993 1.711 -27.136 1.00 89.25 325 ARG A C 1
ATOM 2587 O O . ARG A 1 325 ? -2.333 1.597 -26.104 1.00 89.25 325 ARG A O 1
ATOM 2594 N N . SER A 1 326 ? -4.301 1.967 -27.128 1.00 90.25 326 SER A N 1
ATOM 2595 C CA . SER A 1 326 ? -5.082 2.230 -25.905 1.00 90.25 326 SER A CA 1
ATOM 2596 C C . SER A 1 326 ? -4.956 1.127 -24.853 1.00 90.25 326 SER A C 1
ATOM 2598 O O . SER A 1 326 ? -4.797 1.424 -23.669 1.00 90.25 326 SER A O 1
ATOM 2600 N N . ASP A 1 327 ? -4.972 -0.135 -25.279 1.00 92.31 327 ASP A N 1
ATOM 2601 C CA . ASP A 1 327 ? -4.934 -1.282 -24.365 1.00 92.31 327 ASP A CA 1
ATOM 2602 C C . ASP A 1 327 ? -3.566 -1.430 -23.698 1.00 92.31 327 ASP A C 1
ATOM 2604 O O . ASP A 1 327 ? -3.483 -1.746 -22.511 1.00 92.31 327 ASP A O 1
ATOM 2608 N N . LEU A 1 328 ? -2.490 -1.114 -24.430 1.00 93.25 328 LEU A N 1
ATOM 2609 C CA . LEU A 1 328 ? -1.137 -1.096 -23.877 1.00 93.25 328 LEU A CA 1
ATOM 2610 C C . LEU A 1 328 ? -0.992 0.017 -22.835 1.00 93.25 328 LEU A C 1
ATOM 2612 O O . LEU A 1 328 ? -0.454 -0.232 -21.759 1.00 93.25 328 LEU A O 1
ATOM 2616 N N . ILE A 1 329 ? -1.525 1.214 -23.118 1.00 94.38 329 ILE A N 1
ATOM 2617 C CA . ILE A 1 329 ? -1.545 2.312 -22.141 1.00 94.38 329 ILE A CA 1
ATOM 2618 C C . ILE A 1 329 ? -2.287 1.867 -20.886 1.00 94.38 329 ILE A C 1
ATOM 2620 O O . ILE A 1 329 ? -1.766 2.048 -19.788 1.00 94.38 329 ILE A O 1
ATOM 2624 N N . LYS A 1 330 ? -3.481 1.275 -21.031 1.00 94.75 330 LYS A N 1
ATOM 2625 C CA . LYS A 1 330 ? -4.289 0.818 -19.894 1.00 94.75 330 LYS A CA 1
ATOM 2626 C C . LYS A 1 330 ? -3.515 -0.189 -19.039 1.00 94.75 330 LYS A C 1
ATOM 2628 O O . LYS A 1 330 ? -3.380 0.026 -17.836 1.00 94.75 330 LYS A O 1
ATOM 2633 N N . LEU A 1 331 ? -2.965 -1.236 -19.658 1.00 94.81 331 LEU A N 1
ATOM 2634 C CA . LEU A 1 331 ? -2.232 -2.294 -18.960 1.00 94.81 331 LEU A CA 1
ATOM 2635 C C . LEU A 1 331 ? -0.984 -1.759 -18.248 1.00 94.81 331 LEU A C 1
ATOM 2637 O O . LEU A 1 331 ? -0.811 -1.985 -17.052 1.00 94.81 331 LEU A O 1
ATOM 2641 N N . VAL A 1 332 ? -0.125 -1.022 -18.954 1.00 96.06 332 VAL A N 1
ATOM 2642 C CA . VAL A 1 332 ? 1.141 -0.532 -18.388 1.00 96.06 332 VAL A CA 1
ATOM 2643 C C . VAL A 1 332 ? 0.878 0.530 -17.318 1.00 96.06 332 VAL A C 1
ATOM 2645 O O . VAL A 1 332 ? 1.492 0.478 -16.256 1.00 96.06 332 VAL A O 1
ATOM 2648 N N . THR A 1 333 ? -0.096 1.426 -17.524 1.00 96.94 333 THR A N 1
ATOM 2649 C CA . THR A 1 333 ? -0.520 2.391 -16.491 1.00 96.94 333 THR A CA 1
ATOM 2650 C C . THR A 1 333 ? -0.988 1.663 -15.238 1.00 96.94 333 THR A C 1
ATOM 2652 O O . THR A 1 333 ? -0.597 2.035 -14.132 1.00 96.94 333 THR A O 1
ATOM 2655 N N . HIS A 1 334 ? -1.811 0.621 -15.394 1.00 95.81 334 HIS A N 1
ATOM 2656 C CA . HIS A 1 334 ? -2.295 -0.169 -14.271 1.00 95.81 334 HIS A CA 1
ATOM 2657 C C . HIS A 1 334 ? -1.139 -0.813 -13.501 1.00 95.81 334 HIS A C 1
ATOM 2659 O O . HIS A 1 334 ? -1.062 -0.634 -12.288 1.00 95.81 334 HIS A O 1
ATOM 2665 N N . LEU A 1 335 ? -0.213 -1.485 -14.190 1.00 95.94 335 LEU A N 1
ATOM 2666 C CA . LEU A 1 335 ? 0.935 -2.153 -13.572 1.00 95.94 335 LEU A CA 1
ATOM 2667 C C . LEU A 1 335 ? 1.876 -1.170 -12.855 1.00 95.94 335 LEU A C 1
ATOM 2669 O O . LEU A 1 335 ? 2.277 -1.430 -11.718 1.00 95.94 335 LEU A O 1
ATOM 2673 N N . VAL A 1 336 ? 2.184 -0.020 -13.465 1.00 97.06 336 VAL A N 1
ATOM 2674 C CA . VAL A 1 336 ? 3.000 1.027 -12.826 1.00 97.06 336 VAL A CA 1
ATOM 2675 C C . VAL A 1 336 ? 2.285 1.588 -11.599 1.00 97.06 336 VAL A C 1
ATOM 2677 O O . VAL A 1 336 ? 2.867 1.640 -10.515 1.00 97.06 336 VAL A O 1
ATOM 2680 N N . PHE A 1 337 ? 1.006 1.949 -11.725 1.00 96.50 337 PHE A N 1
ATOM 2681 C CA . PHE A 1 337 ? 0.217 2.499 -10.620 1.00 96.50 337 PHE A CA 1
ATOM 2682 C C . PHE A 1 337 ? 0.070 1.506 -9.464 1.00 96.50 337 PHE A C 1
ATOM 2684 O O . PHE A 1 337 ? 0.127 1.886 -8.294 1.00 96.50 337 PHE A O 1
ATOM 2691 N N . LEU A 1 338 ? -0.107 0.224 -9.776 1.00 93.69 338 LEU A N 1
ATOM 2692 C CA . LEU A 1 338 ? -0.228 -0.838 -8.791 1.00 93.69 338 LEU A CA 1
ATOM 2693 C C . LEU A 1 338 ? 1.007 -0.874 -7.875 1.00 93.69 338 LEU A C 1
ATOM 2695 O O . LEU A 1 338 ? 0.868 -0.845 -6.653 1.00 93.69 338 LEU A O 1
ATOM 2699 N N . ASN A 1 339 ? 2.198 -0.861 -8.474 1.00 94.56 339 ASN A N 1
ATOM 2700 C CA . ASN A 1 339 ? 3.470 -1.050 -7.777 1.00 94.56 339 ASN A CA 1
ATOM 2701 C C . ASN A 1 339 ? 4.021 0.234 -7.133 1.00 94.56 339 ASN A C 1
ATOM 2703 O O . ASN A 1 339 ? 4.593 0.165 -6.051 1.00 94.56 339 ASN A O 1
ATOM 2707 N N . SER A 1 340 ? 3.821 1.395 -7.759 1.00 94.00 340 SER A N 1
ATOM 2708 C CA . SER A 1 340 ? 4.372 2.683 -7.290 1.00 94.00 340 SER A CA 1
ATOM 2709 C C . SER A 1 340 ? 3.380 3.553 -6.513 1.00 94.00 340 SER A C 1
ATOM 2711 O O . SER A 1 340 ? 3.755 4.584 -5.963 1.00 94.00 340 SER A O 1
ATOM 2713 N N . VAL A 1 341 ? 2.092 3.184 -6.480 1.00 94.81 341 VAL A N 1
ATOM 2714 C CA . VAL A 1 341 ? 1.053 3.996 -5.828 1.00 94.81 341 VAL A CA 1
ATOM 2715 C C . VAL A 1 341 ? 0.155 3.141 -4.951 1.00 94.81 341 VAL A C 1
ATOM 2717 O O . VAL A 1 341 ? 0.182 3.300 -3.731 1.00 94.81 341 VAL A O 1
ATOM 2720 N N . LYS A 1 342 ? -0.629 2.218 -5.531 1.00 93.31 342 LYS A N 1
ATOM 2721 C CA . LYS A 1 342 ? -1.623 1.427 -4.779 1.00 93.31 342 LYS A CA 1
ATOM 2722 C C . LYS A 1 342 ? -0.973 0.695 -3.604 1.00 93.31 342 LYS A C 1
ATOM 2724 O O . LYS A 1 342 ? -1.535 0.704 -2.514 1.00 93.31 342 LYS A O 1
ATOM 2729 N N . HIS A 1 343 ? 0.226 0.153 -3.811 1.00 91.94 343 HIS A N 1
ATOM 2730 C CA . HIS A 1 343 ? 1.016 -0.496 -2.771 1.00 91.94 343 HIS A CA 1
ATOM 2731 C C . HIS A 1 343 ? 1.185 0.383 -1.527 1.00 91.94 343 HIS A C 1
ATOM 2733 O O . HIS A 1 343 ? 0.831 -0.040 -0.434 1.00 91.94 343 HIS A O 1
ATOM 2739 N N . HIS A 1 344 ? 1.627 1.631 -1.674 1.00 92.31 344 HIS A N 1
ATOM 2740 C CA . HIS A 1 344 ? 1.907 2.508 -0.531 1.00 92.31 344 HIS A CA 1
ATOM 2741 C C . HIS A 1 344 ? 0.648 3.108 0.117 1.00 92.31 344 HIS A C 1
ATOM 2743 O O . HIS A 1 344 ? 0.690 3.558 1.259 1.00 92.31 344 HIS A O 1
ATOM 2749 N N . PHE A 1 345 ? -0.499 3.078 -0.572 1.00 91.56 345 PHE A N 1
ATOM 2750 C CA . PHE A 1 345 ? -1.799 3.357 0.053 1.00 91.56 345 PHE A CA 1
ATOM 2751 C C . PHE A 1 345 ? -2.287 2.211 0.951 1.00 91.56 345 PHE A C 1
ATOM 2753 O O . PHE A 1 345 ? -3.203 2.414 1.746 1.00 91.56 345 PHE A O 1
ATOM 2760 N N . MET A 1 346 ? -1.710 1.015 0.810 1.00 87.06 346 MET A N 1
ATOM 2761 C CA . MET A 1 346 ? -2.131 -0.204 1.510 1.00 87.06 346 MET A CA 1
ATOM 2762 C C . MET A 1 346 ? -1.049 -0.766 2.439 1.00 87.06 346 MET A C 1
ATOM 2764 O O . MET A 1 346 ? -1.354 -1.572 3.313 1.00 87.06 346 MET A O 1
ATOM 2768 N N . ASN A 1 347 ? 0.205 -0.366 2.240 1.00 88.88 347 ASN A N 1
ATOM 2769 C CA . ASN A 1 347 ? 1.376 -0.921 2.897 1.00 88.88 347 ASN A CA 1
ATOM 2770 C C . ASN A 1 347 ? 2.470 0.154 3.091 1.00 88.88 347 ASN A C 1
ATOM 2772 O O . ASN A 1 347 ? 2.343 1.294 2.645 1.00 88.88 347 ASN A O 1
ATOM 2776 N N . GLY A 1 348 ? 3.556 -0.179 3.778 1.00 89.69 348 GLY A N 1
ATOM 2777 C CA . GLY A 1 348 ? 4.606 0.759 4.153 1.00 89.69 348 GLY A CA 1
ATOM 2778 C C . GLY A 1 348 ? 4.196 1.606 5.355 1.00 89.69 348 GLY A C 1
ATOM 2779 O O . GLY A 1 348 ? 3.786 1.082 6.392 1.00 89.69 348 GLY A O 1
ATOM 2780 N N . ALA A 1 349 ? 4.274 2.932 5.227 1.00 92.31 349 ALA A N 1
ATOM 2781 C CA . ALA A 1 349 ? 3.997 3.846 6.335 1.00 92.31 349 ALA A CA 1
ATOM 2782 C C . ALA A 1 349 ? 2.588 3.662 6.933 1.00 92.31 349 ALA A C 1
ATOM 2784 O O . ALA A 1 349 ? 2.417 3.735 8.152 1.00 92.31 349 ALA A O 1
ATOM 2785 N N . VAL A 1 350 ? 1.581 3.365 6.102 1.00 92.06 350 VAL A N 1
ATOM 2786 C CA . VAL A 1 350 ? 0.206 3.141 6.580 1.00 92.06 350 VAL A CA 1
ATOM 2787 C C . VAL A 1 350 ? 0.090 1.929 7.514 1.00 92.06 350 VAL A C 1
ATOM 2789 O O . VAL A 1 350 ? -0.769 1.938 8.391 1.00 92.06 350 VAL A O 1
ATOM 2792 N N . THR A 1 351 ? 0.980 0.934 7.412 1.00 92.56 351 THR A N 1
ATOM 2793 C CA . THR A 1 351 ? 1.005 -0.223 8.323 1.00 92.56 351 THR A CA 1
ATOM 2794 C C . THR A 1 351 ? 1.377 0.207 9.741 1.00 92.56 351 THR A C 1
ATOM 2796 O O . THR A 1 351 ? 0.647 -0.099 10.682 1.00 92.56 351 THR A O 1
ATOM 2799 N N . TRP A 1 352 ? 2.460 0.977 9.906 1.00 94.69 352 TRP A N 1
ATOM 2800 C CA . TRP A 1 352 ? 2.844 1.525 11.214 1.00 94.69 352 TRP A CA 1
ATOM 2801 C C . TRP A 1 352 ? 1.751 2.429 11.784 1.00 94.69 352 TRP A C 1
ATOM 2803 O O . TRP A 1 352 ? 1.337 2.274 12.930 1.00 94.69 352 TRP A O 1
ATOM 2813 N N . HIS A 1 353 ? 1.242 3.348 10.963 1.00 94.31 353 HIS A N 1
ATOM 2814 C CA . HIS A 1 353 ? 0.260 4.331 11.410 1.00 94.31 353 HIS A CA 1
ATOM 2815 C C . HIS A 1 353 ? -1.153 3.768 11.606 1.00 94.31 353 HIS A C 1
ATOM 2817 O O . HIS A 1 353 ? -1.978 4.480 12.176 1.00 94.31 353 HIS A O 1
ATOM 2823 N N . GLY A 1 354 ? -1.433 2.551 11.129 1.00 92.12 354 GLY A N 1
ATOM 2824 C CA . GLY A 1 354 ? -2.740 1.902 11.205 1.00 92.12 354 GLY A CA 1
ATOM 2825 C C . GLY A 1 354 ? -2.817 0.714 12.166 1.00 92.12 354 GLY A C 1
ATOM 2826 O O . GLY A 1 354 ? -3.920 0.374 12.588 1.00 92.12 354 GLY A O 1
ATOM 2827 N N . SER A 1 355 ? -1.705 0.082 12.535 1.00 90.88 355 SER A N 1
ATOM 2828 C CA . SER A 1 355 ? -1.702 -1.140 13.353 1.00 90.88 355 SER A CA 1
ATOM 2829 C C . SER A 1 355 ? -1.125 -0.875 14.744 1.00 90.88 355 SER A C 1
ATOM 2831 O O . SER A 1 355 ? 0.068 -1.056 14.995 1.00 90.88 355 SER A O 1
ATOM 2833 N N . THR A 1 356 ? -1.981 -0.422 15.660 1.00 91.50 356 THR A N 1
ATOM 2834 C CA . THR A 1 356 ? -1.589 0.092 16.980 1.00 91.50 356 THR A CA 1
ATOM 2835 C C . THR A 1 356 ? -2.318 -0.599 18.117 1.00 91.50 356 THR A C 1
ATOM 2837 O O . THR A 1 356 ? -3.529 -0.796 18.071 1.00 91.50 356 THR A O 1
ATOM 2840 N N . ALA A 1 357 ? -1.600 -0.932 19.184 1.00 93.25 357 ALA A N 1
ATOM 2841 C CA . ALA A 1 357 ? -2.230 -1.357 20.424 1.00 93.25 357 ALA A CA 1
ATOM 2842 C C . ALA A 1 357 ? -2.729 -0.133 21.223 1.00 93.25 357 ALA A C 1
ATOM 2844 O O . ALA A 1 357 ? -2.073 0.906 21.194 1.00 93.25 357 ALA A O 1
ATOM 2845 N N . PRO A 1 358 ? -3.856 -0.230 21.948 1.00 92.00 358 PRO A N 1
ATOM 2846 C CA . PRO A 1 358 ? -4.787 -1.361 21.989 1.00 92.00 358 PRO A CA 1
ATOM 2847 C C . PRO A 1 358 ? -5.876 -1.320 20.900 1.00 92.00 358 PRO A C 1
ATOM 2849 O O . PRO A 1 358 ? -6.684 -2.237 20.822 1.00 92.00 358 PRO A O 1
ATOM 2852 N N . TYR A 1 359 ? -5.946 -0.263 20.087 1.00 89.38 359 TYR A N 1
ATOM 2853 C CA . TYR A 1 359 ? -7.139 0.045 19.283 1.00 89.38 359 TYR A CA 1
ATOM 2854 C C . TYR A 1 359 ? -7.281 -0.744 17.982 1.00 89.38 359 TYR A C 1
ATOM 2856 O O . TYR A 1 359 ? -8.387 -0.947 17.488 1.00 89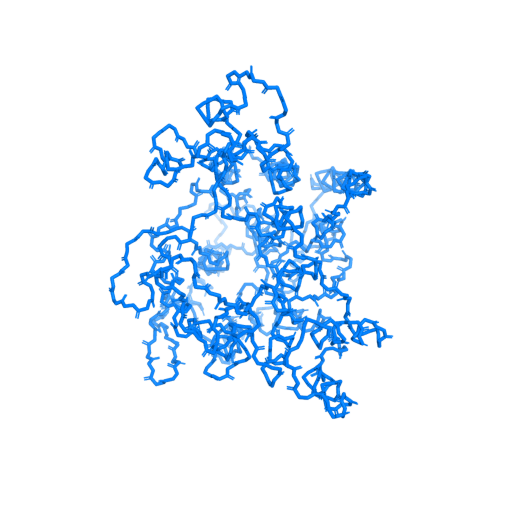.38 359 TYR A O 1
ATOM 2864 N N . SER A 1 360 ? -6.164 -1.133 17.380 1.00 88.56 360 SER A N 1
ATOM 2865 C CA . SER A 1 360 ? -6.113 -1.770 16.072 1.00 88.56 360 SER A CA 1
ATOM 2866 C C . SER A 1 360 ? -5.024 -2.829 16.015 1.00 88.56 360 SER A C 1
ATOM 2868 O O . SER A 1 360 ? -3.998 -2.676 15.347 1.00 88.56 360 SER A O 1
ATOM 2870 N N . THR A 1 361 ? -5.282 -3.930 16.702 1.00 89.19 361 THR A N 1
ATOM 2871 C CA . THR A 1 361 ? -4.429 -5.113 16.709 1.00 89.19 361 THR A CA 1
ATOM 2872 C C . THR A 1 361 ? -4.912 -6.137 15.688 1.00 89.19 361 THR A C 1
ATOM 2874 O O . THR A 1 361 ? -6.088 -6.180 15.333 1.00 89.19 361 THR A O 1
ATOM 2877 N N . GLY A 1 362 ? -4.001 -6.992 15.225 1.00 87.31 362 GLY A N 1
ATOM 2878 C CA . GLY A 1 362 ? -4.313 -8.060 14.271 1.00 87.31 362 GLY A CA 1
ATOM 2879 C C . GLY A 1 362 ? -5.132 -9.218 14.847 1.00 87.31 362 GLY A C 1
ATOM 2880 O O . GLY A 1 362 ? -5.501 -10.125 14.105 1.00 87.31 362 GLY A O 1
ATOM 2881 N N . ALA A 1 363 ? -5.394 -9.214 16.156 1.00 88.81 363 ALA A N 1
ATOM 2882 C CA . ALA A 1 363 ? -6.115 -10.264 16.859 1.00 88.81 363 ALA A CA 1
ATOM 2883 C C . ALA A 1 363 ? -6.875 -9.744 18.084 1.00 88.81 363 ALA A C 1
ATOM 2885 O O . ALA A 1 363 ? -6.552 -8.683 18.629 1.00 88.81 363 ALA A O 1
ATOM 2886 N N . ILE A 1 364 ? -7.845 -10.555 18.512 1.00 90.06 364 ILE A N 1
ATOM 2887 C CA . ILE A 1 364 ? -8.533 -10.496 19.803 1.00 90.06 364 ILE A CA 1
ATOM 2888 C C . ILE A 1 364 ? -7.973 -11.632 20.660 1.00 90.06 364 ILE A C 1
ATOM 2890 O O . ILE A 1 364 ? -7.891 -12.759 20.178 1.00 90.06 364 ILE A O 1
ATOM 2894 N N . TRP A 1 365 ? -7.578 -11.341 21.899 1.00 88.81 365 TRP A N 1
ATOM 2895 C CA . TRP A 1 365 ? -6.654 -12.222 22.621 1.00 88.81 365 TRP A CA 1
ATOM 2896 C C . TRP A 1 365 ? -7.267 -13.036 23.756 1.00 88.81 365 TRP A C 1
ATOM 2898 O O . TRP A 1 365 ? -7.144 -14.256 23.753 1.00 88.81 365 TRP A O 1
ATOM 2908 N N . ASN A 1 366 ? -7.903 -12.393 24.740 1.00 84.38 366 ASN A N 1
ATOM 2909 C CA . ASN A 1 366 ? -8.130 -13.073 26.025 1.00 84.38 366 ASN A CA 1
ATOM 2910 C C . ASN A 1 366 ? -9.577 -13.518 26.259 1.00 84.38 366 ASN A C 1
ATOM 2912 O O . ASN A 1 366 ? -9.818 -14.334 27.148 1.00 84.38 366 ASN A O 1
ATOM 2916 N N . LYS A 1 367 ? -10.553 -12.998 25.500 1.00 88.69 367 LYS A N 1
ATOM 2917 C CA . LYS A 1 367 ? -11.975 -13.323 25.690 1.00 88.69 367 LYS A CA 1
ATOM 2918 C C . LYS A 1 367 ? -12.725 -13.524 24.368 1.00 88.69 367 LYS A C 1
ATOM 2920 O O . LYS A 1 367 ? -12.472 -12.791 23.411 1.00 88.69 367 LYS A O 1
ATOM 2925 N N . PRO A 1 368 ? -13.685 -14.469 24.315 1.00 87.62 368 PRO A N 1
ATOM 2926 C CA . PRO A 1 368 ? -14.610 -14.582 23.194 1.00 87.62 368 PRO A CA 1
ATOM 2927 C C . PRO A 1 368 ? -15.553 -13.378 23.153 1.00 87.62 368 PRO A C 1
ATOM 2929 O O . PRO A 1 368 ? -15.913 -12.823 24.193 1.00 87.62 368 PRO A O 1
ATOM 2932 N N . LEU A 1 369 ? -15.980 -12.993 21.949 1.00 90.06 369 LEU A N 1
ATOM 2933 C CA . LEU A 1 369 ? -16.912 -11.881 21.761 1.00 90.06 369 LEU A CA 1
ATOM 2934 C C . LEU A 1 369 ? -18.238 -12.121 22.516 1.00 90.06 369 LEU A C 1
ATOM 2936 O O . LEU A 1 369 ? -18.737 -13.251 22.532 1.00 90.06 369 LEU A O 1
ATOM 2940 N N . PRO A 1 370 ? -18.859 -11.075 23.096 1.00 91.06 370 PRO A N 1
ATOM 2941 C CA . PRO A 1 370 ? -20.169 -11.196 23.726 1.00 91.06 370 PRO A CA 1
ATOM 2942 C C . PRO A 1 370 ? -21.230 -11.672 22.733 1.00 91.06 370 PRO A C 1
ATOM 2944 O O . PRO A 1 370 ? -21.337 -11.154 21.624 1.00 91.06 370 PRO A O 1
ATOM 2947 N N . THR A 1 371 ? -22.067 -12.618 23.156 1.00 93.50 371 THR A N 1
ATOM 2948 C CA . THR A 1 371 ? -23.129 -13.197 22.313 1.00 93.50 371 THR A CA 1
ATOM 2949 C C . THR A 1 371 ? -24.496 -12.538 22.513 1.00 93.50 371 THR A C 1
ATOM 2951 O O . THR A 1 371 ? -25.452 -12.873 21.815 1.00 93.50 371 THR A O 1
ATOM 2954 N N . LYS A 1 372 ? -24.615 -11.602 23.465 1.00 93.25 372 LYS A N 1
ATOM 2955 C CA . LYS A 1 372 ? -25.857 -10.893 23.810 1.00 93.25 372 LYS A CA 1
ATOM 2956 C C . LYS A 1 372 ? -25.568 -9.421 24.120 1.00 93.25 372 LYS A C 1
ATOM 2958 O O . LYS A 1 372 ? -24.494 -9.084 24.614 1.00 93.25 372 LYS A O 1
ATOM 2963 N N . LYS A 1 373 ? -26.544 -8.545 23.855 1.00 89.38 373 LYS A N 1
ATOM 2964 C CA . LYS A 1 373 ? -26.497 -7.123 24.243 1.00 89.38 373 LYS A CA 1
ATOM 2965 C C . LYS A 1 373 ? -26.675 -6.959 25.760 1.00 89.38 373 LYS A C 1
ATOM 2967 O O . LYS A 1 373 ? -27.183 -7.856 26.424 1.00 89.38 373 LYS A O 1
ATOM 2972 N N . GLY A 1 374 ? -26.265 -5.807 26.296 1.00 91.62 374 GLY A N 1
ATOM 2973 C CA . GLY A 1 374 ? -26.397 -5.475 27.724 1.00 91.62 374 GLY A CA 1
ATOM 2974 C C . GLY A 1 374 ? -25.356 -6.135 28.637 1.00 91.62 374 GLY A C 1
ATOM 2975 O O . GLY A 1 374 ? -25.337 -5.868 29.834 1.00 91.62 374 GLY A O 1
ATOM 2976 N N . VAL A 1 375 ? -24.464 -6.965 28.086 1.00 92.81 375 VAL A N 1
ATOM 2977 C CA . VAL A 1 375 ? -23.340 -7.541 28.828 1.00 92.81 375 VAL A CA 1
ATOM 2978 C C . VAL A 1 375 ? -22.284 -6.462 29.046 1.00 92.81 375 VAL A C 1
ATOM 2980 O O . VAL A 1 375 ? -21.749 -5.903 28.088 1.00 92.81 375 VAL A O 1
ATOM 2983 N N . LYS A 1 376 ? -21.965 -6.178 30.312 1.00 92.88 376 LYS A N 1
ATOM 2984 C CA . LYS A 1 376 ? -20.861 -5.283 30.661 1.00 92.88 376 LYS A CA 1
ATOM 2985 C C . LYS A 1 376 ? -19.544 -5.937 30.253 1.00 92.88 376 LYS A C 1
ATOM 2987 O O . LYS A 1 376 ? -19.213 -7.022 30.724 1.00 92.88 376 LYS A O 1
ATOM 2992 N N . VAL A 1 377 ? -18.791 -5.258 29.399 1.00 91.19 377 VAL A N 1
ATOM 2993 C CA . VAL A 1 377 ? -17.466 -5.690 28.955 1.00 91.19 377 VAL A CA 1
ATOM 2994 C C . VAL A 1 377 ? -16.429 -4.634 29.279 1.00 91.19 377 VAL A C 1
ATOM 2996 O O . VAL A 1 377 ? -16.721 -3.441 29.244 1.00 91.19 377 VAL A O 1
ATOM 2999 N N . ASN A 1 378 ? -15.210 -5.077 29.562 1.00 90.69 378 ASN A N 1
ATOM 3000 C CA . ASN A 1 378 ? -14.039 -4.220 29.523 1.00 90.69 378 ASN A CA 1
ATOM 3001 C C . ASN A 1 378 ? -13.327 -4.458 28.180 1.00 90.69 378 ASN A C 1
ATOM 3003 O O . ASN A 1 378 ? -12.841 -5.569 27.961 1.00 90.69 378 ASN A O 1
ATOM 3007 N N . PRO A 1 379 ? -13.254 -3.467 27.272 1.00 89.12 379 PRO A N 1
ATOM 3008 C CA . PRO A 1 379 ? -12.571 -3.622 25.986 1.00 89.12 379 PRO A CA 1
ATOM 3009 C C . PRO A 1 379 ? -11.113 -4.086 26.109 1.00 89.12 379 PRO A C 1
ATOM 3011 O O . PRO A 1 379 ? -10.630 -4.819 25.251 1.00 89.12 379 PRO A O 1
ATOM 3014 N N . LEU A 1 380 ? -10.426 -3.727 27.198 1.00 90.50 380 LEU A N 1
ATOM 3015 C CA . LEU A 1 380 ? -9.039 -4.136 27.430 1.00 90.50 380 LEU A CA 1
ATOM 3016 C C . LEU A 1 380 ? -8.889 -5.634 27.713 1.00 90.50 380 LEU A C 1
ATOM 3018 O O . LEU A 1 380 ? -7.810 -6.177 27.502 1.00 90.50 380 LEU A O 1
ATOM 3022 N N . ASP A 1 381 ? -9.967 -6.332 28.078 1.00 90.62 381 ASP A N 1
ATOM 3023 C CA . ASP A 1 381 ? -9.940 -7.791 28.194 1.00 90.62 381 ASP A CA 1
ATOM 3024 C C . ASP A 1 381 ? -9.723 -8.472 26.829 1.00 90.62 381 ASP A C 1
ATOM 3026 O O . ASP A 1 381 ? -9.326 -9.630 26.767 1.00 90.62 381 ASP A O 1
ATOM 3030 N N . TYR A 1 382 ? -9.965 -7.769 25.722 1.00 91.62 382 TYR A N 1
ATOM 3031 C CA . TYR A 1 382 ? -9.803 -8.274 24.356 1.00 91.62 382 TYR A CA 1
ATOM 3032 C C . TYR A 1 382 ? -8.484 -7.825 23.714 1.00 91.62 382 TYR A C 1
ATOM 3034 O O . TYR A 1 382 ? -8.103 -8.354 22.666 1.00 91.62 382 TYR A O 1
ATOM 3042 N N . ALA A 1 383 ? -7.797 -6.860 24.334 1.00 91.88 383 ALA A N 1
ATOM 3043 C CA . ALA A 1 383 ? -6.591 -6.239 23.809 1.00 91.88 383 ALA A CA 1
ATOM 3044 C C . ALA A 1 383 ? -5.383 -7.187 23.843 1.00 91.88 383 ALA A C 1
ATOM 3046 O O . ALA A 1 383 ? -5.327 -8.139 24.624 1.00 91.88 383 ALA A O 1
ATOM 3047 N N . ILE A 1 384 ? -4.398 -6.888 22.992 1.00 92.31 384 ILE A N 1
ATOM 3048 C CA . ILE A 1 384 ? -3.126 -7.612 22.948 1.00 92.31 384 ILE A CA 1
ATOM 3049 C C . ILE A 1 384 ? -2.411 -7.559 24.303 1.00 92.31 384 ILE A C 1
ATOM 3051 O O . ILE A 1 384 ? -2.205 -6.464 24.824 1.00 92.31 384 ILE A O 1
ATOM 3055 N N . PRO A 1 385 ? -1.986 -8.692 24.877 1.00 91.88 385 PRO A N 1
ATOM 3056 C CA . PRO A 1 385 ? -1.217 -8.685 26.113 1.00 91.88 385 PRO A CA 1
ATOM 3057 C C . PRO A 1 385 ? 0.073 -7.864 25.976 1.00 91.88 385 PRO A C 1
ATOM 3059 O O . PRO A 1 385 ? 0.692 -7.840 24.907 1.00 91.88 385 PRO A O 1
ATOM 3062 N N . LEU A 1 386 ? 0.491 -7.178 27.046 1.00 90.94 386 LEU A N 1
ATOM 3063 C CA . LEU A 1 386 ? 1.679 -6.312 27.012 1.00 90.94 386 LEU A CA 1
ATOM 3064 C C . LEU A 1 386 ? 2.936 -7.091 26.601 1.00 90.94 386 LEU A C 1
ATOM 3066 O O . LEU A 1 386 ? 3.767 -6.574 25.859 1.00 90.94 386 LEU A O 1
ATOM 3070 N N . GLU A 1 387 ? 3.046 -8.357 26.991 1.00 90.75 387 GLU A N 1
ATOM 3071 C CA . GLU A 1 387 ? 4.146 -9.248 26.624 1.00 90.75 387 GLU A CA 1
ATOM 3072 C C . GLU A 1 387 ? 4.249 -9.540 25.118 1.00 90.75 387 GLU A C 1
ATOM 3074 O O . GLU A 1 387 ? 5.315 -9.963 24.676 1.00 90.75 387 GLU A O 1
ATOM 3079 N N . LYS A 1 388 ? 3.187 -9.287 24.335 1.00 93.62 388 LYS A N 1
ATOM 3080 C CA . LYS A 1 388 ? 3.147 -9.436 22.865 1.00 93.62 388 LYS A CA 1
ATOM 3081 C C . LYS A 1 388 ? 3.273 -8.116 22.102 1.00 93.62 388 LYS A C 1
ATOM 3083 O O . LYS A 1 388 ? 3.419 -8.107 20.878 1.00 93.62 388 LYS A O 1
ATOM 3088 N N . VAL A 1 389 ? 3.249 -6.983 22.806 1.00 95.25 389 VAL A N 1
ATOM 3089 C CA . VAL A 1 389 ? 3.488 -5.659 22.213 1.00 95.25 389 VAL A CA 1
ATOM 3090 C C . VAL A 1 389 ? 4.877 -5.540 21.565 1.00 95.25 389 VAL A C 1
ATOM 3092 O O . VAL A 1 389 ? 4.944 -4.920 20.502 1.00 95.25 389 VAL A O 1
ATOM 3095 N N . PRO A 1 390 ? 5.975 -6.124 22.099 1.00 97.38 390 PRO A N 1
ATOM 3096 C CA . PRO A 1 390 ? 7.270 -6.106 21.420 1.00 97.38 390 PRO A CA 1
ATOM 3097 C C . PRO A 1 390 ? 7.202 -6.658 19.992 1.00 97.38 390 PRO A C 1
ATOM 3099 O O . PRO A 1 390 ? 7.692 -6.010 19.069 1.00 97.38 390 PRO A O 1
ATOM 3102 N N . GLU A 1 391 ? 6.572 -7.816 19.792 1.00 97.38 391 GLU A N 1
ATOM 3103 C CA . GLU A 1 391 ? 6.416 -8.447 18.479 1.00 97.38 391 GLU A CA 1
ATOM 3104 C C . GLU A 1 391 ? 5.541 -7.587 17.558 1.00 97.38 391 GLU A C 1
ATOM 3106 O O . GLU A 1 391 ? 5.935 -7.334 16.420 1.00 97.38 391 GLU A O 1
ATOM 3111 N N . LEU A 1 392 ? 4.420 -7.046 18.057 1.00 96.44 392 LEU A N 1
ATOM 3112 C CA . LEU A 1 392 ? 3.527 -6.181 17.270 1.00 96.44 392 LEU A CA 1
ATOM 3113 C C . LEU A 1 392 ? 4.245 -4.909 16.797 1.00 96.44 392 LEU A C 1
ATOM 3115 O O . LEU A 1 392 ? 4.157 -4.523 15.631 1.00 96.44 392 LEU A O 1
ATOM 3119 N N . VAL A 1 393 ? 4.961 -4.245 17.706 1.00 97.50 393 VAL A N 1
ATOM 3120 C CA . VAL A 1 393 ? 5.719 -3.030 17.389 1.00 97.50 393 VAL A CA 1
ATOM 3121 C C . VAL A 1 393 ? 6.838 -3.350 16.402 1.00 97.50 393 VAL A C 1
ATOM 3123 O O . VAL A 1 393 ? 7.022 -2.607 15.444 1.00 97.50 393 VAL A O 1
ATOM 3126 N N . SER A 1 394 ? 7.551 -4.460 16.596 1.00 96.81 394 SER A N 1
ATOM 3127 C CA . SER A 1 394 ? 8.638 -4.905 15.719 1.00 96.81 394 SER A CA 1
ATOM 3128 C C . SER A 1 394 ? 8.175 -5.166 14.291 1.00 96.81 394 SER A C 1
ATOM 3130 O O . SER A 1 394 ? 8.739 -4.597 13.353 1.00 96.81 394 SER A O 1
ATOM 3132 N N . VAL A 1 395 ? 7.116 -5.966 14.108 1.00 94.62 395 VAL A N 1
ATOM 3133 C CA . VAL A 1 395 ? 6.608 -6.267 12.764 1.00 94.62 395 VAL A CA 1
ATOM 3134 C C . VAL A 1 395 ? 6.148 -4.993 12.060 1.00 94.62 395 VAL A C 1
ATOM 3136 O O . VAL A 1 395 ? 6.569 -4.759 10.933 1.00 94.62 395 VAL A O 1
ATOM 3139 N N . ASN A 1 396 ? 5.385 -4.122 12.729 1.00 95.50 396 ASN A N 1
ATOM 3140 C CA . ASN A 1 396 ? 4.842 -2.911 12.106 1.00 95.50 396 ASN A CA 1
ATOM 3141 C C . ASN A 1 396 ? 5.910 -1.836 11.858 1.00 95.50 396 ASN A C 1
ATOM 3143 O O . ASN A 1 396 ? 5.849 -1.139 10.846 1.00 95.50 396 ASN A O 1
ATOM 3147 N N . ALA A 1 397 ? 6.908 -1.704 12.737 1.00 96.19 397 ALA A N 1
ATOM 3148 C CA . ALA A 1 397 ? 7.989 -0.733 12.571 1.00 96.19 397 ALA A CA 1
ATOM 3149 C C . ALA A 1 397 ? 8.864 -1.042 11.346 1.00 96.19 397 ALA A C 1
ATOM 3151 O O . ALA A 1 397 ? 9.352 -0.117 10.702 1.00 96.19 397 ALA A O 1
ATOM 3152 N N . ASN A 1 398 ? 9.010 -2.319 10.969 1.00 92.69 398 ASN A N 1
ATOM 3153 C CA . ASN A 1 398 ? 9.756 -2.715 9.769 1.00 92.69 398 ASN A CA 1
ATOM 3154 C C . ASN A 1 398 ? 9.128 -2.211 8.457 1.00 92.69 398 ASN A C 1
ATOM 3156 O O . ASN A 1 398 ? 9.839 -2.112 7.450 1.00 92.69 398 ASN A O 1
ATOM 3160 N N . PHE A 1 399 ? 7.831 -1.879 8.475 1.00 92.88 399 PHE A N 1
ATOM 3161 C CA . PHE A 1 399 ? 7.103 -1.292 7.347 1.00 92.88 399 PHE A CA 1
ATOM 3162 C C . PHE A 1 399 ? 7.302 0.224 7.215 1.00 92.88 399 PHE A C 1
ATOM 3164 O O . PHE A 1 399 ? 7.128 0.767 6.124 1.00 92.88 399 PHE A O 1
ATOM 3171 N N . LEU A 1 400 ? 7.732 0.919 8.274 1.00 94.12 400 LEU A N 1
ATOM 3172 C CA . LEU A 1 400 ? 8.084 2.336 8.192 1.00 94.12 400 LEU A CA 1
ATOM 3173 C C . LEU A 1 400 ? 9.585 2.498 7.936 1.00 94.12 400 LEU A C 1
ATOM 3175 O O . LEU A 1 400 ? 10.409 2.432 8.850 1.00 94.12 400 LEU A O 1
ATOM 3179 N N . ARG A 1 401 ? 9.936 2.741 6.673 1.00 91.56 401 ARG A N 1
ATOM 3180 C CA . ARG A 1 401 ? 11.327 2.874 6.234 1.00 91.56 401 ARG A CA 1
ATOM 3181 C C . ARG A 1 401 ? 11.645 4.293 5.777 1.00 91.56 401 ARG A C 1
ATOM 3183 O O . ARG A 1 401 ? 10.806 4.901 5.111 1.00 91.56 401 ARG A O 1
ATOM 3190 N N . PRO A 1 402 ? 12.842 4.825 6.081 1.00 92.19 402 PRO A N 1
ATOM 3191 C CA . PRO A 1 402 ? 13.323 6.018 5.404 1.00 92.19 402 PRO A CA 1
ATOM 3192 C C . PRO A 1 402 ? 13.408 5.747 3.900 1.00 92.19 402 PRO A C 1
ATOM 3194 O O . PRO A 1 402 ? 14.000 4.759 3.465 1.00 92.19 402 PRO A O 1
ATOM 3197 N N . VAL A 1 403 ? 12.821 6.640 3.108 1.00 91.50 403 VAL A N 1
ATOM 3198 C CA . VAL A 1 403 ? 12.889 6.580 1.649 1.00 91.50 403 VAL A CA 1
ATOM 3199 C C . VAL A 1 403 ? 13.917 7.600 1.165 1.00 91.50 403 VAL A C 1
ATOM 3201 O O . VAL A 1 403 ? 13.673 8.802 1.265 1.00 91.50 403 VAL A O 1
ATOM 3204 N N . PRO A 1 404 ? 15.070 7.161 0.629 1.00 93.00 404 PRO A N 1
ATOM 3205 C CA . PRO A 1 404 ? 15.989 8.052 -0.063 1.00 93.00 404 PRO A CA 1
ATOM 3206 C C . PRO A 1 404 ? 15.286 8.812 -1.190 1.00 93.00 404 PRO A C 1
ATOM 3208 O O . PRO A 1 404 ? 14.591 8.202 -2.002 1.00 93.00 404 PRO A O 1
ATOM 3211 N N . ARG A 1 405 ? 15.529 10.125 -1.284 1.00 93.25 405 ARG A N 1
ATOM 3212 C CA . ARG A 1 405 ? 14.874 11.020 -2.253 1.00 93.25 405 ARG A CA 1
ATOM 3213 C C . ARG A 1 405 ? 14.941 10.506 -3.698 1.00 93.25 405 ARG A C 1
ATOM 3215 O O . ARG A 1 405 ? 13.915 10.494 -4.371 1.00 93.25 405 ARG A O 1
ATOM 3222 N N . LYS A 1 406 ? 16.082 9.934 -4.100 1.00 93.19 406 LYS A N 1
ATOM 3223 C CA . LYS A 1 406 ? 16.298 9.302 -5.417 1.00 93.19 406 LYS A CA 1
ATOM 3224 C C . LYS A 1 406 ? 15.329 8.166 -5.772 1.00 93.19 406 LYS A C 1
ATOM 3226 O O . LYS A 1 406 ? 15.213 7.798 -6.935 1.00 93.19 406 LYS A O 1
ATOM 3231 N N . TYR A 1 407 ? 14.677 7.556 -4.780 1.00 94.88 407 TYR A N 1
ATOM 3232 C CA . TYR A 1 407 ? 13.676 6.514 -5.001 1.00 94.88 407 TYR A CA 1
ATOM 3233 C C . TYR A 1 407 ? 12.249 7.055 -5.003 1.00 94.88 407 TYR A C 1
ATOM 3235 O O . TYR A 1 407 ? 11.344 6.339 -5.412 1.00 94.88 407 TYR A O 1
ATOM 3243 N N . THR A 1 408 ? 12.029 8.296 -4.583 1.00 96.06 408 THR A N 1
ATOM 3244 C CA . THR A 1 408 ? 10.693 8.890 -4.474 1.00 96.06 408 THR A CA 1
ATOM 3245 C C . THR A 1 408 ? 10.112 9.241 -5.843 1.00 96.06 408 THR A C 1
ATOM 3247 O O . THR A 1 408 ? 10.841 9.390 -6.826 1.00 96.06 408 THR A O 1
ATOM 3250 N N . ALA A 1 409 ? 8.797 9.440 -5.903 1.00 96.06 409 ALA A N 1
ATOM 3251 C CA . ALA A 1 409 ? 8.115 9.907 -7.104 1.00 96.06 409 ALA A CA 1
ATOM 3252 C C . ALA A 1 409 ? 8.623 11.283 -7.583 1.00 96.06 409 ALA A C 1
ATOM 3254 O O . ALA A 1 409 ? 8.512 11.582 -8.768 1.00 96.06 409 ALA A O 1
ATOM 3255 N N . LEU A 1 410 ? 9.226 12.097 -6.704 1.00 96.44 410 LEU A N 1
ATOM 3256 C CA . LEU A 1 410 ? 9.821 13.387 -7.081 1.00 96.44 410 LEU A CA 1
ATOM 3257 C C . LEU A 1 410 ? 11.061 13.258 -7.974 1.00 96.44 410 LEU A C 1
ATOM 3259 O O . LEU A 1 410 ? 11.352 14.183 -8.720 1.00 96.44 410 LEU A O 1
ATOM 3263 N N . GLU A 1 411 ? 11.798 12.147 -7.898 1.00 94.69 411 GLU A N 1
ATOM 3264 C CA . GLU A 1 411 ? 13.067 11.975 -8.629 1.00 94.69 411 GLU A CA 1
ATOM 3265 C C . GLU A 1 411 ? 13.099 10.722 -9.506 1.00 94.69 411 GLU A C 1
ATOM 3267 O O . GLU A 1 411 ? 14.155 10.284 -9.966 1.00 94.69 411 GLU A O 1
ATOM 3272 N N . THR A 1 412 ? 11.937 10.130 -9.759 1.00 93.62 412 THR A N 1
ATOM 3273 C CA . THR A 1 412 ? 11.831 8.942 -10.600 1.00 93.62 412 THR A CA 1
ATOM 3274 C C . THR A 1 412 ? 12.240 9.245 -12.053 1.00 93.62 412 THR A C 1
ATOM 3276 O O . THR A 1 412 ? 12.122 10.376 -12.506 1.00 93.62 412 THR A O 1
ATOM 3279 N N . TYR A 1 413 ? 12.768 8.267 -12.790 1.00 95.12 413 TYR A N 1
ATOM 3280 C CA . TYR A 1 413 ? 13.299 8.426 -14.160 1.00 95.12 413 TYR A CA 1
ATOM 3281 C C . TYR A 1 413 ? 14.538 9.336 -14.331 1.00 95.12 413 TYR A C 1
ATOM 3283 O O . TYR A 1 413 ? 14.977 9.541 -15.459 1.00 95.12 413 TYR A O 1
ATOM 3291 N N . ASN A 1 414 ? 15.175 9.815 -13.254 1.00 93.50 414 ASN A N 1
ATOM 3292 C CA . ASN A 1 414 ? 16.423 10.605 -13.315 1.00 93.50 414 ASN A CA 1
ATOM 3293 C C . ASN A 1 414 ? 17.706 9.766 -13.478 1.00 93.50 414 ASN A C 1
ATOM 3295 O O . ASN A 1 414 ? 18.796 10.190 -13.098 1.00 93.50 414 ASN A O 1
ATOM 3299 N N . ALA A 1 415 ? 17.594 8.557 -14.022 1.00 91.69 415 ALA A N 1
ATOM 3300 C CA . ALA A 1 415 ? 18.732 7.681 -14.267 1.00 91.69 415 ALA A CA 1
ATOM 3301 C C . ALA A 1 415 ? 18.583 6.932 -15.594 1.00 91.69 415 ALA A C 1
ATOM 3303 O O . ALA A 1 415 ? 17.485 6.805 -16.146 1.00 91.69 415 ALA A O 1
ATOM 3304 N N . ALA A 1 416 ? 19.701 6.392 -16.083 1.00 91.56 416 ALA A N 1
ATOM 3305 C CA . ALA A 1 416 ? 19.698 5.475 -17.211 1.00 91.56 416 ALA A CA 1
ATOM 3306 C C . ALA A 1 416 ? 18.792 4.254 -16.918 1.00 91.56 416 ALA A C 1
ATOM 3308 O O . ALA A 1 416 ? 18.740 3.789 -15.775 1.00 91.56 416 ALA A O 1
ATOM 3309 N N . PRO A 1 417 ? 18.098 3.713 -17.934 1.00 93.69 417 PRO A N 1
ATOM 3310 C CA . PRO A 1 417 ? 18.201 4.096 -19.345 1.00 93.69 417 PRO A CA 1
ATOM 3311 C C . PRO A 1 417 ? 17.348 5.316 -19.741 1.00 93.69 417 PRO A C 1
ATOM 3313 O O . PRO A 1 417 ? 17.534 5.842 -20.831 1.00 93.69 417 PRO A O 1
ATOM 3316 N N . PHE A 1 418 ? 16.451 5.813 -18.883 1.00 94.50 418 PHE A N 1
ATOM 3317 C CA . PHE A 1 418 ? 15.496 6.870 -19.256 1.00 94.50 418 PHE A CA 1
ATOM 3318 C C . PHE A 1 418 ? 16.170 8.192 -19.639 1.00 94.50 418 PHE A C 1
ATOM 3320 O O . PHE A 1 418 ? 15.802 8.804 -20.640 1.00 94.50 418 PHE A O 1
ATOM 3327 N N . THR A 1 419 ? 17.204 8.603 -18.900 1.00 93.62 419 THR A N 1
ATOM 3328 C CA . THR A 1 419 ? 17.969 9.829 -19.194 1.00 93.62 419 THR A CA 1
ATOM 3329 C C . THR A 1 419 ? 18.776 9.749 -20.488 1.00 93.62 419 THR A C 1
ATOM 3331 O O . THR A 1 419 ? 19.214 10.778 -20.995 1.00 93.62 419 THR A O 1
ATOM 3334 N N . ASN A 1 420 ? 18.980 8.544 -21.031 1.00 93.88 420 ASN A N 1
ATOM 3335 C CA . ASN A 1 420 ? 19.700 8.350 -22.288 1.00 93.88 420 ASN A CA 1
ATOM 3336 C C . ASN A 1 420 ? 18.796 8.577 -23.509 1.00 93.88 420 ASN A C 1
ATOM 3338 O O . ASN A 1 420 ? 19.302 8.612 -24.629 1.00 93.88 420 ASN A O 1
ATOM 3342 N N . GLU A 1 421 ? 17.482 8.742 -23.315 1.00 94.62 421 GLU A N 1
ATOM 3343 C CA . GLU A 1 421 ? 16.513 8.971 -24.384 1.00 94.62 421 GLU A CA 1
ATOM 3344 C C . GLU A 1 421 ? 16.138 10.455 -24.495 1.00 94.62 421 GLU A C 1
ATOM 3346 O O . GLU A 1 421 ? 15.302 10.935 -23.726 1.00 94.62 421 GLU A O 1
ATOM 3351 N N . PRO A 1 422 ? 16.628 11.196 -25.509 1.00 94.31 422 PRO A N 1
ATOM 3352 C CA . PRO A 1 422 ? 16.301 12.617 -25.663 1.00 94.31 422 PRO A CA 1
ATOM 3353 C C . PRO A 1 422 ? 14.797 12.896 -25.789 1.00 94.31 422 PRO A C 1
ATOM 3355 O O . PRO A 1 422 ? 14.318 13.969 -25.429 1.00 94.31 422 PRO A O 1
ATOM 3358 N N . LYS A 1 423 ? 14.027 11.920 -26.291 1.00 93.00 423 LYS A N 1
ATOM 3359 C CA . LYS A 1 423 ? 12.564 12.017 -26.403 1.00 93.00 423 LYS A CA 1
ATOM 3360 C C . LYS A 1 423 ? 11.857 11.980 -25.044 1.00 93.00 423 LYS A C 1
ATOM 3362 O O . LYS A 1 423 ? 10.728 12.452 -24.959 1.00 93.00 423 LYS A O 1
ATOM 3367 N N . LEU A 1 424 ? 12.497 11.435 -24.006 1.00 94.88 424 LEU A N 1
ATOM 3368 C CA . LEU A 1 424 ? 11.942 11.365 -22.655 1.00 94.88 424 LEU A CA 1
ATOM 3369 C C . LEU A 1 424 ? 12.245 12.613 -21.820 1.00 94.88 424 LEU A C 1
ATOM 3371 O O . LEU A 1 424 ? 11.568 12.817 -20.820 1.00 94.88 424 LEU A O 1
ATOM 3375 N N . THR A 1 425 ? 13.156 13.497 -22.245 1.00 96.06 425 THR A N 1
ATOM 3376 C CA . THR A 1 425 ? 13.501 14.724 -21.501 1.00 96.06 425 THR A CA 1
ATOM 3377 C C . THR A 1 425 ? 12.271 15.553 -21.125 1.00 96.06 425 THR A C 1
ATOM 3379 O O . THR A 1 425 ? 12.097 15.915 -19.964 1.00 96.06 425 THR A O 1
ATOM 3382 N N . LYS A 1 426 ? 11.383 15.830 -22.092 1.00 96.44 426 LYS A N 1
ATOM 3383 C CA . LYS A 1 426 ? 10.161 16.608 -21.843 1.00 96.44 426 LYS A CA 1
ATOM 3384 C C . LYS A 1 426 ? 9.135 15.833 -20.989 1.00 96.44 426 LYS A C 1
ATOM 3386 O O . LYS A 1 426 ? 8.734 16.384 -19.968 1.00 96.44 426 LYS A O 1
ATOM 3391 N N . PRO A 1 427 ? 8.748 14.585 -21.325 1.00 96.19 427 PRO A N 1
ATOM 3392 C CA . PRO A 1 427 ? 7.842 13.792 -20.486 1.00 96.19 427 PRO A CA 1
ATOM 3393 C C . PRO A 1 427 ? 8.311 13.603 -19.036 1.00 96.19 427 PRO A C 1
ATOM 3395 O O . PRO A 1 427 ? 7.494 13.657 -18.121 1.00 96.19 427 PRO A O 1
ATOM 3398 N N . ILE A 1 428 ? 9.616 13.410 -18.809 1.00 97.25 428 ILE A N 1
ATOM 3399 C CA . ILE A 1 428 ? 10.192 13.297 -17.460 1.00 97.25 428 ILE A CA 1
ATOM 3400 C C . ILE A 1 428 ? 10.017 14.619 -16.701 1.00 97.25 428 ILE A C 1
ATOM 3402 O O . ILE A 1 428 ? 9.500 14.612 -15.586 1.00 97.25 428 ILE A O 1
ATOM 3406 N N . ALA A 1 429 ? 10.356 15.755 -17.322 1.00 97.25 429 ALA A N 1
ATOM 3407 C CA . ALA A 1 429 ? 10.174 17.069 -16.706 1.00 97.25 429 ALA A CA 1
ATOM 3408 C C . ALA A 1 429 ? 8.694 17.373 -16.394 1.00 97.25 429 ALA A C 1
ATOM 3410 O O . ALA A 1 429 ? 8.374 17.887 -15.324 1.00 97.25 429 ALA A O 1
ATOM 3411 N N . GLU A 1 430 ? 7.770 17.026 -17.294 1.00 97.31 430 GLU A N 1
ATOM 3412 C CA . GLU A 1 430 ? 6.323 17.173 -17.072 1.00 97.31 430 GLU A CA 1
ATOM 3413 C C . GLU A 1 430 ? 5.824 16.293 -15.917 1.00 97.31 430 GLU A C 1
ATOM 3415 O O . GLU A 1 430 ? 5.021 16.745 -15.090 1.00 97.31 430 GLU A O 1
ATOM 3420 N N . PHE A 1 431 ? 6.333 15.061 -15.814 1.00 97.56 431 PHE A N 1
ATOM 3421 C CA . PHE A 1 431 ? 6.038 14.173 -14.696 1.00 97.56 431 PHE A CA 1
ATOM 3422 C C . PHE A 1 431 ? 6.535 14.765 -13.369 1.00 97.56 431 PHE A C 1
ATOM 3424 O O . PHE A 1 431 ? 5.757 14.841 -12.415 1.00 97.56 431 PHE A O 1
ATOM 3431 N N . HIS A 1 432 ? 7.780 15.253 -13.301 1.00 97.62 432 HIS A N 1
ATOM 3432 C CA . HIS A 1 432 ? 8.328 15.881 -12.088 1.00 97.62 432 HIS A CA 1
ATOM 3433 C C . HIS A 1 432 ? 7.564 17.132 -11.683 1.00 97.62 432 HIS A C 1
ATOM 3435 O O . HIS A 1 432 ? 7.149 17.225 -10.532 1.00 97.62 432 HIS A O 1
ATOM 3441 N N . ASN A 1 433 ? 7.268 18.031 -12.625 1.00 98.06 433 ASN A N 1
ATOM 3442 C CA . ASN A 1 433 ? 6.445 19.214 -12.359 1.00 98.06 433 ASN A CA 1
ATOM 3443 C C . ASN A 1 433 ? 5.078 18.824 -11.772 1.00 98.06 433 ASN A C 1
ATOM 3445 O O . ASN A 1 433 ? 4.576 19.463 -10.844 1.00 98.06 433 ASN A O 1
ATOM 3449 N N . THR A 1 434 ? 4.482 17.740 -12.278 1.00 98.12 434 THR A N 1
ATOM 3450 C CA . THR A 1 434 ? 3.215 17.209 -11.758 1.00 98.12 434 THR A CA 1
ATOM 3451 C C . THR A 1 434 ? 3.369 16.656 -10.340 1.00 98.12 434 THR A C 1
ATOM 3453 O O . THR A 1 434 ? 2.501 16.900 -9.499 1.00 98.12 434 THR A O 1
ATOM 3456 N N . MET A 1 435 ? 4.459 15.942 -10.045 1.00 98.50 435 MET A N 1
ATOM 3457 C CA . MET A 1 435 ? 4.742 15.430 -8.700 1.00 98.50 435 MET A CA 1
ATOM 3458 C C . MET A 1 435 ? 5.036 16.560 -7.708 1.00 98.50 435 MET A C 1
ATOM 3460 O O . MET A 1 435 ? 4.501 16.549 -6.605 1.00 98.50 435 MET A O 1
ATOM 3464 N N . GLU A 1 436 ? 5.786 17.589 -8.090 1.00 98.38 436 GLU A N 1
ATOM 3465 C CA . GLU A 1 436 ? 6.025 18.763 -7.242 1.00 98.38 436 GLU A CA 1
ATOM 3466 C C . GLU A 1 436 ? 4.736 19.542 -6.948 1.00 98.38 436 GLU A C 1
ATOM 3468 O O . GLU A 1 436 ? 4.492 19.965 -5.815 1.00 98.38 436 GLU A O 1
ATOM 3473 N N . ALA A 1 437 ? 3.869 19.710 -7.950 1.00 98.56 437 ALA A N 1
ATOM 3474 C CA . ALA A 1 437 ? 2.562 20.332 -7.756 1.00 98.56 437 ALA A CA 1
ATOM 3475 C C . ALA A 1 437 ? 1.657 19.486 -6.842 1.00 98.56 437 ALA A C 1
ATOM 3477 O O . ALA A 1 437 ? 0.917 20.028 -6.012 1.00 98.56 437 ALA A O 1
ATOM 3478 N N . LEU A 1 438 ? 1.715 18.156 -6.970 1.00 98.50 438 LEU A N 1
ATOM 3479 C CA . LEU A 1 438 ? 0.972 17.228 -6.121 1.00 98.50 438 LEU A CA 1
ATOM 3480 C C . LEU A 1 438 ? 1.469 17.256 -4.670 1.00 98.50 438 LEU A C 1
ATOM 3482 O O . LEU A 1 438 ? 0.638 17.284 -3.764 1.00 98.50 438 LEU A O 1
ATOM 3486 N N . GLU A 1 439 ? 2.783 17.316 -4.448 1.00 98.38 439 GLU A N 1
ATOM 3487 C CA . GLU A 1 439 ? 3.397 17.489 -3.125 1.00 98.38 439 GLU A CA 1
ATOM 3488 C C . GLU A 1 439 ? 2.814 18.715 -2.417 1.00 98.38 439 GLU A C 1
ATOM 3490 O O . GLU A 1 439 ? 2.241 18.586 -1.334 1.00 98.38 439 GLU A O 1
ATOM 3495 N N . LYS A 1 440 ? 2.865 19.883 -3.073 1.00 98.38 440 LYS A N 1
ATOM 3496 C CA . LYS A 1 440 ? 2.306 21.138 -2.543 1.00 98.38 440 LYS A CA 1
ATOM 3497 C C . LYS A 1 440 ? 0.809 21.011 -2.268 1.00 98.38 440 LYS A C 1
ATOM 3499 O O . LYS A 1 440 ? 0.357 21.343 -1.177 1.00 98.38 440 LYS A O 1
ATOM 3504 N N . THR A 1 441 ? 0.059 20.436 -3.212 1.00 97.88 441 THR A N 1
ATOM 3505 C CA . THR A 1 441 ? -1.389 20.216 -3.064 1.00 97.88 441 THR A CA 1
ATOM 3506 C C . THR A 1 441 ? -1.716 19.385 -1.820 1.00 97.88 441 THR A C 1
ATOM 3508 O O . THR A 1 441 ? -2.661 19.711 -1.106 1.00 97.88 441 THR A O 1
ATOM 3511 N N . ILE A 1 442 ? -0.980 18.298 -1.568 1.00 98.00 442 ILE A N 1
ATOM 3512 C CA . ILE A 1 442 ? -1.220 17.429 -0.406 1.00 98.00 442 ILE A CA 1
ATOM 3513 C C . ILE A 1 442 ? -0.840 18.156 0.882 1.00 98.00 442 ILE A C 1
ATOM 3515 O O . ILE A 1 442 ? -1.627 18.146 1.822 1.00 98.00 442 ILE A O 1
ATOM 3519 N N . VAL A 1 443 ? 0.320 18.817 0.924 1.00 97.88 443 VAL A N 1
ATOM 3520 C CA . VAL A 1 443 ? 0.769 19.572 2.106 1.00 97.88 443 VAL A CA 1
ATOM 3521 C C . VAL A 1 443 ? -0.235 20.667 2.479 1.00 97.88 443 VAL A C 1
ATOM 3523 O O . VAL A 1 443 ? -0.617 20.784 3.640 1.00 97.88 443 VAL A O 1
ATOM 3526 N N . GLU A 1 444 ? -0.701 21.445 1.505 1.00 97.38 444 GLU A N 1
ATOM 3527 C CA . GLU A 1 444 ? -1.664 22.530 1.724 1.00 97.38 444 GLU A CA 1
ATOM 3528 C C . GLU A 1 444 ? -3.066 22.035 2.084 1.00 97.38 444 GLU A C 1
ATOM 3530 O O . GLU A 1 444 ? -3.780 22.706 2.830 1.00 97.38 444 GLU A O 1
ATOM 3535 N N . ALA A 1 445 ? -3.496 20.904 1.519 1.00 96.38 445 ALA A N 1
ATOM 3536 C CA . ALA A 1 445 ? -4.806 20.341 1.812 1.00 96.38 445 ALA A CA 1
ATOM 3537 C C . ALA A 1 445 ? -4.821 19.674 3.188 1.00 96.38 445 ALA A C 1
ATOM 3539 O O . ALA A 1 445 ? -5.696 19.976 3.990 1.00 96.38 445 ALA A O 1
ATOM 3540 N N . GLU A 1 446 ? -3.850 18.805 3.477 1.00 96.38 446 GLU A N 1
ATOM 3541 C CA . GLU A 1 446 ? -3.820 18.064 4.738 1.00 96.38 446 GLU A CA 1
ATOM 3542 C C . GLU A 1 446 ? -3.477 18.967 5.929 1.00 96.38 446 GLU A C 1
ATOM 3544 O O . GLU A 1 446 ? -3.949 18.690 7.020 1.00 96.38 446 GLU A O 1
ATOM 3549 N N . SER A 1 447 ? -2.756 20.085 5.758 1.00 96.38 447 SER A N 1
ATOM 3550 C CA . SER A 1 447 ? -2.515 21.035 6.864 1.00 96.38 447 SER A CA 1
ATOM 3551 C C . SER A 1 447 ? -3.783 21.706 7.408 1.00 96.38 447 SER A C 1
ATOM 3553 O O . SER A 1 447 ? -3.745 22.294 8.487 1.00 96.38 447 SER A O 1
ATOM 3555 N N . LYS A 1 448 ? -4.896 21.623 6.670 1.00 95.44 448 LYS A N 1
ATOM 3556 C CA . LYS A 1 448 ? -6.212 22.154 7.054 1.00 95.44 448 LYS A CA 1
ATOM 3557 C C . LYS A 1 448 ? -7.141 21.079 7.620 1.00 95.44 448 LYS A C 1
ATOM 3559 O O . LYS A 1 448 ? -8.236 21.410 8.065 1.00 95.44 448 LYS A O 1
ATOM 3564 N N . GLU A 1 449 ? -6.741 19.812 7.560 1.00 92.69 449 GLU A N 1
ATOM 3565 C CA . GLU A 1 449 ? -7.513 18.699 8.102 1.00 92.69 449 GLU A CA 1
ATOM 3566 C C . GLU A 1 449 ? -7.220 18.558 9.599 1.00 92.69 449 GLU A C 1
ATOM 3568 O O . GLU A 1 449 ? -6.068 18.630 10.023 1.00 92.69 449 GLU A O 1
ATOM 3573 N N . GLU A 1 450 ? -8.249 18.280 10.399 1.00 89.88 450 GLU A N 1
ATOM 3574 C CA . GLU A 1 450 ? -8.089 17.972 11.829 1.00 89.88 450 GLU A CA 1
ATOM 3575 C C . GLU A 1 450 ? -7.233 16.712 12.041 1.00 89.88 450 GLU A C 1
ATOM 3577 O O . GLU A 1 450 ? -6.427 16.624 12.965 1.00 89.88 450 GLU A O 1
ATOM 3582 N N . LEU A 1 451 ? -7.373 15.743 11.130 1.00 90.88 451 LEU A N 1
ATOM 3583 C CA . LEU A 1 451 ? -6.659 14.470 11.142 1.00 90.88 451 LEU A CA 1
ATOM 3584 C C . LEU A 1 451 ? -5.882 14.288 9.830 1.00 90.88 451 LEU A C 1
ATOM 3586 O O . LEU A 1 451 ? -6.357 13.584 8.927 1.00 90.88 451 LEU A O 1
ATOM 3590 N N . PRO A 1 452 ? -4.698 14.916 9.695 1.00 92.44 452 PRO A N 1
ATOM 3591 C CA . PRO A 1 452 ? -3.927 14.927 8.458 1.00 92.44 452 PRO A CA 1
ATOM 3592 C C . PRO A 1 452 ? -3.336 13.557 8.118 1.00 92.44 452 PRO A C 1
ATOM 3594 O O . PRO A 1 452 ? -2.760 12.861 8.967 1.00 92.44 452 PRO A O 1
ATOM 3597 N N . ASN A 1 453 ? -3.370 13.200 6.838 1.00 92.12 453 ASN A N 1
ATOM 3598 C CA . ASN A 1 453 ? -2.667 12.047 6.289 1.00 92.12 453 ASN A CA 1
ATOM 3599 C C . ASN A 1 453 ? -1.837 12.450 5.068 1.00 92.12 453 ASN A C 1
ATOM 3601 O O . ASN A 1 453 ? -2.280 12.402 3.921 1.00 92.12 453 ASN A O 1
ATOM 3605 N N . ASP A 1 454 ? -0.587 12.781 5.352 1.00 91.00 454 ASP A N 1
ATOM 3606 C CA . ASP A 1 454 ? 0.433 13.192 4.401 1.00 91.00 454 ASP A CA 1
ATOM 3607 C C . ASP A 1 454 ? 1.398 12.052 4.027 1.00 91.00 454 ASP A C 1
ATOM 3609 O O . ASP A 1 454 ? 2.401 12.283 3.359 1.00 91.00 454 ASP A O 1
ATOM 3613 N N . LEU A 1 455 ? 1.086 10.807 4.407 1.00 93.44 455 LEU A N 1
ATOM 3614 C CA . LEU A 1 455 ? 1.927 9.626 4.152 1.00 93.44 455 LEU A CA 1
ATOM 3615 C C . LEU A 1 455 ? 2.042 9.269 2.662 1.00 93.44 455 LEU A C 1
ATOM 3617 O O . LEU A 1 455 ? 2.851 8.432 2.283 1.00 93.44 455 LEU A O 1
ATOM 3621 N N . ILE A 1 456 ? 1.206 9.895 1.836 1.00 93.00 456 ILE A N 1
ATOM 3622 C CA . ILE A 1 456 ? 1.055 9.640 0.401 1.00 93.00 456 ILE A CA 1
ATOM 3623 C C . ILE A 1 456 ? 1.643 10.764 -0.458 1.00 93.00 456 ILE A C 1
ATOM 3625 O O . ILE A 1 456 ? 1.369 10.835 -1.652 1.00 93.00 456 ILE A O 1
ATOM 3629 N N . LYS A 1 457 ? 2.420 11.666 0.152 1.00 96.38 457 LYS A N 1
ATOM 3630 C CA . LYS A 1 457 ? 3.172 12.715 -0.543 1.00 96.38 457 LYS A CA 1
ATOM 3631 C C . LYS A 1 457 ? 4.176 12.110 -1.534 1.00 96.38 457 LYS A C 1
ATOM 3633 O O . LYS A 1 457 ? 4.835 11.132 -1.181 1.00 96.38 457 LYS A O 1
ATOM 3638 N N . PRO A 1 458 ? 4.366 12.693 -2.731 1.00 97.56 458 PRO A N 1
ATOM 3639 C CA . PRO A 1 458 ? 5.397 12.281 -3.682 1.00 97.56 458 PRO A CA 1
ATOM 3640 C C . PRO A 1 458 ? 6.785 12.079 -3.070 1.00 97.56 458 PRO A C 1
ATOM 3642 O O . PRO A 1 458 ? 7.458 11.123 -3.447 1.00 97.56 458 PRO A O 1
ATOM 3645 N N . SER A 1 459 ? 7.179 12.898 -2.091 1.00 96.31 459 SER A N 1
ATOM 3646 C CA . SER A 1 459 ? 8.443 12.779 -1.343 1.00 96.31 459 SER A CA 1
ATOM 3647 C C . SER A 1 459 ? 8.560 11.543 -0.440 1.00 96.31 459 SER A C 1
ATOM 3649 O O . SER A 1 459 ? 9.661 11.202 -0.013 1.00 96.31 459 SER A O 1
ATOM 3651 N N . LEU A 1 460 ? 7.454 10.861 -0.141 1.00 94.06 460 LEU A N 1
ATOM 3652 C CA . LEU A 1 460 ? 7.396 9.676 0.724 1.00 94.06 460 LEU A CA 1
ATOM 3653 C C . LEU A 1 460 ? 7.018 8.399 -0.034 1.00 94.06 460 LEU A C 1
ATOM 3655 O O . LEU A 1 460 ? 6.990 7.326 0.563 1.00 94.06 460 LEU A O 1
ATOM 3659 N N . MET A 1 461 ? 6.730 8.509 -1.331 1.00 92.94 461 MET A N 1
ATOM 3660 C CA . MET A 1 461 ? 6.204 7.431 -2.168 1.00 92.94 461 MET A CA 1
ATOM 3661 C C . MET A 1 461 ? 7.297 6.928 -3.110 1.00 92.94 461 MET A C 1
ATOM 3663 O O . MET A 1 461 ? 7.602 7.618 -4.087 1.00 92.94 461 MET A O 1
ATOM 3667 N N . PRO A 1 462 ? 7.923 5.768 -2.845 1.00 94.31 462 PRO A N 1
ATOM 3668 C CA . PRO A 1 462 ? 8.889 5.206 -3.772 1.00 94.31 462 PRO A CA 1
ATOM 3669 C C . PRO A 1 462 ? 8.246 4.826 -5.106 1.00 94.31 462 PRO A C 1
ATOM 3671 O O . PRO A 1 462 ? 7.066 4.507 -5.176 1.00 94.31 462 PRO A O 1
ATOM 3674 N N . HIS A 1 463 ? 9.031 4.792 -6.178 1.00 95.00 463 HIS A N 1
ATOM 3675 C CA . HIS A 1 463 ? 8.545 4.343 -7.485 1.00 95.00 463 HIS A CA 1
ATOM 3676 C C . HIS A 1 463 ? 8.423 2.812 -7.606 1.00 95.00 463 HIS A C 1
ATOM 3678 O O . HIS A 1 463 ? 8.059 2.323 -8.669 1.00 95.00 463 HIS A O 1
ATOM 3684 N N . PHE A 1 464 ? 8.698 2.049 -6.549 1.00 95.06 464 PHE A N 1
ATOM 3685 C CA . PHE A 1 464 ? 8.562 0.592 -6.500 1.00 95.06 464 PHE A CA 1
ATOM 3686 C C . PHE A 1 464 ? 8.098 0.134 -5.104 1.00 95.06 464 PHE A C 1
ATOM 3688 O O . PHE A 1 464 ? 8.286 0.858 -4.121 1.00 95.06 464 PHE A O 1
ATOM 3695 N N . PRO A 1 465 ? 7.560 -1.088 -4.953 1.00 92.19 465 PRO A N 1
ATOM 3696 C CA . PRO A 1 465 ? 7.174 -1.621 -3.650 1.00 92.19 465 PRO A CA 1
ATOM 3697 C C . PRO A 1 465 ? 8.413 -1.855 -2.778 1.00 92.19 465 PRO A C 1
ATOM 3699 O O . PRO A 1 465 ? 9.277 -2.619 -3.156 1.00 92.19 465 PRO A O 1
ATOM 3702 N N . PHE A 1 466 ? 8.580 -1.226 -1.620 1.00 85.62 466 PHE A N 1
ATOM 3703 C CA . PHE A 1 466 ? 9.871 -1.284 -0.902 1.00 85.62 466 PHE A CA 1
ATOM 3704 C C . PHE A 1 466 ? 9.874 -2.183 0.343 1.00 85.62 466 PHE A C 1
ATOM 3706 O O . PHE A 1 466 ? 10.926 -2.342 0.973 1.00 85.62 466 PHE A O 1
ATOM 3713 N N . ILE A 1 467 ? 8.714 -2.723 0.724 1.00 85.62 467 ILE A N 1
ATOM 3714 C CA . ILE A 1 467 ? 8.513 -3.528 1.931 1.00 85.62 467 ILE A CA 1
ATOM 3715 C C . ILE A 1 467 ? 7.266 -4.396 1.832 1.00 85.62 467 ILE A C 1
ATOM 3717 O O . ILE A 1 467 ? 6.359 -3.976 1.087 1.00 85.62 467 ILE A O 1
#

Nearest PDB structures (foldseek):
  4g33-assembly1_A  TM=7.183E-01  e=2.863E-09  Pseudomonas aeruginosa
  5tqp-assembly2_B  TM=6.352E-01  e=2.118E-08  Glycine max
  7soj-assembly1_A  TM=6.516E-01  e=8.675E-08  Glycine max
  5tr0-assembly2_B  TM=6.761E-01  e=3.100E-07  Glycine max
  7soi-assembly2_B  TM=6.497E-01  e=2.830E-07  Glycine max

Sequence (467 aa):
MALVASPSSAKLSIPLSDDYACAGLVNSTSHVIANEPRTLEVNGKIYPLNDGPVFRNGTLYAQQIMKQLEVIRSMANPKVVDIKKRVREIILSSKGDTRVTVESYHKVYAALEKANVIVQPKSIDNSDASFGAMRLGIKGYNLKLVRDSEYSKYIDHLSDAQVADACGWHSKSQKTQISGARKDHRIFVSDFSKHREYTDEAAQHQKYVPIHMMSIPVQVEMMRSMATNHPIYALLDYHFFTNFALEHLARTALFAAKSDYDQTMAFGASGSLRYIYQDFDKVSFQDDFPTDIEARGLRYLPIHRYAKYGKKYYKAVKEFVTSSRSDLIKLVTHLVFLNSVKHHFMNGAVTWHGSTAPYSTGAIWNKPLPTKKGVKVNPLDYAIPLEKVPELVSVNANFLRPVPRKYTALETYNAAPFTNEPKLTKPIAEFHNTMEALEKTIVEAESKEELPNDLIKPSLMPHFPFI

Organism: Globisporangium ultimum (strain ATCC 200006 / CBS 805.95 / DAOM BR144) (NCBI:txid431595)

Mean predicted aligned error: 6.35 Å

Radius of gyration: 24.07 Å; Cα contacts (8 Å, |Δi|>4): 616; chains: 1; bounding box: 65×51×79 Å

Secondary structure (DSSP, 8-state):
-----SS--SPP-PPPTT-HHHHHHHHHHHTTS--EEEEEEETTEEEEEEEE----TTSHHHHHHHHHHHHHHHTS-GGGTTHHHHHHHHHHHSTT-----HHHHHHHHHHHHHTTSSPPPGGG--SHHHHHHHHTTTTGGGEEE--TTTTHHHHTTS-HHHHHHHTT--S-SGGGSHHHHHHTT--EEE--GGGGGGSSS---------HHHHHHHHHHHHHHHS-TTSHHHHHHHHHTTTHHHHHHHIIIIISSTT-TTTTTSTTHHHHHHHHHHHHHTT--TT--HHHHHHHTTGGG-TT-HHHHHHHHHHHHHHHHT--S-HHHHHHHHHHHHIIIIIHHHHSTHHHHHH--TTTS-S---SSPPPSSTT----GGGGSPPGGGHHHHHHHHHTT-----GGGBTTSTT-STTGGG-GGGHHHHHHHHHHHHHHHHHHHHHHTTSSS---TT-GGG-BSS---